Protein AF-0000000077125006 (afdb_homodimer)

Foldseek 3Di:
DPDDDPCVLKAKDWFDDPPAQEEEEEAEAVQEFPVVVVVLCPLAPRYIYIYIAQDLHDRRHDDDLVSLALVNVLVVSLVVCVVVVHARYEYEYAASSLLSCLLNCCPPSCVRRYAEYEYALYQAPLQVVCLPPALLCCLPPDLVSLVVNVVLQWLDQCVLQVHPVSSVVCSVVVNVSSVVRVSNSVCSDPVNSVVSNVSSLVSLQPDPHQYEYEAEPRRNSRHLVVVCVSNVNDVSYDYHYDYSTYRCVCSVPVVVVSVVVNVSVVD/DPDDDPCVLWAKDWFDDPPAQEEEEEAEAVQEAPVVVVVLCPLAPRYIYIYIAQDLHDRRHDDDLVSLALVNVLVVSLVVCVVVVHARYEYEYAASSLLSCLLNCCPPSCVNRYAEYEYALYQAPLQVVCLPPALLCCLPPDLVSLVVNVVLQWLDQCVLQVHPVSSVVCSVVVNVSSVVRVSNSVCSDPVNSVVSNVSSLVSLQPDPHQYEYEAEPRRNSRHLVVVCVSNVNDVSYDYHYDYSTYRCVCSVPVVVVSVVVNVSVVD

pLDDT: mean 95.43, std 6.36, range [32.53, 98.88]

Secondary structure (DSSP, 8-state):
------GGGS-EEEEE-TT-SEEEEEEPPTT--GGGGGGGGGT-TTEEEEEEPPTTSTT---SSGGGSSHHHHHHHHHHHHHHTT--SEEEEEETHHHHHHHHHTT-TTTTTTEEEEEEES--SGGGGGGTTTTGGGSS-SSHHHHHHHHHHH-S-HHHHHSSHHHHHHHHHHHHHHHHTTGGGHHHH-HHHHHHHHHHHHHHHHH--SEEEEEEETT-SSS-HHHHHHHHTTSTTEEEEEETT--S-HHHHSHHHHHHHHHHHHH-/------GGGS-EEEEE-TT-SEEEEEEPPTT--GGGGHHHHTT-TTEEEEEEPPTTSTT---SSGGGSSHHHHHHHHHHHHHHTT--SEEEEEETHHHHHHHHHTT-TTTTTTEEEEEEES--SGGGGGGTTTTGGGSS-SSHHHHHHHHHHH-S-HHHHHSSHHHHHHHHHHHHHHHHTTGGGHHHH-HHHHHHHHHHHHHHHHH--SEEEEEEETT-SSS-HHHHHHHHTTSTTEEEEEETT--S-HHHHSHHHHHHHHHHHHH-

InterPro domains:
  IPR000073 Alpha/beta hydrolase fold-1 [PF00561] (24-250)
  IPR000073 Alpha/beta hydrolase fold-1 [PR00111] (46-61)
  IPR000073 Alpha/beta hydrolase fold-1 [PR00111] (91-104)
  IPR000073 Alpha/beta hydrolase fold-1 [PR00111] (211-225)
  IPR029058 Alpha/Beta hydrolase fold [G3DSA:3.40.50.1820] (16-267)
  IPR029058 Alpha/Beta hydrolase fold [SSF53474] (21-266)
  IPR050266 AB hydrolase superfamily [PTHR43798] (43-266)

Solvent-accessible surface area (backbone atoms only — not comparable to full-atom values): 27300 Å² total; per-residue (Å²): 130,86,69,77,78,67,66,62,44,27,20,33,42,39,39,39,48,40,82,41,74,30,28,33,40,45,32,39,34,79,87,36,28,47,73,80,50,50,74,57,51,79,64,42,89,47,36,25,26,36,32,45,27,52,49,71,15,67,72,7,56,66,90,50,74,76,50,59,36,70,70,44,48,40,51,48,54,53,46,52,38,58,78,65,66,58,52,45,22,30,41,33,11,27,24,50,13,15,23,42,43,40,50,46,52,69,34,85,91,46,29,89,29,44,57,33,39,38,27,39,36,40,45,40,62,35,30,61,77,32,26,88,79,38,49,62,38,72,66,41,91,43,70,70,44,40,50,55,46,50,56,39,38,32,66,50,53,46,70,73,50,69,33,65,68,51,39,51,50,47,51,53,53,50,44,59,55,44,60,76,42,61,83,55,53,66,59,50,32,67,68,52,42,50,52,50,14,51,48,23,50,54,22,51,68,65,53,84,45,54,28,42,36,40,29,11,56,65,9,55,56,42,29,31,68,54,41,48,62,66,50,63,80,28,83,44,49,47,78,45,75,38,77,88,16,9,60,43,38,54,79,72,40,39,71,66,42,52,51,51,49,49,51,58,68,72,97,130,88,71,77,78,67,64,64,43,28,20,35,41,39,39,40,47,39,82,41,73,29,27,33,39,45,30,38,32,78,87,35,28,47,73,82,51,49,73,57,48,76,64,41,91,47,35,24,28,35,33,45,26,52,50,73,15,66,71,7,55,68,93,50,74,76,50,58,36,70,70,46,48,40,51,48,53,54,44,51,38,58,78,65,66,57,52,45,20,30,41,33,12,28,24,50,13,15,24,42,43,39,51,47,51,68,34,84,92,46,28,89,29,45,58,35,39,37,28,39,37,39,45,38,62,33,28,62,78,33,26,88,79,38,50,63,37,72,65,41,91,44,71,70,43,39,51,54,45,51,56,38,37,32,66,50,53,46,72,74,49,69,33,64,70,51,39,51,51,47,52,54,55,49,45,58,55,44,60,76,44,63,82,55,51,65,58,50,32,67,68,51,41,50,53,50,16,52,50,23,52,53,21,52,68,65,52,84,46,54,27,42,37,38,29,12,55,64,10,55,58,41,28,32,71,54,42,48,62,66,50,62,80,28,83,44,49,46,80,43,72,38,78,88,15,9,59,44,39,55,80,74,39,40,72,66,41,52,50,52,50,48,53,58,68,73,97

Structure (mmCIF, N/CA/C/O backbone):
data_AF-0000000077125006-model_v1
#
loop_
_entity.id
_entity.type
_entity.pdbx_description
1 polymer 'Esterase/lipase 1'
#
loop_
_atom_site.group_PDB
_atom_site.id
_atom_site.type_symbol
_atom_site.label_atom_id
_atom_site.label_alt_id
_atom_site.label_comp_id
_atom_site.label_asym_id
_atom_site.label_entity_id
_atom_site.label_seq_id
_atom_site.pdbx_PDB_ins_code
_atom_site.Cartn_x
_atom_site.Cartn_y
_atom_site.Cartn_z
_atom_site.occupancy
_atom_site.B_iso_or_equiv
_atom_site.auth_seq_id
_atom_site.auth_comp_id
_atom_site.auth_asym_id
_atom_site.auth_atom_id
_atom_site.pdbx_PDB_model_num
ATOM 1 N N . MET A 1 1 ? -9.453 3.07 32.125 1 32.53 1 MET A N 1
ATOM 2 C CA . MET A 1 1 ? -9.969 1.967 31.328 1 32.53 1 MET A CA 1
ATOM 3 C C . MET A 1 1 ? -9.32 1.955 29.938 1 32.53 1 MET A C 1
ATOM 5 O O . MET A 1 1 ? -9.5 2.891 29.156 1 32.53 1 MET A O 1
ATOM 9 N N . ASN A 1 2 ? -8.07 1.702 29.719 1 44.69 2 ASN A N 1
ATOM 10 C CA . ASN A 1 2 ? -7.152 1.795 28.594 1 44.69 2 ASN A CA 1
ATOM 11 C C . ASN A 1 2 ? -7.742 1.146 27.344 1 44.69 2 ASN A C 1
ATOM 13 O O . ASN A 1 2 ? -7.668 -0.073 27.172 1 44.69 2 ASN A O 1
ATOM 17 N N . ASN A 1 3 ? -8.867 1.561 26.922 1 61.72 3 ASN A N 1
ATOM 18 C CA . ASN A 1 3 ? -9.703 0.932 25.906 1 61.72 3 ASN A CA 1
ATOM 19 C C . ASN A 1 3 ? -8.922 0.662 24.609 1 61.72 3 ASN A C 1
ATOM 21 O O . ASN A 1 3 ? -8.312 1.572 24.047 1 61.72 3 ASN A O 1
ATOM 25 N N . LYS A 1 4 ? -8.617 -0.497 24.422 1 82.25 4 LYS A N 1
ATOM 26 C CA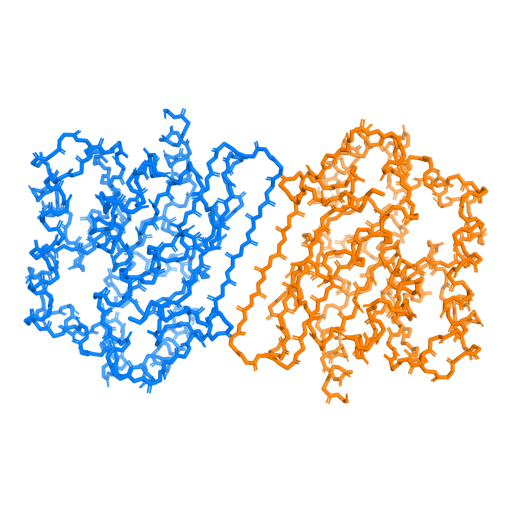 . LYS A 1 4 ? -7.945 -1.01 23.219 1 82.25 4 LYS A CA 1
ATOM 27 C C . LYS A 1 4 ? -8.602 -0.477 21.953 1 82.25 4 LYS A C 1
ATOM 29 O O . LYS A 1 4 ? -9.82 -0.542 21.797 1 82.25 4 LYS A O 1
ATOM 34 N N . ILE A 1 5 ? -7.871 0.442 21.25 1 91.25 5 ILE A N 1
ATOM 35 C CA . ILE A 1 5 ? -8.344 0.992 19.984 1 91.25 5 ILE A CA 1
ATOM 36 C C . ILE A 1 5 ? -8.672 -0.145 19.016 1 91.25 5 ILE A C 1
ATOM 38 O O . ILE A 1 5 ? -7.883 -1.076 18.859 1 91.25 5 ILE A O 1
ATOM 42 N N . ASN A 1 6 ? -9.883 -0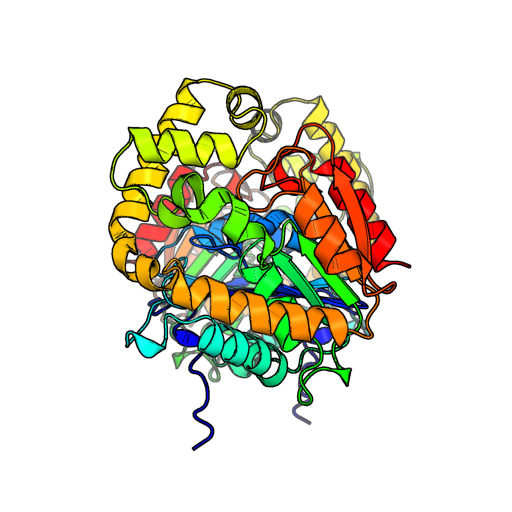.113 18.547 1 90.69 6 ASN A N 1
ATOM 43 C CA . ASN A 1 6 ? -10.266 -1.072 17.516 1 90.69 6 ASN A CA 1
ATOM 44 C C . ASN A 1 6 ? -9.82 -0.609 16.125 1 90.69 6 ASN A C 1
ATOM 46 O O . ASN A 1 6 ? -10.578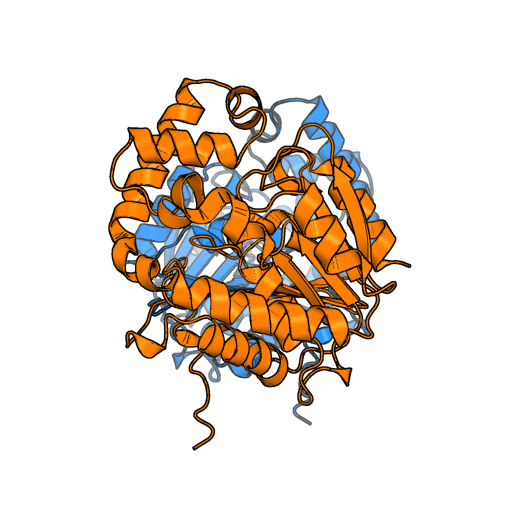 0.058 15.422 1 90.69 6 ASN A O 1
ATOM 50 N N . TRP A 1 7 ? -8.672 -0.992 15.727 1 92.06 7 TRP A N 1
ATOM 51 C CA . TRP A 1 7 ? -8.055 -0.508 14.492 1 92.06 7 TRP A CA 1
ATOM 52 C C . TRP A 1 7 ? -8.805 -1.017 13.273 1 92.06 7 TRP A C 1
ATOM 54 O O . TRP A 1 7 ? -8.586 -0.534 12.156 1 92.06 7 TRP A O 1
ATOM 64 N N . GLU A 1 8 ? -9.789 -1.921 13.438 1 86.62 8 GLU A N 1
ATOM 65 C CA . GLU A 1 8 ? -10.602 -2.402 12.328 1 86.62 8 GLU A CA 1
ATOM 66 C C . GLU A 1 8 ? -11.516 -1.302 11.789 1 86.62 8 GLU A C 1
ATOM 68 O O . GLU A 1 8 ? -12.039 -1.41 10.68 1 86.62 8 GLU A O 1
ATOM 73 N N . LYS A 1 9 ? -11.648 -0.287 12.555 1 92 9 LYS A N 1
ATOM 74 C CA . LYS A 1 9 ? -12.523 0.814 12.164 1 92 9 LYS A CA 1
ATOM 75 C C . LYS A 1 9 ? -11.758 1.861 11.352 1 92 9 LYS A C 1
ATOM 77 O O . LYS A 1 9 ? -12.344 2.855 10.914 1 92 9 LYS A O 1
ATOM 82 N N . PHE A 1 10 ? -10.469 1.614 11.188 1 95.62 10 PHE A N 1
ATOM 83 C CA . PHE A 1 10 ? -9.617 2.621 10.555 1 95.62 10 PHE A CA 1
ATOM 84 C C . PHE A 1 10 ? -9.102 2.127 9.211 1 95.62 10 PHE A C 1
ATOM 86 O O . PHE A 1 10 ? -8.789 0.944 9.055 1 95.62 10 PHE A O 1
ATOM 93 N N . SER A 1 11 ? -9.047 3.115 8.305 1 95.62 11 SER A N 1
ATOM 94 C CA . SER A 1 11 ? -8.234 2.869 7.121 1 95.62 11 SER A CA 1
ATOM 95 C C . SER A 1 11 ? -6.746 2.93 7.453 1 95.62 11 SER A C 1
ATOM 97 O O . SER A 1 11 ? -6.293 3.857 8.125 1 95.62 11 SER A O 1
ATOM 99 N N . LYS A 1 12 ? -6.023 1.902 7.047 1 95.75 12 LYS A N 1
ATOM 100 C CA . LYS A 1 12 ? -4.594 1.836 7.348 1 95.75 12 LYS A CA 1
ATOM 101 C C . LYS A 1 12 ? -3.799 1.371 6.133 1 95.75 12 LYS A C 1
ATOM 103 O O . LYS A 1 12 ? -4.336 0.688 5.258 1 95.75 12 LYS A O 1
ATOM 108 N N . CYS A 1 13 ? -2.598 1.773 6.121 1 95.81 13 CYS A N 1
ATOM 109 C CA . CYS A 1 13 ? -1.617 1.311 5.145 1 95.81 13 CYS A CA 1
ATOM 110 C C . CYS A 1 13 ? -0.291 0.983 5.82 1 95.81 13 CYS A C 1
ATOM 112 O O . CYS A 1 13 ? 0.316 1.845 6.457 1 95.81 13 CYS A O 1
ATOM 114 N N . ILE A 1 14 ? 0.169 -0.265 5.664 1 95.62 14 ILE A N 1
ATOM 115 C CA . ILE A 1 14 ? 1.441 -0.72 6.211 1 95.62 14 ILE A CA 1
ATOM 116 C C . ILE A 1 14 ? 2.262 -1.399 5.117 1 95.62 14 ILE A C 1
ATOM 118 O O . ILE A 1 14 ? 1.812 -2.375 4.512 1 95.62 14 ILE A O 1
ATOM 122 N N . ILE A 1 15 ? 3.354 -0.889 4.836 1 94.81 15 ILE A N 1
ATOM 123 C CA . ILE A 1 15 ? 4.297 -1.438 3.871 1 94.81 15 ILE A CA 1
ATOM 124 C C . ILE A 1 15 ? 5.66 -1.631 4.535 1 94.81 15 ILE A C 1
ATOM 126 O O . ILE A 1 15 ? 6.285 -0.664 4.977 1 94.81 15 ILE A O 1
ATOM 130 N N . THR A 1 16 ? 6.113 -2.826 4.602 1 94.44 16 THR A N 1
ATOM 131 C CA . THR A 1 16 ? 7.375 -3.102 5.285 1 94.44 16 THR A CA 1
ATOM 132 C C . THR A 1 16 ? 8.305 -3.912 4.387 1 94.44 16 THR A C 1
ATOM 134 O O . THR A 1 16 ? 7.848 -4.676 3.537 1 94.44 16 THR A O 1
ATOM 137 N N . TYR A 1 17 ? 9.539 -3.725 4.535 1 92.81 17 TYR A N 1
ATOM 138 C CA . TYR A 1 17 ? 10.625 -4.438 3.883 1 92.81 17 TYR A CA 1
ATOM 139 C C . TYR A 1 17 ? 11.633 -4.957 4.906 1 92.81 17 TYR A C 1
ATOM 141 O O . TYR A 1 17 ? 11.68 -4.469 6.035 1 92.81 17 TYR A O 1
ATOM 149 N N . PRO A 1 18 ? 12.359 -5.938 4.496 1 90.38 18 PRO A N 1
ATOM 150 C CA . PRO A 1 18 ? 13.297 -6.52 5.461 1 90.38 18 PRO A CA 1
ATOM 151 C C . PRO A 1 18 ? 14.414 -5.555 5.852 1 90.38 18 PRO A C 1
ATOM 153 O O . PRO A 1 18 ? 15 -4.902 4.984 1 90.38 18 PRO A O 1
ATOM 156 N N . PHE A 1 19 ? 14.672 -5.461 7.141 1 83.88 19 PHE A N 1
ATOM 157 C CA . PHE A 1 19 ? 15.844 -4.852 7.758 1 83.88 19 PHE A CA 1
ATOM 158 C C . PHE A 1 19 ? 15.961 -3.383 7.363 1 83.88 19 PHE A C 1
ATOM 160 O O . PHE A 1 19 ? 17.031 -2.92 6.984 1 83.88 19 PHE A O 1
ATOM 167 N N . LYS A 1 20 ? 14.852 -2.746 7.324 1 89.06 20 LYS A N 1
ATOM 168 C CA . LYS A 1 20 ? 14.906 -1.299 7.137 1 89.06 20 LYS A CA 1
ATOM 169 C C . LYS A 1 20 ? 15.273 -0.59 8.438 1 89.06 20 LYS A C 1
ATOM 171 O O . LYS A 1 20 ? 14.898 -1.038 9.523 1 89.06 20 LYS A O 1
ATOM 176 N N . LYS A 1 21 ? 16.031 0.45 8.273 1 93.62 21 LYS A N 1
ATOM 177 C CA . LYS A 1 21 ? 16.609 1.164 9.406 1 93.62 21 LYS A CA 1
ATOM 178 C C . LYS A 1 21 ? 15.531 1.951 10.156 1 93.62 21 LYS A C 1
ATOM 180 O O . LYS A 1 21 ? 15.555 2.027 11.391 1 93.62 21 LYS A O 1
ATOM 185 N N . TYR A 1 22 ? 14.602 2.541 9.375 1 97 22 TYR A N 1
ATOM 186 C CA . TYR A 1 22 ? 13.633 3.441 9.984 1 97 22 TYR A CA 1
ATOM 187 C C . TYR A 1 22 ? 12.211 3.039 9.609 1 97 22 TYR A C 1
ATOM 189 O O . TYR A 1 22 ? 12 2.25 8.68 1 97 22 TYR A O 1
ATOM 197 N N . ASN A 1 23 ? 11.297 3.459 10.391 1 97.56 23 ASN A N 1
ATOM 198 C CA . ASN A 1 23 ? 9.867 3.318 10.148 1 97.56 23 ASN A CA 1
ATOM 199 C C . ASN A 1 23 ? 9.172 4.676 10.102 1 97.56 23 ASN A C 1
ATOM 201 O O . ASN A 1 23 ? 9.062 5.363 11.117 1 97.56 23 ASN A O 1
ATOM 205 N N . ILE A 1 24 ? 8.711 5.016 8.945 1 98 24 ILE A N 1
ATOM 206 C CA . ILE A 1 24 ? 7.965 6.262 8.82 1 98 24 ILE A CA 1
ATOM 207 C C . ILE A 1 24 ? 6.527 6.055 9.289 1 98 24 ILE A C 1
ATOM 209 O O . ILE A 1 24 ? 5.863 5.102 8.875 1 98 24 ILE A O 1
ATOM 213 N N . VAL A 1 25 ? 6.109 6.812 10.156 1 98.62 25 VAL A N 1
ATOM 214 C CA . VAL A 1 25 ? 4.699 6.926 10.5 1 98.62 25 VAL A CA 1
ATOM 215 C C . VAL A 1 25 ? 4.145 8.25 9.984 1 98.62 25 VAL A C 1
ATOM 217 O O . VAL A 1 25 ? 4.531 9.32 10.461 1 98.62 25 VAL A O 1
ATOM 220 N N . TYR A 1 26 ? 3.227 8.18 9.062 1 98.5 26 TYR A N 1
ATOM 221 C CA . TYR A 1 26 ? 2.756 9.359 8.352 1 98.5 26 TYR A CA 1
ATOM 222 C C . TYR A 1 26 ? 1.409 9.82 8.898 1 98.5 26 TYR A C 1
ATOM 224 O O . TYR A 1 26 ? 0.505 9.008 9.109 1 98.5 26 TYR A O 1
ATOM 232 N N . PHE A 1 27 ? 1.318 11.117 9.102 1 98.75 27 PHE A N 1
ATOM 233 C CA . PHE A 1 27 ? 0.087 11.781 9.523 1 98.75 27 PHE A CA 1
ATOM 234 C C . PHE A 1 27 ? -0.41 12.734 8.438 1 98.75 27 PHE A C 1
ATOM 236 O O . PHE A 1 27 ? 0.275 13.695 8.094 1 98.75 27 PHE A O 1
ATOM 243 N N . HIS A 1 28 ? -1.604 12.531 7.98 1 98.44 28 HIS A N 1
ATOM 244 C CA . HIS A 1 28 ? -2.115 13.219 6.805 1 98.44 28 HIS A CA 1
ATOM 245 C C . HIS A 1 28 ? -2.67 14.594 7.172 1 98.44 28 HIS A C 1
ATOM 247 O O . HIS A 1 28 ? -2.83 14.906 8.352 1 98.44 28 HIS A O 1
ATOM 253 N N . ALA A 1 29 ? -2.912 15.398 6.191 1 98.12 29 ALA A N 1
ATOM 254 C CA . ALA A 1 29 ? -3.424 16.766 6.32 1 98.12 29 ALA A CA 1
ATOM 255 C C . ALA A 1 29 ? -4.93 16.766 6.578 1 98.12 29 ALA A C 1
ATOM 257 O O . ALA A 1 29 ? -5.59 15.734 6.426 1 98.12 29 ALA A O 1
ATOM 258 N N . PHE A 1 30 ? -5.438 17.953 6.938 1 97.88 30 PHE A N 1
ATOM 259 C CA . PHE A 1 30 ? -6.867 18.156 7.121 1 97.88 30 PHE A CA 1
ATOM 260 C C . PHE A 1 30 ? -7.637 17.797 5.855 1 97.88 30 PHE A C 1
ATOM 262 O O . PHE A 1 30 ? -7.234 18.172 4.754 1 97.88 30 PHE A O 1
ATOM 269 N N . THR A 1 31 ? -8.656 16.969 5.988 1 96.38 31 THR A N 1
ATOM 270 C CA . THR A 1 31 ? -9.562 16.469 4.969 1 96.38 31 THR A CA 1
ATOM 271 C C . THR A 1 31 ? -8.852 15.461 4.062 1 96.38 31 THR A C 1
ATOM 273 O O . THR A 1 31 ? -9.43 15 3.074 1 96.38 31 THR A O 1
ATOM 276 N N . GLY A 1 32 ? -7.609 15.164 4.316 1 95.56 32 GLY A N 1
ATOM 277 C CA . GLY A 1 32 ? -6.859 14.25 3.467 1 95.56 32 GLY A CA 1
ATOM 278 C C . GLY A 1 32 ? -6.926 12.812 3.938 1 95.56 32 GLY A C 1
ATOM 279 O O . GLY A 1 32 ? -7.887 12.414 4.598 1 95.56 32 GLY A O 1
ATOM 280 N N . SER A 1 33 ? -5.988 12.023 3.438 1 96 33 SER A N 1
ATOM 281 C CA . SER A 1 33 ? -5.773 10.609 3.732 1 96 33 SER A CA 1
ATOM 282 C C . SER A 1 33 ? -4.309 10.227 3.551 1 96 33 SER A C 1
ATOM 284 O O . SER A 1 33 ? -3.51 11.016 3.049 1 96 33 SER A O 1
ATOM 286 N N . TYR A 1 34 ? -4 9.016 4.105 1 94.25 34 TYR A N 1
ATOM 287 C CA . TYR A 1 34 ? -2.637 8.547 3.891 1 94.25 34 TYR A CA 1
ATOM 288 C C . TYR A 1 34 ? -2.332 8.422 2.404 1 94.25 34 TYR A C 1
ATOM 290 O O . TYR A 1 34 ? -1.175 8.516 1.989 1 94.25 34 TYR A O 1
ATOM 298 N N . LYS A 1 35 ? -3.328 8.312 1.553 1 91.06 35 LYS A N 1
ATOM 299 C CA . LYS A 1 35 ? -3.172 8.125 0.113 1 91.06 35 LYS A CA 1
ATOM 300 C C . LYS A 1 35 ? -2.545 9.359 -0.535 1 91.06 35 LYS A C 1
ATOM 302 O O . LYS A 1 35 ? -1.96 9.266 -1.616 1 91.06 35 LYS A O 1
ATOM 307 N N . ASN A 1 36 ? -2.646 10.477 0.145 1 88.94 36 ASN A N 1
ATOM 308 C CA . ASN A 1 36 ? -2.084 11.711 -0.385 1 88.94 36 ASN A CA 1
ATOM 309 C C . ASN A 1 36 ? -0.561 11.656 -0.438 1 88.94 36 ASN A C 1
ATOM 311 O O . ASN A 1 36 ? 0.069 12.453 -1.142 1 88.94 36 ASN A O 1
ATOM 315 N N . LYS A 1 37 ? 0.01 10.719 0.356 1 90.25 37 LYS A N 1
ATOM 316 C CA . LYS A 1 37 ? 1.465 10.594 0.382 1 90.25 37 LYS A CA 1
ATOM 317 C C . LYS A 1 37 ? 1.897 9.156 0.118 1 90.25 37 LYS A C 1
ATOM 319 O O . LYS A 1 37 ? 2.914 8.695 0.647 1 90.25 37 LYS A O 1
ATOM 324 N N . SER A 1 38 ? 1.111 8.508 -0.598 1 82.12 38 SER A N 1
ATOM 325 C CA . SER A 1 38 ? 1.438 7.129 -0.94 1 82.12 38 SER A CA 1
ATOM 326 C C . SER A 1 38 ? 2.75 7.047 -1.712 1 82.12 38 SER A C 1
ATOM 328 O O . SER A 1 38 ? 3.459 6.039 -1.635 1 82.12 38 SER A O 1
ATOM 330 N N . ILE A 1 39 ? 3.096 8.07 -2.365 1 81.06 39 ILE A N 1
ATOM 331 C CA . ILE A 1 39 ? 4.297 8.109 -3.188 1 81.06 39 ILE A CA 1
ATOM 332 C C . ILE A 1 39 ? 5.535 7.949 -2.305 1 81.06 39 ILE A C 1
ATOM 334 O O . ILE A 1 39 ? 6.562 7.441 -2.754 1 81.06 39 ILE A O 1
ATOM 338 N N . ILE A 1 40 ? 5.43 8.367 -1.087 1 86.62 40 ILE A N 1
ATOM 339 C CA . ILE A 1 40 ? 6.625 8.328 -0.255 1 86.62 40 ILE A CA 1
ATOM 340 C C . ILE A 1 40 ? 6.809 6.93 0.324 1 86.62 40 ILE A C 1
ATOM 342 O O . ILE A 1 40 ? 7.891 6.586 0.805 1 86.62 40 ILE A O 1
ATOM 346 N N . ALA A 1 41 ? 5.762 6.129 0.31 1 81.25 41 ALA A N 1
ATOM 347 C CA . ALA A 1 41 ? 5.766 4.809 0.933 1 81.25 41 ALA A CA 1
ATOM 348 C C . ALA A 1 41 ? 6.863 3.928 0.34 1 81.25 41 ALA A C 1
ATOM 350 O O . ALA A 1 41 ? 7.449 3.102 1.043 1 81.25 41 ALA A O 1
ATOM 351 N N . ASN A 1 42 ? 7.254 4.18 -0.889 1 80.5 42 ASN A N 1
ATOM 352 C CA . ASN A 1 42 ? 8.219 3.301 -1.534 1 80.5 42 ASN A CA 1
ATOM 353 C C . ASN A 1 42 ? 9.43 4.074 -2.041 1 80.5 42 ASN A C 1
ATOM 355 O O . ASN A 1 42 ? 10.203 3.566 -2.854 1 80.5 42 ASN A O 1
ATOM 359 N N . GLN A 1 43 ? 9.531 5.199 -1.483 1 87.06 43 GLN A N 1
ATOM 360 C CA . GLN A 1 43 ? 10.531 6.07 -2.094 1 87.06 43 GLN A CA 1
ATOM 361 C C . GLN A 1 43 ? 11.836 6.047 -1.304 1 87.06 43 GLN A C 1
ATOM 363 O O . GLN A 1 43 ? 12.898 6.387 -1.834 1 87.06 43 GLN A O 1
ATOM 368 N N . PHE A 1 44 ? 11.688 5.625 -0.082 1 90.44 44 PHE A N 1
ATOM 369 C CA . PHE A 1 44 ? 12.875 5.676 0.766 1 90.44 44 PHE A CA 1
ATOM 370 C C . PHE A 1 44 ? 13.359 4.27 1.1 1 90.44 44 PHE A C 1
ATOM 372 O O . PHE A 1 44 ? 12.711 3.549 1.864 1 90.44 44 PHE A O 1
ATOM 379 N N . GLU A 1 45 ? 14.484 3.879 0.604 1 84.19 45 GLU A N 1
ATOM 380 C CA . GLU A 1 45 ? 15.008 2.516 0.666 1 84.19 45 GLU A CA 1
ATOM 381 C C . GLU A 1 45 ? 15.203 2.064 2.109 1 84.19 45 GLU A C 1
ATOM 383 O O . GLU A 1 45 ? 15.109 0.872 2.41 1 84.19 45 GLU A O 1
ATOM 388 N N . ASP A 1 46 ? 15.352 2.984 2.988 1 89.12 46 ASP A N 1
ATOM 389 C CA . ASP A 1 46 ? 15.703 2.598 4.352 1 89.12 46 ASP A CA 1
ATOM 390 C C . ASP A 1 46 ? 14.492 2.711 5.281 1 89.12 46 ASP A C 1
ATOM 392 O O . ASP A 1 46 ? 14.641 2.709 6.504 1 89.12 46 ASP A O 1
ATOM 396 N N . CYS A 1 47 ? 13.344 2.768 4.641 1 95.12 47 CYS A N 1
ATOM 397 C CA . CYS A 1 47 ? 12.227 3.051 5.531 1 95.12 47 CYS A CA 1
ATOM 398 C C . CYS A 1 47 ? 11.047 2.123 5.242 1 95.12 47 CYS A C 1
ATOM 400 O O . CYS A 1 47 ? 10.758 1.828 4.086 1 95.12 47 CYS A O 1
ATOM 402 N N . ASN A 1 48 ? 10.43 1.604 6.316 1 96.12 48 ASN A N 1
ATOM 403 C CA . ASN A 1 48 ? 9.055 1.117 6.25 1 96.12 48 ASN A CA 1
ATOM 404 C C . ASN A 1 48 ? 8.047 2.264 6.324 1 96.12 48 ASN A C 1
ATOM 406 O O . ASN A 1 48 ? 8.414 3.4 6.621 1 96.12 48 ASN A O 1
ATOM 410 N N . PHE A 1 49 ? 6.816 1.977 6.008 1 96.94 49 PHE A N 1
ATOM 411 C CA . PHE A 1 49 ? 5.789 3.01 5.977 1 96.94 49 PHE A CA 1
ATOM 412 C C . PHE A 1 49 ? 4.539 2.557 6.719 1 96.94 49 PHE A C 1
ATOM 414 O O . PHE A 1 49 ? 4.027 1.461 6.48 1 96.94 49 PHE A O 1
ATOM 421 N N . TYR A 1 50 ? 4.113 3.357 7.652 1 97.69 50 TYR A N 1
ATOM 422 C CA . TYR A 1 50 ? 2.9 3.154 8.438 1 97.69 50 TYR A CA 1
ATOM 423 C C . TYR A 1 50 ? 2.006 4.387 8.391 1 97.69 50 TYR A C 1
ATOM 425 O O . TYR A 1 50 ? 2.48 5.512 8.562 1 97.69 50 TYR A O 1
ATOM 433 N N . ALA A 1 51 ? 0.705 4.141 8.18 1 97.88 51 ALA A N 1
ATOM 434 C CA . ALA A 1 51 ? -0.221 5.27 8.211 1 97.88 51 ALA A CA 1
ATOM 435 C C . ALA A 1 51 ? -1.65 4.801 8.469 1 97.88 51 ALA A C 1
ATOM 437 O O . ALA A 1 51 ? -1.977 3.633 8.242 1 97.88 51 ALA A O 1
ATOM 438 N N . PHE A 1 52 ? -2.424 5.645 8.977 1 97.75 52 PHE A N 1
ATOM 439 C CA . PHE A 1 52 ? -3.861 5.453 9.117 1 97.75 52 PHE A CA 1
ATOM 440 C C . PHE A 1 52 ? -4.605 6.766 8.914 1 97.75 52 PHE A C 1
ATOM 442 O O . PHE A 1 52 ? -4.012 7.844 8.984 1 97.75 52 PHE A O 1
ATOM 449 N N . ASP A 1 53 ? -5.844 6.699 8.578 1 98.12 53 ASP A N 1
ATOM 450 C CA . ASP A 1 53 ? -6.668 7.895 8.445 1 98.12 53 ASP A CA 1
ATOM 451 C C . ASP A 1 53 ? -7.34 8.25 9.773 1 98.12 53 ASP A C 1
ATOM 453 O O . ASP A 1 53 ? -7.898 7.375 10.445 1 98.12 53 ASP A O 1
ATOM 457 N N . MET A 1 54 ? -7.293 9.469 10.062 1 98.06 54 MET A N 1
ATOM 458 C CA . MET A 1 54 ? -7.934 9.945 11.289 1 98.06 54 MET A CA 1
ATOM 459 C C . MET A 1 54 ? -9.453 9.828 11.18 1 98.06 54 MET A C 1
ATOM 461 O O . MET A 1 54 ? -10.008 9.867 10.086 1 98.06 54 MET A O 1
ATOM 465 N N . PRO A 1 55 ? -10.102 9.727 12.328 1 97.44 55 PRO A N 1
ATOM 466 C CA . PRO A 1 55 ? -11.562 9.695 12.312 1 97.44 55 PRO A CA 1
ATOM 467 C C . PRO A 1 55 ? -12.172 10.859 11.539 1 97.44 55 PRO A C 1
ATOM 469 O O . PRO A 1 55 ? -11.766 12.008 11.734 1 97.44 55 PRO A O 1
ATOM 472 N N . GLY A 1 56 ? -13.125 10.453 10.672 1 96.5 56 GLY A N 1
ATOM 473 C CA . GLY A 1 56 ? -13.781 11.461 9.867 1 96.5 56 GLY A CA 1
ATOM 474 C C . GLY A 1 56 ? -13.023 11.805 8.602 1 96.5 56 GLY A C 1
ATOM 475 O O . GLY A 1 56 ? -13.484 12.602 7.781 1 96.5 56 GLY A O 1
ATOM 476 N N . HIS A 1 57 ? -11.867 11.227 8.414 1 97.31 57 HIS A N 1
ATOM 477 C CA . HIS A 1 57 ? -11.055 11.43 7.227 1 97.31 57 HIS A CA 1
ATOM 478 C C . HIS A 1 57 ? -10.914 10.133 6.422 1 97.31 57 HIS A C 1
ATOM 480 O O . HIS A 1 57 ? -11.039 9.039 6.977 1 97.31 57 HIS A O 1
ATOM 486 N N . GLY A 1 58 ? -10.672 10.398 5.129 1 92.44 58 GLY A N 1
ATOM 487 C CA . GLY A 1 58 ? -10.625 9.203 4.297 1 92.44 58 GLY A CA 1
ATOM 488 C C . GLY A 1 58 ? -11.859 8.328 4.441 1 92.44 58 GLY A C 1
ATOM 489 O O . GLY A 1 58 ? -12.992 8.812 4.332 1 92.44 58 GLY A O 1
ATOM 490 N N . ASP A 1 59 ? -11.609 7.035 4.707 1 88.88 59 ASP A N 1
ATOM 491 C CA . ASP A 1 59 ? -12.711 6.09 4.844 1 88.88 59 ASP A CA 1
ATOM 492 C C . ASP A 1 59 ? -12.953 5.734 6.309 1 88.88 59 ASP A C 1
ATOM 494 O O . ASP A 1 59 ? -13.875 4.977 6.625 1 88.88 59 ASP A O 1
ATOM 498 N N . THR A 1 60 ? -12.094 6.309 7.176 1 95.31 60 THR A N 1
ATOM 499 C CA . THR A 1 60 ? -12.203 5.996 8.602 1 95.31 60 THR A CA 1
ATOM 500 C C . THR A 1 60 ? -13.469 6.605 9.188 1 95.31 60 THR A C 1
ATOM 502 O O . THR A 1 60 ? -13.766 7.781 8.961 1 95.31 60 THR A O 1
ATOM 505 N N . LYS A 1 61 ? -14.141 5.84 9.867 1 89 61 LYS A N 1
ATOM 506 C CA . LYS A 1 61 ? -15.391 6.273 10.477 1 89 61 LYS A CA 1
ATOM 507 C C . LYS A 1 61 ? -15.164 6.781 11.898 1 89 61 LYS A C 1
ATOM 509 O O . LYS A 1 61 ? -14.062 6.672 12.438 1 89 61 LYS A O 1
ATOM 514 N N . PHE A 1 62 ? -16.203 7.449 12.359 1 93.12 62 PHE A N 1
ATOM 515 C CA . PHE A 1 62 ? -16.172 7.883 13.758 1 93.12 62 PHE A CA 1
ATOM 516 C C . PHE A 1 62 ? -17.516 7.66 14.422 1 93.12 62 PHE A C 1
ATOM 518 O O . PHE A 1 62 ? -18.562 7.676 13.75 1 93.12 62 PHE A O 1
ATOM 525 N N . ASP A 1 63 ? -17.484 7.41 15.688 1 91.12 63 ASP A N 1
ATOM 526 C CA . ASP A 1 63 ? -18.688 7.023 16.422 1 91.12 63 ASP A CA 1
ATOM 527 C C . ASP A 1 63 ? -19.281 8.211 17.172 1 91.12 63 ASP A C 1
ATOM 529 O O . ASP A 1 63 ? -20.453 8.203 17.547 1 91.12 63 ASP A O 1
ATOM 533 N N . SER A 1 64 ? -18.438 9.148 17.516 1 93.19 64 SER A N 1
ATOM 534 C CA . SER A 1 64 ? -18.891 10.297 18.281 1 93.19 64 SER A CA 1
ATOM 535 C C . SER A 1 64 ? -18.125 11.562 17.891 1 93.19 64 SER A C 1
ATOM 537 O O . SER A 1 64 ? -17.016 11.477 17.359 1 93.19 64 SER A O 1
ATOM 539 N N . ASN A 1 65 ? -18.672 12.656 18.234 1 92.38 65 ASN A N 1
ATOM 540 C CA . ASN A 1 65 ? -18.062 13.945 17.922 1 92.38 65 ASN A CA 1
ATOM 541 C C . ASN A 1 65 ? -16.75 14.125 18.672 1 92.38 65 ASN A C 1
ATOM 543 O O . ASN A 1 65 ? -15.852 14.836 18.203 1 92.38 65 ASN A O 1
ATOM 547 N N . GLU A 1 66 ? -16.625 13.469 19.75 1 93.19 66 GLU A N 1
ATOM 548 C CA . GLU A 1 66 ? -15.398 13.578 20.547 1 93.19 66 GLU A CA 1
ATOM 549 C C . GLU A 1 66 ? -14.203 13.008 19.797 1 93.19 66 GLU A C 1
ATOM 551 O O . GLU A 1 66 ? -13.062 13.375 20.062 1 93.19 66 GLU A O 1
ATOM 556 N N . GLN A 1 67 ? -14.477 12.188 18.828 1 95.88 67 GLN A N 1
ATOM 557 C CA . GLN A 1 67 ? -13.414 11.555 18.062 1 95.88 67 GLN A CA 1
ATOM 558 C C . GLN A 1 67 ? -12.898 12.477 16.969 1 95.88 67 GLN A C 1
ATOM 560 O O . GLN A 1 67 ? -11.859 12.203 16.359 1 95.88 67 GLN A O 1
ATOM 565 N N . ILE A 1 68 ? -13.633 13.57 16.797 1 96.75 68 ILE A N 1
ATOM 566 C CA . ILE A 1 68 ? -13.211 14.562 15.82 1 96.75 68 ILE A CA 1
ATOM 567 C C . ILE A 1 68 ? -12.492 15.711 16.531 1 96.75 68 ILE A C 1
ATOM 569 O O . ILE A 1 68 ? -13 16.828 16.594 1 96.75 68 ILE A O 1
ATOM 573 N N . SER A 1 69 ? -11.336 15.438 16.984 1 96.5 69 SER A N 1
ATOM 574 C CA . SER A 1 69 ? -10.531 16.422 17.703 1 96.5 69 SER A CA 1
ATOM 575 C C . SER A 1 69 ? -9.047 16.125 17.578 1 96.5 69 SER A C 1
ATOM 577 O O . SER A 1 69 ? -8.641 14.961 17.531 1 96.5 69 SER A O 1
ATOM 579 N N . ILE A 1 70 ? -8.273 17.125 17.656 1 97.31 70 ILE A N 1
ATOM 580 C CA . ILE A 1 70 ? -6.828 17 17.516 1 97.31 70 ILE A CA 1
ATOM 581 C C . ILE A 1 70 ? -6.266 16.188 18.688 1 97.31 70 ILE A C 1
ATOM 583 O O . ILE A 1 70 ? -5.359 15.375 18.516 1 97.31 70 ILE A O 1
ATOM 587 N N . ASN A 1 71 ? -6.824 16.406 19.875 1 96.88 71 ASN A N 1
ATOM 588 C CA . ASN A 1 71 ? -6.379 15.648 21.047 1 96.88 71 ASN A CA 1
ATOM 589 C C . ASN A 1 71 ? -6.559 14.148 20.844 1 96.88 71 ASN A C 1
ATOM 591 O O . ASN A 1 71 ? -5.668 13.359 21.172 1 96.88 71 ASN A O 1
ATOM 595 N N . TYR A 1 72 ? -7.648 13.758 20.328 1 97.5 72 TYR A N 1
ATOM 596 C CA . TYR A 1 72 ? -7.891 12.344 20.078 1 97.5 72 TYR A CA 1
ATOM 597 C C . TYR A 1 72 ? -6.969 11.812 18.984 1 97.5 72 TYR A C 1
ATOM 599 O O . TYR A 1 72 ? -6.457 10.695 19.094 1 97.5 72 TYR A O 1
ATOM 607 N N . PHE A 1 73 ? -6.777 12.641 17.969 1 98.38 73 PHE A N 1
ATOM 608 C CA . PHE A 1 73 ? -5.867 12.242 16.906 1 98.38 73 PHE A CA 1
ATOM 609 C C . PHE A 1 73 ? -4.469 11.984 17.453 1 98.38 73 PHE A C 1
ATOM 611 O O . PHE A 1 73 ? -3.807 11.023 17.047 1 98.38 73 PHE A O 1
ATOM 618 N N . CYS A 1 74 ? -4.027 12.82 18.375 1 98.56 74 CYS A N 1
ATOM 619 C CA . CYS A 1 74 ? -2.73 12.625 19.016 1 98.56 74 CYS A CA 1
ATOM 620 C C . CYS A 1 74 ? -2.684 11.297 19.75 1 98.56 74 CYS A C 1
ATOM 622 O O . CYS A 1 74 ? -1.715 10.547 19.641 1 98.56 74 CYS A O 1
ATOM 624 N N . GLU A 1 75 ? -3.713 11.031 20.469 1 98.19 75 GLU A N 1
ATOM 625 C CA . GLU A 1 75 ? -3.795 9.773 21.203 1 98.19 75 GLU A CA 1
ATOM 626 C C . GLU A 1 75 ? -3.719 8.578 20.25 1 98.19 75 GLU A C 1
ATOM 628 O O . GLU A 1 75 ? -3.031 7.594 20.531 1 98.19 75 GLU A O 1
ATOM 633 N N . LEU A 1 76 ? -4.438 8.688 19.172 1 98.31 76 LEU A N 1
ATOM 634 C CA . LEU A 1 76 ? -4.434 7.613 18.188 1 98.31 76 LEU A CA 1
ATOM 635 C C . LEU A 1 76 ? -3.031 7.402 17.625 1 98.31 76 LEU A C 1
ATOM 637 O O . LEU A 1 76 ? -2.596 6.262 17.453 1 98.31 76 LEU A O 1
ATOM 641 N N . GLY A 1 77 ? -2.363 8.5 17.312 1 98.69 77 GLY A N 1
ATOM 642 C CA . GLY A 1 77 ? -1.008 8.383 16.797 1 98.69 77 GLY A CA 1
ATOM 643 C C . GLY A 1 77 ? -0.074 7.656 17.75 1 98.69 77 GLY A C 1
ATOM 644 O O . GLY A 1 77 ? 0.671 6.766 17.328 1 98.69 77 GLY A O 1
ATOM 645 N N . ILE A 1 78 ? -0.144 8.023 19.016 1 98.69 78 ILE A N 1
ATOM 646 C CA . ILE A 1 78 ? 0.686 7.398 20.031 1 98.69 78 ILE A CA 1
ATOM 647 C C . ILE A 1 78 ? 0.349 5.91 20.141 1 98.69 78 ILE A C 1
ATOM 649 O O . ILE A 1 78 ? 1.241 5.062 20.094 1 98.69 78 ILE A O 1
ATOM 653 N N . GLN A 1 79 ? -0.905 5.617 20.188 1 98.44 79 GLN A N 1
ATOM 654 C CA . GLN A 1 79 ? -1.337 4.23 20.359 1 98.44 79 GLN A CA 1
ATOM 655 C C . GLN A 1 79 ? -0.993 3.4 19.125 1 98.44 79 GLN A C 1
ATOM 657 O O . GLN A 1 79 ? -0.675 2.215 19.234 1 98.44 79 GLN A O 1
ATOM 662 N N . PHE A 1 80 ? -1.111 3.988 17.953 1 98.25 80 PHE A N 1
ATOM 663 C CA . PHE A 1 80 ? -0.771 3.285 16.719 1 98.25 80 PHE A CA 1
ATOM 664 C C . PHE A 1 80 ? 0.672 2.799 16.75 1 98.25 80 PHE A C 1
ATOM 666 O O . PHE A 1 80 ? 0.953 1.65 16.406 1 98.25 80 PHE A O 1
ATOM 673 N N . ILE A 1 81 ? 1.548 3.658 17.203 1 98.5 81 ILE A N 1
ATOM 674 C CA . ILE A 1 81 ? 2.965 3.332 17.312 1 98.5 81 ILE A CA 1
ATOM 675 C C . ILE A 1 81 ? 3.166 2.225 18.344 1 98.5 81 ILE A C 1
ATOM 677 O O . ILE A 1 81 ? 3.879 1.252 18.094 1 98.5 81 ILE A O 1
ATOM 681 N N . LEU A 1 82 ? 2.494 2.354 19.469 1 97.94 82 LEU A N 1
ATOM 682 C CA . LEU A 1 82 ? 2.641 1.383 20.562 1 97.94 82 LEU A CA 1
ATOM 683 C C . LEU A 1 82 ? 2.039 0.037 20.156 1 97.94 82 LEU A C 1
ATOM 685 O O . LEU A 1 82 ? 2.674 -1.006 20.344 1 97.94 82 LEU A O 1
ATOM 689 N N . ASP A 1 83 ? 0.812 0.082 19.609 1 96.12 83 ASP A N 1
ATOM 690 C CA . ASP A 1 83 ? 0.086 -1.146 19.297 1 96.12 83 ASP A CA 1
ATOM 691 C C . ASP A 1 83 ? 0.786 -1.934 18.188 1 96.12 83 ASP A C 1
ATOM 693 O O . ASP A 1 83 ? 0.686 -3.162 18.141 1 96.12 83 ASP A O 1
ATOM 697 N N . ASN A 1 84 ? 1.523 -1.257 17.344 1 94.94 84 ASN A N 1
ATOM 698 C CA . ASN A 1 84 ? 2.254 -1.932 16.266 1 94.94 84 ASN A CA 1
ATOM 699 C C . ASN A 1 84 ? 3.721 -2.135 16.641 1 94.94 84 ASN A C 1
ATOM 701 O O . ASN A 1 84 ? 4.52 -2.572 15.805 1 94.94 84 ASN A O 1
ATOM 705 N N . ASP A 1 85 ? 4.098 -1.757 17.828 1 95.25 85 ASP A N 1
ATOM 706 C CA . ASP A 1 85 ? 5.453 -1.895 18.344 1 95.25 85 ASP A CA 1
ATOM 707 C C . ASP A 1 85 ? 6.473 -1.3 17.375 1 95.25 85 ASP A C 1
ATOM 709 O O . ASP A 1 85 ? 7.457 -1.953 17.016 1 95.25 85 ASP A O 1
ATOM 713 N N . ILE A 1 86 ? 6.219 -0.139 16.844 1 97.44 86 ILE A N 1
ATOM 714 C CA . ILE A 1 86 ? 7.082 0.513 15.875 1 97.44 86 ILE A CA 1
ATOM 715 C C . ILE A 1 86 ? 8.242 1.202 16.594 1 97.44 86 ILE A C 1
ATOM 717 O O . ILE A 1 86 ? 8.031 1.993 17.516 1 97.44 86 ILE A O 1
ATOM 721 N N . ASN A 1 87 ? 9.445 0.893 16.219 1 97.44 87 ASN A N 1
ATOM 722 C CA . ASN A 1 87 ? 10.664 1.503 16.734 1 97.44 87 ASN A CA 1
ATOM 723 C C . ASN A 1 87 ? 11.445 2.219 15.641 1 97.44 87 ASN A C 1
ATOM 725 O O . ASN A 1 87 ? 11.109 2.113 14.461 1 97.44 87 ASN A O 1
ATOM 729 N N . ASN A 1 88 ? 12.469 3.033 16.094 1 98 88 ASN A N 1
ATOM 730 C CA . ASN A 1 88 ? 13.234 3.814 15.141 1 98 88 ASN A CA 1
ATOM 731 C C . ASN A 1 88 ? 12.328 4.613 14.211 1 98 88 ASN A C 1
ATOM 733 O O . ASN A 1 88 ? 12.453 4.523 12.984 1 98 88 ASN A O 1
ATOM 737 N N . VAL A 1 89 ? 11.461 5.367 14.773 1 98.69 89 VAL A N 1
ATOM 738 C CA . VAL A 1 89 ? 10.352 6.02 14.086 1 98.69 89 VAL A CA 1
ATOM 739 C C . VAL A 1 89 ? 10.812 7.355 13.516 1 98.69 89 VAL A C 1
ATOM 741 O O . VAL A 1 89 ? 11.484 8.133 14.195 1 98.69 89 VAL A O 1
ATOM 744 N N . ILE A 1 90 ? 10.531 7.613 12.32 1 98.62 90 ILE A N 1
ATOM 745 C CA . ILE A 1 90 ? 10.492 8.953 11.742 1 98.62 90 ILE A CA 1
ATOM 746 C C . ILE A 1 90 ? 9.039 9.422 11.625 1 98.62 90 ILE A C 1
ATOM 748 O O . ILE A 1 90 ? 8.25 8.852 10.867 1 98.62 90 ILE A O 1
ATOM 752 N N . LEU A 1 91 ? 8.68 10.391 12.406 1 98.88 91 LEU A N 1
ATOM 753 C CA . LEU A 1 91 ? 7.344 10.969 12.297 1 98.88 91 LEU A CA 1
ATOM 754 C C . LEU A 1 91 ? 7.266 11.945 11.133 1 98.88 91 LEU A C 1
ATOM 756 O O . LEU A 1 91 ? 8.086 12.859 11.031 1 98.88 91 LEU A O 1
ATOM 760 N N . PHE A 1 92 ? 6.352 11.742 10.281 1 98.62 92 PHE A N 1
ATOM 761 C CA . PHE A 1 92 ? 6.152 12.578 9.109 1 98.62 92 PHE A CA 1
ATOM 762 C C . PHE A 1 92 ? 4.73 13.133 9.07 1 98.62 92 PHE A C 1
ATOM 764 O O . PHE A 1 92 ? 3.762 12.367 9.07 1 98.62 92 PHE A O 1
ATOM 771 N N . GLY A 1 93 ? 4.602 14.414 9.016 1 98.69 93 GLY A N 1
ATOM 772 C CA . GLY A 1 93 ? 3.27 15 9.008 1 98.69 93 GLY A CA 1
ATOM 773 C C . GLY A 1 93 ? 3.121 16.141 8.023 1 98.69 93 GLY A C 1
ATOM 774 O O . GLY A 1 93 ? 4.047 16.938 7.836 1 98.69 93 GLY A O 1
ATOM 775 N N . HIS A 1 94 ? 1.933 16.25 7.469 1 98.62 94 HIS A N 1
ATOM 776 C CA . HIS A 1 94 ? 1.562 17.344 6.578 1 98.62 94 HIS A CA 1
ATOM 777 C C . HIS A 1 94 ? 0.433 18.188 7.172 1 98.62 94 HIS A C 1
ATOM 779 O O . HIS A 1 94 ? -0.617 17.641 7.535 1 98.62 94 HIS A O 1
ATOM 785 N N . SER A 1 95 ? 0.606 19.516 7.234 1 98.5 95 SER A N 1
ATOM 786 C CA . SER A 1 95 ? -0.436 20.453 7.668 1 98.5 95 SER A CA 1
ATOM 787 C C . SER A 1 95 ? -0.979 20.062 9.039 1 98.5 95 SER A C 1
ATOM 789 O O . SER A 1 95 ? -0.221 19.969 10.008 1 98.5 95 SER A O 1
ATOM 791 N N . MET A 1 96 ? -2.135 19.625 9.18 1 98.31 96 MET A N 1
ATOM 792 C CA . MET A 1 96 ? -2.697 19.141 10.438 1 98.31 96 MET A CA 1
ATOM 793 C C . MET A 1 96 ? -1.86 18 11.016 1 98.31 96 MET A C 1
ATOM 795 O O . MET A 1 96 ? -1.555 17.984 12.203 1 98.31 96 MET A O 1
ATOM 799 N N . GLY A 1 97 ? -1.478 17.125 10.141 1 98.75 97 GLY A N 1
ATOM 800 C CA . GLY A 1 97 ? -0.62 16.031 10.562 1 98.75 97 GLY A CA 1
ATOM 801 C C . GLY A 1 97 ? 0.722 16.484 11.102 1 98.75 97 GLY A C 1
ATOM 802 O O . GLY A 1 97 ? 1.277 15.875 12.016 1 98.75 97 GLY A O 1
ATOM 803 N N . GLY A 1 98 ? 1.233 17.531 10.492 1 98.81 98 GLY A N 1
ATOM 804 C CA . GLY A 1 98 ? 2.461 18.109 11.016 1 98.81 98 GLY A CA 1
ATOM 805 C C . GLY A 1 98 ? 2.309 18.672 12.414 1 98.81 98 GLY A C 1
ATOM 806 O O . GLY A 1 98 ? 3.211 18.531 13.242 1 98.81 98 GLY A O 1
ATOM 807 N N . GLY A 1 99 ? 1.188 19.344 12.633 1 98.81 99 GLY A N 1
ATOM 808 C CA . GLY A 1 99 ? 0.894 19.797 13.984 1 98.81 99 GLY A CA 1
ATOM 809 C C . GLY A 1 99 ? 0.818 18.656 14.992 1 98.81 99 GLY A C 1
ATOM 810 O O . GLY A 1 99 ? 1.398 18.734 16.078 1 98.81 99 GLY A O 1
ATOM 811 N N . ILE A 1 100 ? 0.155 17.594 14.625 1 98.81 100 ILE A N 1
ATOM 812 C CA . ILE A 1 100 ? -0.002 16.438 15.484 1 98.81 100 ILE A CA 1
ATOM 813 C C . ILE A 1 100 ? 1.368 15.844 15.812 1 98.81 100 ILE A C 1
ATOM 815 O O . ILE A 1 100 ? 1.674 15.57 16.969 1 98.81 100 ILE A O 1
ATOM 819 N N . VAL A 1 101 ? 2.182 15.695 14.805 1 98.88 101 VAL A N 1
ATOM 820 C CA . VAL A 1 101 ? 3.529 15.156 14.953 1 98.88 101 VAL A CA 1
ATOM 821 C C . VAL A 1 101 ? 4.305 15.992 15.977 1 98.88 101 VAL A C 1
ATOM 823 O O . VAL A 1 101 ? 4.957 15.438 16.859 1 98.88 101 VAL A O 1
ATOM 826 N N . THR A 1 102 ? 4.215 17.25 15.852 1 98.81 102 THR A N 1
ATOM 827 C CA . THR A 1 102 ? 4.926 18.156 16.75 1 98.81 102 THR A CA 1
ATOM 828 C C . THR A 1 102 ? 4.453 17.969 18.188 1 98.81 102 THR A C 1
ATOM 830 O O . THR A 1 102 ? 5.254 18.016 19.125 1 98.81 102 THR A O 1
ATOM 833 N N . MET A 1 103 ? 3.207 17.734 18.344 1 98.69 103 MET A N 1
ATOM 834 C CA . MET A 1 103 ? 2.621 17.609 19.672 1 98.69 103 MET A CA 1
ATOM 835 C C . MET A 1 103 ? 3.014 16.281 20.328 1 98.69 103 MET A C 1
ATOM 837 O O . MET A 1 103 ? 3.154 16.188 21.547 1 98.69 103 MET A O 1
ATOM 841 N N . ILE A 1 104 ? 3.273 15.219 19.516 1 98.75 104 ILE A N 1
ATOM 842 C CA . ILE A 1 104 ? 3.377 13.914 20.156 1 98.75 104 ILE A CA 1
ATOM 843 C C . ILE A 1 104 ? 4.832 13.445 20.156 1 98.75 104 ILE A C 1
ATOM 845 O O . ILE A 1 104 ? 5.184 12.484 20.828 1 98.75 104 ILE A O 1
ATOM 849 N N . ALA A 1 105 ? 5.715 14.117 19.453 1 98.69 105 ALA A N 1
ATOM 850 C CA . ALA A 1 105 ? 7.07 13.641 19.188 1 98.69 105 ALA A CA 1
ATOM 851 C C . ALA A 1 105 ? 7.82 13.383 20.5 1 98.69 105 ALA A C 1
ATOM 853 O O . ALA A 1 105 ? 8.602 12.43 20.594 1 98.69 105 ALA A O 1
ATOM 854 N N . ASN A 1 106 ? 7.57 14.148 21.531 1 97.56 106 ASN A N 1
ATOM 855 C CA . ASN A 1 106 ? 8.289 14.023 22.797 1 97.56 106 ASN A CA 1
ATOM 856 C C . ASN A 1 106 ? 7.41 13.438 23.891 1 97.56 106 ASN A C 1
ATOM 858 O O . ASN A 1 106 ? 7.73 13.539 25.078 1 97.56 106 ASN A O 1
ATOM 862 N N . HIS A 1 107 ? 6.316 12.938 23.484 1 98.31 107 HIS A N 1
ATOM 863 C CA . HIS A 1 107 ? 5.469 12.281 24.469 1 98.31 107 HIS A CA 1
ATOM 864 C C . HIS A 1 107 ? 6.219 11.164 25.188 1 98.31 107 HIS A C 1
ATOM 866 O O . HIS A 1 107 ? 6.902 10.359 24.547 1 98.31 107 HIS A O 1
ATOM 872 N N . PRO A 1 108 ? 6.055 10.961 26.438 1 98.25 108 PRO A N 1
ATOM 873 C CA . PRO A 1 108 ? 6.863 10.031 27.234 1 98.25 108 PRO A CA 1
ATOM 874 C C . PRO A 1 108 ? 6.707 8.578 26.766 1 98.25 108 PRO A C 1
ATOM 876 O O . PRO A 1 108 ? 7.645 7.785 26.891 1 98.25 108 PRO A O 1
ATOM 879 N N . LEU A 1 109 ? 5.637 8.242 26.266 1 98.19 109 LEU A N 1
ATOM 880 C CA . LEU A 1 109 ? 5.359 6.859 25.906 1 98.19 109 LEU A CA 1
ATOM 881 C C . LEU A 1 109 ? 6.09 6.473 24.625 1 98.19 109 LEU A C 1
ATOM 883 O O . LEU A 1 109 ? 6.281 5.285 24.344 1 98.19 109 LEU A O 1
ATOM 887 N N . ILE A 1 110 ? 6.484 7.5 23.75 1 98.56 110 ILE A N 1
ATOM 888 C CA . ILE A 1 110 ? 7.012 7.094 22.438 1 98.56 110 ILE A CA 1
ATOM 889 C C . ILE A 1 110 ? 8.289 7.867 22.141 1 98.56 110 ILE A C 1
ATOM 891 O O . ILE A 1 110 ? 8.969 7.598 21.141 1 98.56 110 ILE A O 1
ATOM 895 N N . LYS A 1 111 ? 8.68 8.812 22.984 1 98.5 111 LYS A N 1
ATOM 896 C CA . LYS A 1 111 ? 9.789 9.711 22.688 1 98.5 111 LYS A CA 1
ATOM 897 C C . LYS A 1 111 ? 11.07 8.922 22.391 1 98.5 111 LYS A C 1
ATOM 899 O O . LYS A 1 111 ? 11.859 9.312 21.516 1 98.5 111 LYS A O 1
ATOM 904 N N . ASP A 1 112 ? 11.32 7.781 23.078 1 98.5 112 ASP A N 1
ATOM 905 C CA . ASP A 1 112 ? 12.531 7 22.875 1 98.5 112 ASP A CA 1
ATOM 906 C C . ASP A 1 112 ? 12.492 6.23 21.562 1 98.5 112 ASP A C 1
ATOM 908 O O . ASP A 1 112 ? 13.523 5.781 21.062 1 98.5 112 ASP A O 1
ATOM 912 N N . ARG A 1 113 ? 11.273 6.059 21.031 1 98.62 113 ARG A N 1
ATOM 913 C CA . ARG A 1 113 ? 11.109 5.359 19.766 1 98.62 113 ARG A CA 1
ATOM 914 C C . ARG A 1 113 ? 11.297 6.312 18.594 1 98.62 113 ARG A C 1
ATOM 916 O O . ARG A 1 113 ? 11.617 5.883 17.484 1 98.62 113 ARG A O 1
ATOM 923 N N . VAL A 1 114 ? 11.109 7.613 18.781 1 98.81 114 VAL A N 1
ATOM 924 C CA . VAL A 1 114 ? 11.148 8.609 17.719 1 98.81 114 VAL A CA 1
ATOM 925 C C . VAL A 1 114 ? 12.594 9.062 17.484 1 98.81 114 VAL A C 1
ATOM 927 O O . VAL A 1 114 ? 13.266 9.516 18.422 1 98.81 114 VAL A O 1
ATOM 930 N N . LYS A 1 115 ? 13.031 8.992 16.266 1 98.56 115 LYS A N 1
ATOM 931 C CA . LYS A 1 115 ? 14.414 9.32 15.945 1 98.56 115 LYS A CA 1
ATOM 932 C C . LYS A 1 115 ? 14.508 10.656 15.203 1 98.56 115 LYS A C 1
ATOM 934 O O . LYS A 1 115 ? 15.43 11.438 15.43 1 98.56 115 LYS A O 1
ATOM 939 N N . LYS A 1 116 ? 13.578 10.898 14.312 1 98.69 116 LYS A N 1
ATOM 940 C CA . LYS A 1 116 ? 13.562 12.109 13.5 1 98.69 116 LYS A CA 1
ATOM 941 C C . LYS A 1 116 ? 12.133 12.578 13.234 1 98.69 116 LYS A C 1
ATOM 943 O O . LYS A 1 116 ? 11.18 11.82 13.422 1 98.69 116 LYS A O 1
ATOM 948 N N . ILE A 1 117 ? 12.062 13.828 12.781 1 98.81 117 ILE A N 1
ATOM 949 C CA . ILE A 1 117 ? 10.773 14.438 12.469 1 98.81 117 ILE A CA 1
ATOM 950 C C . ILE A 1 117 ? 10.852 15.133 11.109 1 98.81 117 ILE A C 1
ATOM 952 O O . ILE A 1 117 ? 11.836 15.812 10.812 1 98.81 117 ILE A O 1
ATOM 956 N N . ILE A 1 118 ? 9.836 14.938 10.312 1 98.75 118 ILE A N 1
ATOM 957 C CA . ILE A 1 118 ? 9.703 15.641 9.039 1 98.75 118 ILE A CA 1
ATOM 958 C C . ILE A 1 118 ? 8.336 16.328 8.969 1 98.75 118 ILE A C 1
ATOM 960 O O . ILE A 1 118 ? 7.301 15.664 9.094 1 98.75 118 ILE A O 1
ATOM 964 N N . LEU A 1 119 ? 8.359 17.578 8.734 1 98.88 119 LEU A N 1
ATOM 965 C CA . LEU A 1 119 ? 7.141 18.375 8.711 1 98.88 119 LEU A CA 1
ATOM 966 C C . LEU A 1 119 ? 6.992 19.109 7.371 1 98.88 119 LEU A C 1
ATOM 968 O O . LEU A 1 119 ? 7.871 19.875 6.977 1 98.88 119 LEU A O 1
ATOM 972 N N . GLU A 1 120 ? 5.883 18.828 6.73 1 98.69 120 GLU A N 1
ATOM 973 C CA . GLU A 1 120 ? 5.516 19.562 5.527 1 98.69 120 GLU A CA 1
ATOM 974 C C . GLU A 1 120 ? 4.395 20.562 5.809 1 98.69 120 GLU A C 1
ATOM 976 O O . GLU A 1 120 ? 3.246 20.172 6.02 1 98.69 120 GLU A O 1
ATOM 981 N N . CYS A 1 121 ? 4.715 21.828 5.766 1 98.69 121 CYS A N 1
ATOM 982 C CA . CYS A 1 121 ? 3.752 22.891 6 1 98.69 121 CYS A CA 1
ATOM 983 C C . CYS A 1 121 ? 2.904 22.594 7.234 1 98.69 121 CYS A C 1
ATOM 985 O O . CYS A 1 121 ? 1.675 22.641 7.172 1 98.69 121 CYS A O 1
ATOM 987 N N . PRO A 1 122 ? 3.533 22.438 8.344 1 98.81 122 PRO A N 1
ATOM 988 C CA . PRO A 1 122 ? 2.793 22.016 9.539 1 98.81 122 PRO A CA 1
ATOM 989 C C . PRO A 1 122 ? 1.866 23.109 10.062 1 98.81 122 PRO A C 1
ATOM 991 O O . PRO A 1 122 ? 2.23 24.297 10.062 1 98.81 122 PRO A O 1
ATOM 994 N N . ALA A 1 123 ? 0.715 22.656 10.492 1 98.38 123 ALA A N 1
ATOM 995 C CA . ALA A 1 123 ? -0.151 23.562 11.242 1 98.38 123 ALA A CA 1
ATOM 996 C C . ALA A 1 123 ? 0.576 24.156 12.445 1 98.38 123 ALA A C 1
ATOM 998 O O . ALA A 1 123 ? 1.379 23.469 13.086 1 98.38 123 ALA A O 1
ATOM 999 N N . SER A 1 124 ? 0.344 25.359 12.773 1 98 124 SER A N 1
ATOM 1000 C CA . SER A 1 124 ? 0.887 26.125 13.883 1 98 124 SER A CA 1
ATOM 1001 C C . SER A 1 124 ? 0.107 27.422 14.094 1 98 124 SER A C 1
ATOM 1003 O O . SER A 1 124 ? -0.932 27.641 13.461 1 98 124 SER A O 1
ATOM 1005 N N . LEU A 1 125 ? 0.599 28.25 14.938 1 97.56 125 LEU A N 1
ATOM 1006 C CA . LEU A 1 125 ? -0.045 29.531 15.148 1 97.56 125 LEU A CA 1
ATOM 1007 C C . LEU A 1 125 ? 0.03 30.406 13.898 1 97.56 125 LEU A C 1
ATOM 1009 O O . LEU A 1 125 ? -0.703 31.375 13.766 1 97.56 125 LEU A O 1
ATOM 1013 N N . ALA A 1 126 ? 0.863 30.016 12.969 1 97.5 126 ALA A N 1
ATOM 1014 C CA . ALA A 1 126 ? 0.983 30.75 11.711 1 97.5 126 ALA A CA 1
ATOM 1015 C C . ALA A 1 126 ? -0.329 30.719 10.93 1 97.5 126 ALA A C 1
ATOM 1017 O O . ALA A 1 126 ? -0.611 31.625 10.148 1 97.5 126 ALA A O 1
ATOM 1018 N N . SER A 1 127 ? -1.128 29.688 11.141 1 95.88 127 SER A N 1
ATOM 1019 C CA . SER A 1 127 ? -2.385 29.531 10.414 1 95.88 127 SER A CA 1
ATOM 1020 C C . SER A 1 127 ? -3.365 30.656 10.766 1 95.88 127 SER A C 1
ATOM 1022 O O . SER A 1 127 ? -4.305 30.906 10.016 1 95.88 127 SER A O 1
ATOM 1024 N N . LEU A 1 128 ? -3.203 31.297 11.867 1 96.88 128 LEU A N 1
ATOM 1025 C CA . LEU A 1 128 ? -4.152 32.281 12.344 1 96.88 128 LEU A CA 1
ATOM 1026 C C . LEU A 1 128 ? -4.023 33.594 11.555 1 96.88 128 LEU A C 1
ATOM 1028 O O . LEU A 1 128 ? -4.934 34.438 11.57 1 96.88 128 LEU A O 1
ATOM 1032 N N . VAL A 1 129 ? -2.889 33.75 10.859 1 96.56 129 VAL A N 1
ATOM 1033 C CA . VAL A 1 129 ? -2.627 34.969 10.094 1 96.56 129 VAL A CA 1
ATOM 1034 C C . VAL A 1 129 ? -3.721 35.156 9.047 1 96.56 129 VAL A C 1
ATOM 1036 O O . VAL A 1 129 ? -4.215 36.281 8.859 1 96.56 129 VAL A O 1
ATOM 1039 N N . ASN A 1 130 ? -4.082 34.094 8.391 1 96.56 130 ASN A N 1
ATOM 1040 C CA . ASN A 1 130 ? -5.102 34.188 7.348 1 96.56 130 ASN A CA 1
ATOM 1041 C C . ASN A 1 130 ? -6.336 33.344 7.719 1 96.56 130 ASN A C 1
ATOM 1043 O O . ASN A 1 130 ? -6.926 32.688 6.863 1 96.56 130 ASN A O 1
ATOM 1047 N N . TYR A 1 131 ? -6.637 33.344 8.984 1 97.38 131 TYR A N 1
ATOM 1048 C CA . TYR A 1 131 ? -7.734 32.531 9.469 1 97.38 131 TYR A CA 1
ATOM 1049 C C . TYR A 1 131 ? -9.039 32.875 8.766 1 97.38 131 TYR A C 1
ATOM 1051 O O . TYR A 1 131 ? -9.703 32 8.203 1 97.38 131 TYR A O 1
ATOM 1059 N N . GLU A 1 132 ? -9.414 34.188 8.625 1 95.94 132 GLU A N 1
ATOM 1060 C CA . GLU A 1 132 ? -10.703 34.625 8.117 1 95.94 132 GLU A CA 1
ATOM 1061 C C . GLU A 1 132 ? -10.812 34.406 6.613 1 95.94 132 GLU A C 1
ATOM 1063 O O . GLU A 1 132 ? -11.898 34.125 6.098 1 95.94 132 GLU A O 1
ATOM 1068 N N . THR A 1 133 ? -9.711 34.438 5.969 1 94.38 133 THR A N 1
ATOM 1069 C CA . THR A 1 133 ? -9.766 34.406 4.512 1 94.38 133 THR A CA 1
ATOM 1070 C C . THR A 1 133 ? -9.5 33 3.971 1 94.38 133 THR A C 1
ATOM 1072 O O . THR A 1 133 ? -9.922 32.688 2.857 1 94.38 133 THR A O 1
ATOM 1075 N N . VAL A 1 134 ? -8.836 32.188 4.781 1 95.69 134 VAL A N 1
ATOM 1076 C CA . VAL A 1 134 ? -8.406 30.922 4.207 1 95.69 134 VAL A CA 1
ATOM 1077 C C . VAL A 1 134 ? -8.852 29.781 5.105 1 95.69 134 VAL A C 1
ATOM 1079 O O . VAL A 1 134 ? -9.688 28.969 4.715 1 95.69 134 VAL A O 1
ATOM 1082 N N . ILE A 1 135 ? -8.438 29.781 6.348 1 96.5 135 ILE A N 1
ATOM 1083 C CA . ILE A 1 135 ? -8.57 28.625 7.23 1 96.5 135 ILE A CA 1
ATOM 1084 C C . ILE A 1 135 ? -10.047 28.297 7.438 1 96.5 135 ILE A C 1
ATOM 1086 O O . ILE A 1 135 ? -10.461 27.156 7.301 1 96.5 135 ILE A O 1
ATOM 1090 N N . LYS A 1 136 ? -10.812 29.328 7.711 1 95.56 136 LYS A N 1
ATOM 1091 C CA . LYS A 1 136 ? -12.234 29.125 7.996 1 95.56 136 LYS A CA 1
ATOM 1092 C C . LYS A 1 136 ? -12.961 28.562 6.785 1 95.56 136 LYS A C 1
ATOM 1094 O O . LYS A 1 136 ? -14.062 28.031 6.91 1 95.56 136 LYS A O 1
ATOM 1099 N N . LYS A 1 137 ? -12.312 28.609 5.609 1 95.5 137 LYS A N 1
ATOM 1100 C CA . LYS A 1 137 ? -12.977 28.219 4.363 1 95.5 137 LYS A CA 1
ATOM 1101 C C . LYS A 1 137 ? -12.422 26.906 3.828 1 95.5 137 LYS A C 1
ATOM 1103 O O . LYS A 1 137 ? -12.719 26.516 2.697 1 95.5 137 LYS A O 1
ATOM 1108 N N . LEU A 1 138 ? -11.648 26.219 4.621 1 97.06 138 LEU A N 1
ATOM 1109 C CA . LEU A 1 138 ? -11.023 24.984 4.16 1 97.06 138 LEU A CA 1
ATOM 1110 C C . LEU A 1 138 ? -12.078 23.938 3.859 1 97.06 138 LEU A C 1
ATOM 1112 O O . LEU A 1 138 ? -11.82 22.969 3.125 1 97.06 138 LEU A O 1
ATOM 1116 N N . ILE A 1 139 ? -13.219 24 4.488 1 97.5 139 ILE A N 1
ATOM 1117 C CA . ILE A 1 139 ? -14.422 23.297 4.055 1 97.5 139 ILE A CA 1
ATOM 1118 C C . ILE A 1 139 ? -15.359 24.266 3.346 1 97.5 139 ILE A C 1
ATOM 1120 O O . ILE A 1 139 ? -16.156 24.953 3.99 1 97.5 139 ILE A O 1
ATOM 1124 N N . PRO A 1 140 ? -15.289 24.219 2.07 1 97 140 PRO A N 1
ATOM 1125 C CA . PRO A 1 140 ? -15.992 25.266 1.319 1 97 140 PRO A CA 1
ATOM 1126 C C . PRO A 1 140 ? -17.5 25.047 1.288 1 97 140 PRO A C 1
ATOM 1128 O O . PRO A 1 140 ? -17.969 23.906 1.229 1 97 140 PRO A O 1
ATOM 1131 N N . ASP A 1 141 ? -18.219 26.141 1.189 1 96.06 141 ASP A N 1
ATOM 1132 C CA . ASP A 1 141 ? -19.672 26.094 1.124 1 96.06 141 ASP A CA 1
ATOM 1133 C C . ASP A 1 141 ? -20.172 26.281 -0.308 1 96.06 141 ASP A C 1
ATOM 1135 O O . ASP A 1 141 ? -21.359 26.203 -0.576 1 96.06 141 ASP A O 1
ATOM 1139 N N . SER A 1 142 ? -19.266 26.609 -1.211 1 96.56 142 SER A N 1
ATOM 1140 C CA . SER A 1 142 ? -19.609 26.812 -2.615 1 96.56 142 SER A CA 1
ATOM 1141 C C . SER A 1 142 ? -18.438 26.422 -3.523 1 96.56 142 SER A C 1
ATOM 1143 O O . SER A 1 142 ? -17.312 26.234 -3.057 1 96.56 142 SER A O 1
ATOM 1145 N N . LEU A 1 143 ? -18.719 26.25 -4.754 1 96.56 143 LEU A N 1
ATOM 1146 C CA . LEU A 1 143 ? -17.688 25.922 -5.73 1 96.56 143 LEU A CA 1
ATOM 1147 C C . LEU A 1 143 ? -16.672 27.062 -5.863 1 96.56 143 LEU A C 1
ATOM 1149 O O . LEU A 1 143 ? -15.492 26.812 -6.098 1 96.56 143 LEU A O 1
ATOM 1153 N N . GLU A 1 144 ? -17.141 28.266 -5.746 1 96 144 GLU A N 1
ATOM 1154 C CA . GLU A 1 144 ? -16.266 29.438 -5.785 1 96 144 GLU A CA 1
ATOM 1155 C C . GLU A 1 144 ? -15.25 29.391 -4.645 1 96 144 GLU A C 1
ATOM 1157 O O . GLU A 1 144 ? -14.062 29.672 -4.848 1 96 144 GLU A O 1
ATOM 1162 N N . GLU A 1 145 ? -15.703 29.078 -3.484 1 96.06 145 GLU A N 1
ATOM 1163 C CA . GLU A 1 145 ? -14.797 28.938 -2.344 1 96.06 145 GLU A CA 1
ATOM 1164 C C . GLU A 1 145 ? -13.828 27.781 -2.551 1 96.06 145 GLU A C 1
ATOM 1166 O O . GLU A 1 145 ? -12.664 27.859 -2.162 1 96.06 145 GLU A O 1
ATOM 1171 N N . MET A 1 146 ? -14.344 26.672 -3.158 1 96.88 146 MET A N 1
ATOM 1172 C CA . MET A 1 146 ? -13.477 25.531 -3.465 1 96.88 146 MET A CA 1
ATOM 1173 C C . MET A 1 146 ? -12.32 25.969 -4.367 1 96.88 146 MET A C 1
ATOM 1175 O O . MET A 1 146 ? -11.18 25.562 -4.16 1 96.88 146 MET A O 1
ATOM 1179 N N . GLU A 1 147 ? -12.641 26.75 -5.312 1 96 147 GLU A N 1
ATOM 1180 C CA . GLU A 1 147 ? -11.625 27.25 -6.234 1 96 147 GLU A CA 1
ATOM 1181 C C . GLU A 1 147 ? -10.609 28.125 -5.512 1 96 147 GLU A C 1
ATOM 1183 O O . GLU A 1 147 ? -9.414 28.047 -5.793 1 96 147 GLU A O 1
ATOM 1188 N N . LEU A 1 148 ? -11.078 28.984 -4.637 1 94.44 148 LEU A N 1
ATOM 1189 C CA . LEU A 1 148 ? -10.195 29.828 -3.838 1 94.44 148 LEU A CA 1
ATOM 1190 C C . LEU A 1 148 ? -9.219 28.969 -3.025 1 94.44 148 LEU A C 1
ATOM 1192 O O . LEU A 1 148 ? -8.023 29.25 -3.006 1 94.44 148 LEU A O 1
ATOM 1196 N N . ILE A 1 149 ? -9.773 27.953 -2.426 1 94.62 149 ILE A N 1
ATOM 1197 C CA . ILE A 1 149 ? -8.953 27.094 -1.58 1 94.62 149 ILE A CA 1
ATOM 1198 C C . ILE A 1 149 ? -7.953 26.328 -2.441 1 94.62 149 ILE A C 1
ATOM 1200 O O . ILE A 1 149 ? -6.785 26.188 -2.074 1 94.62 149 ILE A O 1
ATOM 1204 N N . ALA A 1 150 ? -8.406 25.812 -3.545 1 95.06 150 ALA A N 1
ATOM 1205 C CA . ALA A 1 150 ? -7.516 25.094 -4.461 1 95.06 150 ALA A CA 1
ATOM 1206 C C . ALA A 1 150 ? -6.363 25.984 -4.914 1 95.06 150 ALA A C 1
ATOM 1208 O O . ALA A 1 150 ? -5.23 25.531 -5.047 1 95.06 150 ALA A O 1
ATOM 1209 N N . ASN A 1 151 ? -6.664 27.203 -5.102 1 93.81 151 ASN A N 1
ATOM 1210 C CA . ASN A 1 151 ? -5.645 28.156 -5.523 1 93.81 151 ASN A CA 1
ATOM 1211 C C . ASN A 1 151 ? -4.656 28.453 -4.402 1 93.81 151 ASN A C 1
ATOM 1213 O O . ASN A 1 151 ? -3.543 28.922 -4.652 1 93.81 151 ASN A O 1
ATOM 1217 N N . GLU A 1 152 ? -5.035 28.219 -3.207 1 93.88 152 GLU A N 1
ATOM 1218 C CA . GLU A 1 152 ? -4.117 28.375 -2.084 1 93.88 152 GLU A CA 1
ATOM 1219 C C . GLU A 1 152 ? -3.318 27.094 -1.841 1 93.88 152 GLU A C 1
ATOM 1221 O O . GLU A 1 152 ? -2.279 27.125 -1.18 1 93.88 152 GLU A O 1
ATOM 1226 N N . LEU A 1 153 ? -3.801 26.016 -2.365 1 94.06 153 LEU A N 1
ATOM 1227 C CA . LEU A 1 153 ? -3.121 24.734 -2.219 1 94.06 153 LEU A CA 1
ATOM 1228 C C . LEU A 1 153 ? -1.966 24.609 -3.207 1 94.06 153 LEU A C 1
ATOM 1230 O O . LEU A 1 153 ? -0.886 24.125 -2.852 1 94.06 153 LEU A O 1
ATOM 1234 N N . PHE A 1 154 ? -2.219 25.125 -4.434 1 95.5 154 PHE A N 1
ATOM 1235 C CA . PHE A 1 154 ? -1.276 24.891 -5.52 1 95.5 154 PHE A CA 1
ATOM 1236 C C . PHE A 1 154 ? -0.773 26.203 -6.094 1 95.5 154 PHE A C 1
ATOM 1238 O O . PHE A 1 154 ? -1.562 27.109 -6.352 1 95.5 154 PHE A O 1
ATOM 1245 N N . TYR A 1 155 ? 0.488 26.266 -6.352 1 95.44 155 TYR A N 1
ATOM 1246 C CA . TYR A 1 155 ? 1.1 27.453 -6.938 1 95.44 155 TYR A CA 1
ATOM 1247 C C . TYR A 1 155 ? 0.631 27.641 -8.375 1 95.44 155 TYR A C 1
ATOM 1249 O O . TYR A 1 155 ? 0.321 28.766 -8.781 1 95.44 155 TYR A O 1
ATOM 1257 N N . ASP A 1 156 ? 0.603 26.594 -9.125 1 93.75 156 ASP A N 1
ATOM 1258 C CA . ASP A 1 156 ? 0.152 26.562 -10.508 1 93.75 156 ASP A CA 1
ATOM 1259 C C . ASP A 1 156 ? -0.732 25.359 -10.781 1 93.75 156 ASP A C 1
ATOM 1261 O O . ASP A 1 156 ? -0.263 24.344 -11.312 1 93.75 156 ASP A O 1
ATOM 1265 N N . PRO A 1 157 ? -2.002 25.516 -10.516 1 93.44 157 PRO A N 1
ATOM 1266 C CA . PRO A 1 157 ? -2.908 24.375 -10.656 1 93.44 157 PRO A CA 1
ATOM 1267 C C . PRO A 1 157 ? -2.975 23.844 -12.086 1 93.44 157 PRO A C 1
ATOM 1269 O O . PRO A 1 157 ? -3.092 22.641 -12.305 1 93.44 157 PRO A O 1
ATOM 1272 N N . LEU A 1 158 ? -2.91 24.719 -13.055 1 91.62 158 LEU A N 1
ATOM 1273 C CA . LEU A 1 158 ? -3.002 24.281 -14.438 1 91.62 158 LEU A CA 1
ATOM 1274 C C . LEU A 1 158 ? -1.809 23.406 -14.812 1 91.62 158 LEU A C 1
ATOM 1276 O O . LEU A 1 158 ? -1.964 22.406 -15.516 1 91.62 158 LEU A O 1
ATOM 1280 N N . LYS A 1 159 ? -0.715 23.828 -14.375 1 91.25 159 LYS A N 1
ATOM 1281 C CA . LYS A 1 159 ? 0.481 23.016 -14.602 1 91.25 159 LYS A CA 1
ATOM 1282 C C . LYS A 1 159 ? 0.412 21.703 -13.836 1 91.25 159 LYS A C 1
ATOM 1284 O O . LYS A 1 159 ? 0.78 20.656 -14.367 1 91.25 159 LYS A O 1
ATOM 1289 N N . PHE A 1 160 ? -0.103 21.766 -12.648 1 91.56 160 PHE A N 1
ATOM 1290 C CA . PHE A 1 160 ? -0.159 20.609 -11.773 1 91.56 160 PHE A CA 1
ATOM 1291 C C . PHE A 1 160 ? -1.116 19.562 -12.328 1 91.56 160 PHE A C 1
ATOM 1293 O O . PHE A 1 160 ? -0.798 18.359 -12.352 1 91.56 160 PHE A O 1
ATOM 1300 N N . PHE A 1 161 ? -2.201 19.953 -12.891 1 93.38 161 PHE A N 1
ATOM 1301 C CA . PHE A 1 161 ? -3.225 19.031 -13.359 1 93.38 161 PHE A CA 1
ATOM 1302 C C . PHE A 1 161 ? -3.105 18.812 -14.859 1 93.38 161 PHE A C 1
ATOM 1304 O O . PHE A 1 161 ? -3.83 17.984 -15.43 1 93.38 161 PHE A O 1
ATOM 1311 N N . GLY A 1 162 ? -2.275 19.547 -15.5 1 92.12 162 GLY A N 1
ATOM 1312 C CA . GLY A 1 162 ? -1.974 19.375 -16.906 1 92.12 162 GLY A CA 1
ATOM 1313 C C . GLY A 1 162 ? -2.805 20.281 -17.812 1 92.12 162 GLY A C 1
ATOM 1314 O O . GLY A 1 162 ? -2.297 20.828 -18.797 1 92.12 162 GLY A O 1
ATOM 1315 N N . ASN A 1 163 ? -4.18 20.375 -17.484 1 94.06 163 ASN A N 1
ATOM 1316 C CA . ASN A 1 163 ? -5.074 21.25 -18.25 1 94.06 163 ASN A CA 1
ATOM 1317 C C . ASN A 1 163 ? -6.285 21.672 -17.422 1 94.06 163 ASN A C 1
ATOM 1319 O O . ASN A 1 163 ? -6.477 21.188 -16.312 1 94.06 163 ASN A O 1
ATOM 1323 N N . ASP A 1 164 ? -6.941 22.625 -18.016 1 94.12 164 ASP A N 1
ATOM 1324 C CA . ASP A 1 164 ? -8.07 23.219 -17.312 1 94.12 164 ASP A CA 1
ATOM 1325 C C . ASP A 1 164 ? -9.188 22.203 -17.094 1 94.12 164 ASP A C 1
ATOM 1327 O O . ASP A 1 164 ? -9.883 22.234 -16.078 1 94.12 164 ASP A O 1
ATOM 1331 N N . LYS A 1 165 ? -9.391 21.328 -18.078 1 95.62 165 LYS A N 1
ATOM 1332 C CA . LYS A 1 165 ? -10.43 20.312 -17.969 1 95.62 165 LYS A CA 1
ATOM 1333 C C . LYS A 1 165 ? -10.195 19.422 -16.75 1 95.62 165 LYS A C 1
ATOM 1335 O O . LYS A 1 165 ? -11.109 19.188 -15.961 1 95.62 165 LYS A O 1
ATOM 1340 N N . ASN A 1 166 ? -8.977 18.969 -16.547 1 96.06 166 ASN A N 1
ATOM 1341 C CA . ASN A 1 166 ? -8.609 18.141 -15.406 1 96.06 166 ASN A CA 1
ATOM 1342 C C . ASN A 1 166 ? -8.727 18.906 -14.094 1 96.06 166 ASN A C 1
ATOM 1344 O O . ASN A 1 166 ? -9.156 18.344 -13.086 1 96.06 166 ASN A O 1
ATOM 1348 N N . TYR A 1 167 ? -8.344 20.141 -14.164 1 96.06 167 TYR A N 1
ATOM 1349 C CA . TYR A 1 167 ? -8.438 20.984 -12.969 1 96.06 167 TYR A CA 1
ATOM 1350 C C . TYR A 1 167 ? -9.883 21.188 -12.547 1 96.06 167 TYR A C 1
ATOM 1352 O O . TYR A 1 167 ? -10.219 21.031 -11.367 1 96.06 167 TYR A O 1
ATOM 1360 N N . GLN A 1 168 ? -10.766 21.453 -13.484 1 96.44 168 GLN A N 1
ATOM 1361 C CA . GLN A 1 168 ? -12.18 21.641 -13.188 1 96.44 168 GLN A CA 1
ATOM 1362 C C . GLN A 1 168 ? -12.805 20.344 -12.672 1 96.44 168 GLN A C 1
ATOM 1364 O O . GLN A 1 168 ? -13.641 20.375 -11.766 1 96.44 168 GLN A O 1
ATOM 1369 N N . LYS A 1 169 ? -12.398 19.281 -13.312 1 96.88 169 LYS A N 1
ATOM 1370 C CA . LYS A 1 169 ? -12.867 17.984 -12.828 1 96.88 169 LYS A CA 1
ATOM 1371 C C . LYS A 1 169 ? -12.461 17.766 -11.375 1 96.88 169 LYS A C 1
ATOM 1373 O O . LYS A 1 169 ? -13.273 17.312 -10.562 1 96.88 169 LYS A O 1
ATOM 1378 N N . PHE A 1 170 ? -11.289 18.078 -11.031 1 96.12 170 PHE A N 1
ATOM 1379 C CA . PHE A 1 170 ? -10.805 17.984 -9.656 1 96.12 170 PHE A CA 1
ATOM 1380 C C . PHE A 1 170 ? -11.633 18.844 -8.719 1 96.12 170 PHE A C 1
ATOM 1382 O O . PHE A 1 170 ? -12.062 18.391 -7.66 1 96.12 170 PHE A O 1
ATOM 1389 N N . LEU A 1 171 ? -11.844 20.062 -9.109 1 97.19 171 LEU A N 1
ATOM 1390 C CA . LEU A 1 171 ? -12.586 21 -8.273 1 97.19 171 LEU A CA 1
ATOM 1391 C C . LEU A 1 171 ? -13.977 20.453 -7.961 1 97.19 171 LEU A C 1
ATOM 1393 O O . LEU A 1 171 ? -14.406 20.469 -6.805 1 97.19 171 LEU A O 1
ATOM 1397 N N . ASN A 1 172 ? -14.609 19.953 -8.969 1 97.31 172 ASN A N 1
ATOM 1398 C CA . ASN A 1 172 ? -15.969 19.453 -8.797 1 97.31 172 ASN A CA 1
ATOM 1399 C C . ASN A 1 172 ? -16 18.219 -7.902 1 97.31 172 ASN A C 1
ATOM 1401 O O . ASN A 1 172 ? -16.828 18.125 -6.992 1 97.31 172 ASN A O 1
ATOM 1405 N N . LEU A 1 173 ? -15.117 17.344 -8.156 1 96.06 173 LEU A N 1
ATOM 1406 C CA . LEU A 1 173 ? -15.062 16.109 -7.371 1 96.06 173 LEU A CA 1
ATOM 1407 C C . LEU A 1 173 ? -14.703 16.406 -5.918 1 96.06 173 LEU A C 1
ATOM 1409 O O . LEU A 1 173 ? -15.305 15.852 -5 1 96.06 173 LEU A O 1
ATOM 1413 N N . GLU A 1 174 ? -13.773 17.266 -5.742 1 95.81 174 GLU A N 1
ATOM 1414 C CA . GLU A 1 174 ? -13.328 17.625 -4.398 1 95.81 174 GLU A CA 1
ATOM 1415 C C . GLU A 1 174 ? -14.414 18.375 -3.629 1 95.81 174 GLU A C 1
ATOM 1417 O O . GLU A 1 174 ? -14.602 18.141 -2.434 1 95.81 174 GLU A O 1
ATOM 1422 N N . PHE A 1 175 ? -15.078 19.219 -4.297 1 97.31 175 PHE A N 1
ATOM 1423 C CA . PHE A 1 175 ? -16.172 19.953 -3.66 1 97.31 175 PHE A CA 1
ATOM 1424 C C . PHE A 1 175 ? -17.25 19 -3.191 1 97.31 175 PHE A C 1
ATOM 1426 O O . PHE A 1 175 ? -17.75 19.125 -2.068 1 97.31 175 PHE A O 1
ATOM 1433 N N . GLU A 1 176 ? -17.625 18.078 -4.047 1 96.56 176 GLU A N 1
ATOM 1434 C CA . GLU A 1 176 ? -18.625 17.094 -3.68 1 96.56 176 GLU A CA 1
ATOM 1435 C C . GLU A 1 176 ? -18.188 16.266 -2.479 1 96.56 176 GLU A C 1
ATOM 1437 O O . GLU A 1 176 ? -18.969 15.992 -1.571 1 96.56 176 GLU A O 1
ATOM 1442 N N . ARG A 1 177 ? -16.969 15.938 -2.479 1 95.19 177 ARG A N 1
ATOM 1443 C CA . ARG A 1 177 ? -16.406 15.164 -1.379 1 95.19 177 ARG A CA 1
ATOM 1444 C C . ARG A 1 177 ? -16.453 15.945 -0.07 1 95.19 177 ARG A C 1
ATOM 1446 O O . ARG A 1 177 ? -16.875 15.414 0.958 1 95.19 177 ARG A O 1
ATOM 1453 N N . LEU A 1 178 ? -16.109 17.156 -0.095 1 96.44 178 LEU A N 1
ATOM 1454 C CA . LEU A 1 178 ? -15.992 17.969 1.112 1 96.44 178 LEU A CA 1
ATOM 1455 C C . LEU A 1 178 ? -17.359 18.391 1.629 1 96.44 178 LEU A C 1
ATOM 1457 O O . LEU A 1 178 ? -17.547 18.609 2.83 1 96.44 178 LEU A O 1
ATOM 1461 N N . LYS A 1 179 ? -18.297 18.469 0.736 1 94.88 179 LYS A N 1
ATOM 1462 C CA . LYS A 1 179 ? -19.672 18.766 1.145 1 94.88 179 LYS A CA 1
ATOM 1463 C C . LYS A 1 179 ? -20.172 17.75 2.16 1 94.88 179 LYS A C 1
ATOM 1465 O O . LYS A 1 179 ? -20.953 18.094 3.053 1 94.88 179 LYS A O 1
ATOM 1470 N N . ASN A 1 180 ? -19.672 16.562 2.051 1 93.19 180 ASN A N 1
ATOM 1471 C CA . ASN A 1 180 ? -20.109 15.484 2.926 1 93.19 180 ASN A CA 1
ATOM 1472 C C . ASN A 1 180 ? -19.266 15.406 4.191 1 93.19 180 ASN A C 1
ATOM 1474 O O . ASN A 1 180 ? -19.391 14.469 4.98 1 93.19 180 ASN A O 1
ATOM 1478 N N . LYS A 1 181 ? -18.422 16.406 4.457 1 95.5 181 LYS A N 1
ATOM 1479 C CA . LYS A 1 181 ? -17.531 16.375 5.609 1 95.5 181 LYS A CA 1
ATOM 1480 C C . LYS A 1 181 ? -17.688 17.625 6.469 1 95.5 181 LYS A C 1
ATOM 1482 O O . LYS A 1 181 ? -16.734 18.109 7.066 1 95.5 181 LYS A O 1
ATOM 1487 N N . GLN A 1 182 ? -18.844 18.141 6.512 1 94.56 182 GLN A N 1
ATOM 1488 C CA . GLN A 1 182 ? -19.141 19.359 7.242 1 94.56 182 GLN A CA 1
ATOM 1489 C C . GLN A 1 182 ? -18.859 19.203 8.734 1 94.56 182 GLN A C 1
ATOM 1491 O O . GLN A 1 182 ? -18.547 20.188 9.414 1 94.56 182 GLN A O 1
ATOM 1496 N N . TYR A 1 183 ? -18.922 17.969 9.219 1 95.12 183 TYR A N 1
ATOM 1497 C CA . TYR A 1 183 ? -18.672 17.703 10.633 1 95.12 183 TYR A CA 1
ATOM 1498 C C . TYR A 1 183 ? -17.234 18.047 11.016 1 95.12 183 TYR A C 1
ATOM 1500 O O . TYR A 1 183 ? -16.922 18.188 12.195 1 95.12 183 TYR A O 1
ATOM 1508 N N . LEU A 1 184 ? -16.359 18.234 10.078 1 97.25 184 LEU A N 1
ATOM 1509 C CA . LEU A 1 184 ? -14.961 18.547 10.344 1 97.25 184 LEU A CA 1
ATOM 1510 C C . LEU A 1 184 ? -14.773 20.031 10.656 1 97.25 184 LEU A C 1
ATOM 1512 O O . LEU A 1 184 ? -13.719 20.438 11.148 1 97.25 184 LEU A O 1
ATOM 1516 N N . LYS A 1 185 ? -15.766 20.875 10.406 1 96.56 185 LYS A N 1
ATOM 1517 C CA . LYS A 1 185 ? -15.656 22.312 10.602 1 96.56 185 LYS A CA 1
ATOM 1518 C C . LYS A 1 185 ? -15.312 22.656 12.055 1 96.56 185 LYS A C 1
ATOM 1520 O O . LYS A 1 185 ? -14.742 23.719 12.336 1 96.56 185 LYS A O 1
ATOM 1525 N N . VAL A 1 186 ? -15.633 21.75 12.914 1 96.44 186 VAL A N 1
ATOM 1526 C CA . VAL A 1 186 ? -15.359 21.984 14.328 1 96.44 186 VAL A CA 1
ATOM 1527 C C . VAL A 1 186 ? -13.859 22.156 14.547 1 96.44 186 VAL A C 1
ATOM 1529 O O . VAL A 1 186 ? -13.438 22.922 15.406 1 96.44 186 VAL A O 1
ATOM 1532 N N . ILE A 1 187 ? -13.055 21.5 13.758 1 96.88 187 ILE A N 1
ATOM 1533 C CA . ILE A 1 187 ? -11.602 21.578 13.875 1 96.88 187 ILE A CA 1
ATOM 1534 C C . ILE A 1 187 ? -11.109 22.938 13.43 1 96.88 187 ILE A C 1
ATOM 1536 O O . ILE A 1 187 ? -10.07 23.422 13.898 1 96.88 187 ILE A O 1
ATOM 1540 N N . LEU A 1 188 ? -11.867 23.609 12.617 1 97.25 188 LEU A N 1
ATOM 1541 C CA . LEU A 1 188 ? -11.477 24.891 12.031 1 97.25 188 LEU A CA 1
ATOM 1542 C C . LEU A 1 188 ? -11.875 26.047 12.945 1 97.25 188 LEU A C 1
ATOM 1544 O O . LEU A 1 188 ? -11.469 27.188 12.719 1 97.25 188 LEU A O 1
ATOM 1548 N N . ASP A 1 189 ? -12.602 25.734 13.914 1 96.81 189 ASP A N 1
ATOM 1549 C CA . ASP A 1 189 ? -13.023 26.766 14.844 1 96.81 189 ASP A CA 1
ATOM 1550 C C . ASP A 1 189 ? -11.828 27.562 15.367 1 96.81 189 ASP A C 1
ATOM 1552 O O . ASP A 1 189 ? -10.789 26.984 15.695 1 96.81 189 ASP A O 1
ATOM 1556 N N . LYS A 1 190 ? -12 28.844 15.508 1 96.81 190 LYS A N 1
ATOM 1557 C CA . LYS A 1 190 ? -10.875 29.719 15.844 1 96.81 190 LYS A CA 1
ATOM 1558 C C .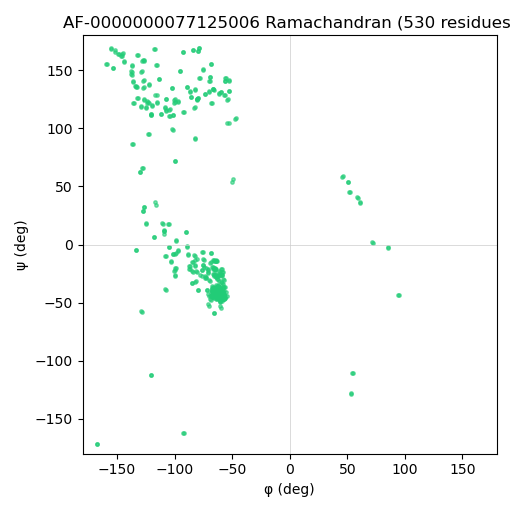 LYS A 1 190 ? -10.297 29.375 17.203 1 96.81 190 LYS A C 1
ATOM 1560 O O . LYS A 1 190 ? -9.078 29.359 17.391 1 96.81 190 LYS A O 1
ATOM 1565 N N . ASP A 1 191 ? -11.148 29.156 18.172 1 96.25 191 ASP A N 1
ATOM 1566 C CA . ASP A 1 191 ? -10.68 28.828 19.5 1 96.25 191 ASP A CA 1
ATOM 1567 C C . ASP A 1 191 ? -9.93 27.5 19.5 1 96.25 191 ASP A C 1
ATOM 1569 O O . ASP A 1 191 ? -8.906 27.344 20.188 1 96.25 191 ASP A O 1
ATOM 1573 N N . ASN A 1 192 ? -10.445 26.562 18.781 1 95.69 192 ASN A N 1
ATOM 1574 C CA . ASN A 1 192 ? -9.766 25.281 18.672 1 95.69 192 ASN A CA 1
ATOM 1575 C C . ASN A 1 192 ? -8.414 25.422 17.969 1 95.69 192 ASN A C 1
ATOM 1577 O O . ASN A 1 192 ? -7.43 24.797 18.375 1 95.69 192 ASN A O 1
ATOM 1581 N N . GLN A 1 193 ? -8.383 26.281 16.953 1 96.44 193 GLN A N 1
ATOM 1582 C CA . GLN A 1 193 ? -7.137 26.531 16.25 1 96.44 193 GLN A CA 1
ATOM 1583 C C . GLN A 1 193 ? -6.105 27.188 17.172 1 96.44 193 GLN A C 1
ATOM 1585 O O . GLN A 1 193 ? -4.926 26.828 17.141 1 96.44 193 GLN A O 1
ATOM 1590 N N . LYS A 1 194 ? -6.543 28.062 17.953 1 97.25 194 LYS A N 1
ATOM 1591 C CA . LYS A 1 194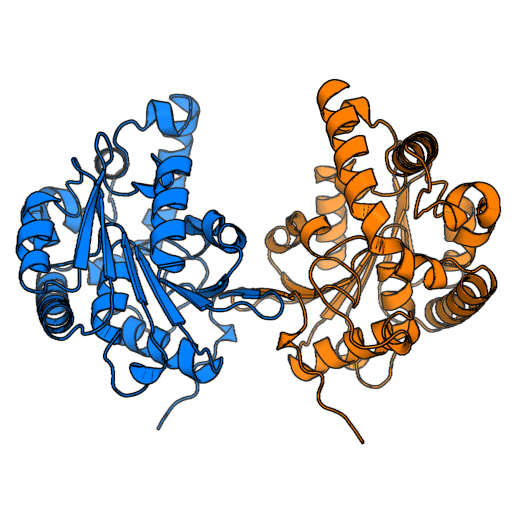 ? -5.66 28.734 18.906 1 97.25 194 LYS A CA 1
ATOM 1592 C C . LYS A 1 194 ? -5.133 27.75 19.953 1 97.25 194 LYS A C 1
ATOM 1594 O O . LYS A 1 194 ? -3.941 27.75 20.266 1 97.25 194 LYS A O 1
ATOM 1599 N N . GLU A 1 195 ? -6.012 27 20.438 1 97 195 GLU A N 1
ATOM 1600 C CA . GLU A 1 195 ? -5.621 26 21.438 1 97 195 GLU A CA 1
ATOM 1601 C C . GLU A 1 195 ? -4.609 25.016 20.859 1 97 195 GLU A C 1
ATOM 1603 O O . GLU A 1 195 ? -3.576 24.75 21.469 1 97 195 GLU A O 1
ATOM 1608 N N . MET A 1 196 ? -4.918 24.531 19.75 1 96.25 196 MET A N 1
ATOM 1609 C CA . MET A 1 196 ? -4.012 23.609 19.062 1 96.25 196 MET A CA 1
ATOM 1610 C C . MET A 1 196 ? -2.666 24.281 18.781 1 96.25 196 MET A C 1
ATOM 1612 O O . MET A 1 196 ? -1.613 23.688 19.031 1 96.25 196 MET A O 1
ATOM 1616 N N . GLY A 1 197 ? -2.742 25.484 18.297 1 97.81 197 GLY A N 1
ATOM 1617 C CA . GLY A 1 197 ? -1.525 26.234 18.016 1 97.81 197 GLY A CA 1
ATOM 1618 C C . GLY A 1 197 ? -0.636 26.391 19.234 1 97.81 197 GLY A C 1
ATOM 1619 O O . GLY A 1 197 ? 0.586 26.266 19.141 1 97.81 197 GLY A O 1
ATOM 1620 N N . ASN A 1 198 ? -1.224 26.625 20.344 1 98.12 198 ASN A N 1
ATOM 1621 C CA . ASN A 1 198 ? -0.463 26.766 21.578 1 98.12 198 ASN A CA 1
ATOM 1622 C C . ASN A 1 198 ? 0.202 25.453 22 1 98.12 198 ASN A C 1
ATOM 1624 O O . ASN A 1 198 ? 1.353 25.453 22.438 1 98.12 198 ASN A O 1
ATOM 1628 N N . LYS A 1 199 ? -0.503 24.438 21.891 1 98.12 199 LYS A N 1
ATOM 1629 C CA . LYS A 1 199 ? 0.062 23.125 22.203 1 98.12 199 LYS A CA 1
ATOM 1630 C C . LYS A 1 199 ? 1.201 22.781 21.234 1 98.12 199 LYS A C 1
ATOM 1632 O O . LYS A 1 199 ? 2.217 22.219 21.656 1 98.12 199 LYS A O 1
ATOM 1637 N N . ILE A 1 200 ? 1.008 23.094 19.984 1 98.62 200 ILE A N 1
ATOM 1638 C CA . ILE A 1 200 ? 2.039 22.859 18.984 1 98.62 200 ILE A CA 1
ATOM 1639 C C . ILE A 1 200 ? 3.287 23.672 19.328 1 98.62 200 ILE A C 1
ATOM 1641 O O . ILE A 1 200 ? 4.406 23.172 19.25 1 98.62 200 ILE A O 1
ATOM 1645 N N . ASN A 1 201 ? 3.059 24.906 19.703 1 98.56 201 ASN A N 1
ATOM 1646 C CA . ASN A 1 201 ? 4.184 25.75 20.109 1 98.56 201 ASN A CA 1
ATOM 1647 C C . ASN A 1 201 ? 4.977 25.125 21.25 1 98.56 201 ASN A C 1
ATOM 1649 O O . ASN A 1 201 ? 6.207 25.156 21.25 1 98.56 201 ASN A O 1
ATOM 1653 N N . GLN A 1 202 ? 4.301 24.594 22.234 1 98.44 202 GLN A N 1
ATOM 1654 C CA . GLN A 1 202 ? 4.973 23.891 23.328 1 98.44 202 GLN A CA 1
ATOM 1655 C C . GLN A 1 202 ? 5.793 22.719 22.812 1 98.44 202 GLN A C 1
ATOM 1657 O O . GLN A 1 202 ? 6.906 22.484 23.266 1 98.44 202 GLN A O 1
ATOM 1662 N N . GLY A 1 203 ? 5.219 22.031 21.875 1 98.56 203 GLY A N 1
ATOM 1663 C CA . GLY A 1 203 ? 5.934 20.922 21.266 1 98.56 203 GLY A CA 1
ATOM 1664 C C . GLY A 1 203 ? 7.18 21.359 20.516 1 98.56 203 GLY A C 1
ATOM 1665 O O . GLY A 1 203 ? 8.203 20.672 20.562 1 98.56 203 GLY A O 1
ATOM 1666 N N . ILE A 1 204 ? 7.047 22.422 19.812 1 98.81 204 ILE A N 1
ATOM 1667 C CA . ILE A 1 204 ? 8.18 22.969 19.078 1 98.81 204 ILE A CA 1
ATOM 1668 C C . ILE A 1 204 ? 9.336 23.266 20.031 1 98.81 204 ILE A C 1
ATOM 1670 O O . ILE A 1 204 ? 10.477 22.859 19.781 1 98.81 204 ILE A O 1
ATOM 1674 N N . ILE A 1 205 ? 9.047 23.859 21.078 1 98.44 205 ILE A N 1
ATOM 1675 C CA . ILE A 1 205 ? 10.047 24.281 22.047 1 98.44 205 ILE A CA 1
ATOM 1676 C C . ILE A 1 205 ? 10.672 23.047 22.703 1 98.44 205 ILE A C 1
ATOM 1678 O O . ILE A 1 205 ? 11.883 22.984 22.922 1 98.44 205 ILE A O 1
ATOM 1682 N N . ALA A 1 206 ? 9.945 22.031 22.922 1 98 206 ALA A N 1
ATOM 1683 C CA . ALA A 1 206 ? 10.375 20.859 23.688 1 98 206 ALA A CA 1
ATOM 1684 C C . ALA A 1 206 ? 11.117 19.875 22.812 1 98 206 ALA A C 1
ATOM 1686 O O . ALA A 1 206 ? 11.773 18.953 23.312 1 98 206 ALA A O 1
ATOM 1687 N N . ASN A 1 207 ? 11.039 20 21.516 1 98.56 207 ASN A N 1
ATOM 1688 C CA . ASN A 1 207 ? 11.578 18.984 20.594 1 98.56 207 ASN A CA 1
ATOM 1689 C C . ASN A 1 207 ? 13.086 18.828 20.766 1 98.56 207 ASN A C 1
ATOM 1691 O O . ASN A 1 207 ? 13.828 19.812 20.75 1 98.56 207 ASN A O 1
ATOM 1695 N N . ASP A 1 208 ? 13.516 17.672 20.906 1 98.44 208 ASP A N 1
ATOM 1696 C CA . ASP A 1 208 ? 14.938 17.375 21.031 1 98.44 208 ASP A CA 1
ATOM 1697 C C . ASP A 1 208 ? 15.43 16.484 19.891 1 98.44 208 ASP A C 1
ATOM 1699 O O . ASP A 1 208 ? 16.547 15.969 19.938 1 98.44 208 ASP A O 1
ATOM 1703 N N . LYS A 1 209 ? 14.578 16.234 18.938 1 98.31 209 LYS A N 1
ATOM 1704 C CA . LYS A 1 209 ? 14.906 15.422 17.766 1 98.31 209 LYS A CA 1
ATOM 1705 C C . LYS A 1 209 ? 15.344 16.297 16.594 1 98.31 209 LYS A C 1
ATOM 1707 O O . LYS A 1 209 ? 14.898 17.438 16.453 1 98.31 209 LYS A O 1
ATOM 1712 N N . LYS A 1 210 ? 16.25 15.711 15.758 1 98.5 210 LYS A N 1
ATOM 1713 C CA . LYS A 1 210 ? 16.516 16.359 14.469 1 98.5 210 LYS A CA 1
ATOM 1714 C C . LYS A 1 210 ? 15.234 16.453 13.633 1 98.5 210 LYS A C 1
ATOM 1716 O O . LYS A 1 210 ? 14.508 15.461 13.492 1 98.5 210 LYS A O 1
ATOM 1721 N N . ALA A 1 211 ? 14.953 17.609 13.102 1 98.88 211 ALA A N 1
ATOM 1722 C CA . ALA A 1 211 ? 13.695 17.812 12.383 1 98.88 211 ALA A CA 1
ATOM 1723 C C . ALA A 1 211 ? 13.93 18.578 11.078 1 98.88 211 ALA A C 1
ATOM 1725 O O . ALA A 1 211 ? 14.773 19.469 11.016 1 98.88 211 ALA A O 1
ATOM 1726 N N . LEU A 1 212 ? 13.227 18.188 10.055 1 98.88 212 LEU A N 1
ATOM 1727 C CA . LEU A 1 212 ? 13.188 18.891 8.781 1 98.88 212 LEU A CA 1
ATOM 1728 C C . LEU A 1 212 ? 11.844 19.578 8.586 1 98.88 212 LEU A C 1
ATOM 1730 O O . LEU A 1 212 ? 10.797 18.938 8.617 1 98.88 212 LEU A O 1
ATOM 1734 N N . LEU A 1 213 ? 11.883 20.859 8.477 1 98.88 213 LEU A N 1
ATOM 1735 C CA . LEU A 1 213 ? 10.703 21.672 8.219 1 98.88 213 LEU A CA 1
ATOM 1736 C C . LEU A 1 213 ? 10.672 22.156 6.77 1 98.88 213 LEU A C 1
ATOM 1738 O O . LEU A 1 213 ? 11.547 22.922 6.352 1 98.88 213 LEU A O 1
ATOM 1742 N N . ILE A 1 214 ? 9.68 21.719 6.039 1 98.81 214 ILE A N 1
ATOM 1743 C CA . ILE A 1 214 ? 9.508 22.094 4.637 1 98.81 214 ILE A CA 1
ATOM 1744 C C . ILE A 1 214 ? 8.336 23.062 4.5 1 98.81 214 ILE A C 1
ATOM 1746 O O . ILE A 1 214 ? 7.207 22.734 4.891 1 98.81 214 ILE A O 1
ATOM 1750 N N . LEU A 1 215 ? 8.617 24.203 3.889 1 98.62 215 LEU A N 1
ATOM 1751 C CA . LEU A 1 215 ? 7.605 25.25 3.744 1 98.62 215 LEU A CA 1
ATOM 1752 C C . LEU A 1 215 ? 7.477 25.688 2.287 1 98.62 215 LEU A C 1
ATOM 1754 O O . LEU A 1 215 ? 8.469 25.734 1.56 1 98.62 215 LEU A O 1
ATOM 1758 N N . GLY A 1 216 ? 6.246 25.922 1.913 1 98.5 216 GLY A N 1
ATOM 1759 C CA . GLY A 1 216 ? 6.039 26.562 0.624 1 98.5 216 GLY A CA 1
ATOM 1760 C C . GLY A 1 216 ? 6.191 28.078 0.674 1 98.5 216 GLY A C 1
ATOM 1761 O O . GLY A 1 216 ? 5.59 28.734 1.521 1 98.5 216 GLY A O 1
ATOM 1762 N N . GLU A 1 217 ? 6.895 28.594 -0.219 1 98.19 217 GLU A N 1
ATOM 1763 C CA . GLU A 1 217 ? 7.211 30.016 -0.199 1 98.19 217 GLU A CA 1
ATOM 1764 C C . GLU A 1 217 ? 5.945 30.859 -0.312 1 98.19 217 GLU A C 1
ATOM 1766 O O . GLU A 1 217 ? 5.832 31.906 0.327 1 98.19 217 GLU A O 1
ATOM 1771 N N . GLU A 1 218 ? 5 30.406 -1.048 1 97.69 218 GLU A N 1
ATOM 1772 C CA . GLU A 1 218 ? 3.812 31.203 -1.333 1 97.69 218 GLU A CA 1
ATOM 1773 C C . GLU A 1 218 ? 2.58 30.625 -0.64 1 97.69 218 GLU A C 1
ATOM 1775 O O . GLU A 1 218 ? 1.449 30.891 -1.052 1 97.69 218 GLU A O 1
ATOM 1780 N N . ASP A 1 219 ? 2.805 29.828 0.327 1 97.94 219 ASP A N 1
ATOM 1781 C CA . ASP A 1 219 ? 1.74 29.188 1.1 1 97.94 219 ASP A CA 1
ATOM 1782 C C . ASP A 1 219 ? 0.979 30.219 1.933 1 97.94 219 ASP A C 1
ATOM 1784 O O . ASP A 1 219 ? 1.549 30.844 2.826 1 97.94 219 ASP A O 1
ATOM 1788 N N . LYS A 1 220 ? -0.336 30.344 1.74 1 95.81 220 LYS A N 1
ATOM 1789 C CA . LYS A 1 220 ? -1.143 31.266 2.527 1 95.81 220 LYS A CA 1
ATOM 1790 C C . LYS A 1 220 ? -1.945 30.531 3.596 1 95.81 220 LYS A C 1
ATOM 1792 O O . LYS A 1 220 ? -2.51 31.156 4.496 1 95.81 220 LYS A O 1
ATOM 1797 N N . ILE A 1 221 ? -2.031 29.234 3.486 1 97.56 221 ILE A N 1
ATOM 1798 C CA . ILE A 1 221 ? -2.662 28.438 4.535 1 97.56 221 ILE A CA 1
ATOM 1799 C C . ILE A 1 221 ? -1.776 28.438 5.781 1 97.56 221 ILE A C 1
ATOM 1801 O O . ILE A 1 221 ? -2.23 28.781 6.875 1 97.56 221 ILE A O 1
ATOM 1805 N N . ILE A 1 222 ? -0.557 28.078 5.535 1 98.19 222 ILE A N 1
ATOM 1806 C CA . ILE A 1 222 ? 0.49 28.172 6.551 1 98.19 222 ILE A CA 1
ATOM 1807 C C . ILE A 1 222 ? 1.627 29.047 6.043 1 98.19 222 ILE A C 1
ATOM 1809 O O . ILE A 1 222 ? 2.594 28.562 5.461 1 98.19 222 ILE A O 1
ATOM 1813 N N . PRO A 1 223 ? 1.617 30.281 6.367 1 98.25 223 PRO A N 1
ATOM 1814 C CA . PRO A 1 223 ? 2.588 31.219 5.793 1 98.25 223 PRO A CA 1
ATOM 1815 C C . PRO A 1 223 ? 4.023 30.906 6.223 1 98.25 223 PRO A C 1
ATOM 1817 O O . PRO A 1 223 ? 4.293 30.75 7.414 1 98.25 223 PRO A O 1
ATOM 1820 N N . ALA A 1 224 ? 4.887 30.922 5.191 1 98.38 224 ALA A N 1
ATOM 1821 C CA . ALA A 1 224 ? 6.273 30.5 5.398 1 98.38 224 ALA A CA 1
ATOM 1822 C C . ALA A 1 224 ? 6.992 31.469 6.34 1 98.38 224 ALA A C 1
ATOM 1824 O O . ALA A 1 224 ? 7.766 31.031 7.199 1 98.38 224 ALA A O 1
ATOM 1825 N N . LYS A 1 225 ? 6.793 32.75 6.195 1 98.06 225 LYS A N 1
ATOM 1826 C CA . LYS A 1 225 ? 7.473 33.719 7.02 1 98.06 225 LYS A CA 1
ATOM 1827 C C . LYS A 1 225 ? 7.145 33.531 8.5 1 98.06 225 LYS A C 1
ATOM 1829 O O . LYS A 1 225 ? 8.047 33.438 9.328 1 98.06 225 LYS A O 1
ATOM 1834 N N . GLU A 1 226 ? 5.887 33.5 8.797 1 98.38 226 GLU A N 1
ATOM 1835 C CA . GLU A 1 226 ? 5.441 33.344 10.18 1 98.38 226 GLU A CA 1
ATOM 1836 C C . GLU A 1 226 ? 5.898 31.984 10.742 1 98.38 226 GLU A C 1
ATOM 1838 O O . GLU A 1 226 ? 6.32 31.906 11.898 1 98.38 226 GLU A O 1
ATOM 1843 N N . SER A 1 227 ? 5.777 30.938 9.93 1 98.69 227 SER A N 1
ATOM 1844 C CA . SER A 1 227 ? 6.23 29.609 10.359 1 98.69 227 SER A CA 1
ATOM 1845 C C . SER A 1 227 ? 7.715 29.625 10.711 1 98.69 227 SER A C 1
ATOM 1847 O O . SER A 1 227 ? 8.125 29.047 11.719 1 98.69 227 SER A O 1
ATOM 1849 N N . THR A 1 228 ? 8.484 30.234 9.828 1 98.62 228 THR A N 1
ATOM 1850 C CA . THR A 1 228 ? 9.922 30.344 10.086 1 98.62 228 THR A CA 1
ATOM 1851 C C . THR A 1 228 ? 10.188 30.984 11.438 1 98.62 228 THR A C 1
ATOM 1853 O O . THR A 1 228 ? 11 30.484 12.219 1 98.62 228 THR A O 1
ATOM 1856 N N . GLU A 1 229 ? 9.492 32.031 11.758 1 98.38 229 GLU A N 1
ATOM 1857 C CA . GLU A 1 229 ? 9.664 32.719 13.031 1 98.38 229 GLU A CA 1
ATOM 1858 C C . GLU A 1 229 ? 9.297 31.844 14.211 1 98.38 229 GLU A C 1
ATOM 1860 O O . GLU A 1 229 ? 9.953 31.875 15.25 1 98.38 229 GLU A O 1
ATOM 1865 N N . ILE A 1 230 ? 8.336 31.125 14.047 1 98.62 230 ILE A N 1
ATOM 1866 C CA . ILE A 1 230 ? 7.828 30.281 15.125 1 98.62 230 ILE A CA 1
ATOM 1867 C C . ILE A 1 230 ? 8.805 29.125 15.383 1 98.62 230 ILE A C 1
ATOM 1869 O O . ILE A 1 230 ? 9.117 28.812 16.531 1 98.62 230 ILE A O 1
ATOM 1873 N N . PHE A 1 231 ? 9.328 28.5 14.344 1 98.69 231 PHE A N 1
ATOM 1874 C CA . PHE A 1 231 ? 10.102 27.266 14.484 1 98.69 231 PHE A CA 1
ATOM 1875 C C . PHE A 1 231 ? 11.57 27.578 14.742 1 98.69 231 PHE A C 1
ATOM 1877 O O . PHE A 1 231 ? 12.305 26.734 15.258 1 98.69 231 PHE A O 1
ATOM 1884 N N . LYS A 1 232 ? 12.062 28.781 14.398 1 98 232 LYS A N 1
ATOM 1885 C CA . LYS A 1 232 ? 13.477 29.125 14.531 1 98 232 LYS A CA 1
ATOM 1886 C C . LYS A 1 232 ? 13.898 29.188 15.992 1 98 232 LYS A C 1
ATOM 1888 O O . LYS A 1 232 ? 15.086 29.219 16.297 1 98 232 LYS A O 1
ATOM 1893 N N . VAL A 1 233 ? 12.977 29.203 16.938 1 98 233 VAL A N 1
ATOM 1894 C CA . VAL A 1 233 ? 13.281 29.266 18.359 1 98 233 VAL A CA 1
ATOM 1895 C C . VAL A 1 233 ? 14.016 28 18.781 1 98 233 VAL A C 1
ATOM 1897 O O . VAL A 1 233 ? 14.633 27.953 19.844 1 98 233 VAL A O 1
ATOM 1900 N N . ASN A 1 234 ? 13.898 26.953 18.047 1 98.44 234 ASN A N 1
ATOM 1901 C CA . ASN A 1 234 ? 14.555 25.672 18.312 1 98.44 234 ASN A CA 1
ATOM 1902 C C . ASN A 1 234 ? 15.477 25.281 17.156 1 98.44 234 ASN A C 1
ATOM 1904 O O . ASN A 1 234 ? 15.023 25.062 16.031 1 98.44 234 ASN A O 1
ATOM 1908 N N . SER A 1 235 ? 16.719 25.141 17.422 1 98.12 235 SER A N 1
ATOM 1909 C CA . SER A 1 235 ? 17.75 24.969 16.422 1 98.12 235 SER A CA 1
ATOM 1910 C C . SER A 1 235 ? 17.719 23.547 15.852 1 98.12 235 SER A C 1
ATOM 1912 O O . SER A 1 235 ? 18.422 23.25 14.883 1 98.12 235 SER A O 1
ATOM 1914 N N . ASN A 1 236 ? 16.875 22.672 16.422 1 98.38 236 ASN A N 1
ATOM 1915 C CA . ASN A 1 236 ? 16.797 21.297 15.922 1 98.38 236 ASN A CA 1
ATOM 1916 C C . ASN A 1 236 ? 16.016 21.25 14.602 1 98.38 236 ASN A C 1
ATOM 1918 O O . ASN A 1 236 ? 16.047 20.234 13.906 1 98.38 236 ASN A O 1
ATOM 1922 N N . TYR A 1 237 ? 15.336 22.312 14.234 1 98.62 237 TYR A N 1
ATOM 1923 C CA . TYR A 1 237 ? 14.57 22.344 12.992 1 98.62 237 TYR A CA 1
ATOM 1924 C C . TYR A 1 237 ? 15.406 22.906 11.852 1 98.62 237 TYR A C 1
ATOM 1926 O O . TYR A 1 237 ? 15.828 24.062 11.883 1 98.62 237 TYR A O 1
ATOM 1934 N N . GLN A 1 238 ? 15.664 22.078 10.938 1 98.31 238 GLN A N 1
ATOM 1935 C CA . GLN A 1 238 ? 16.219 22.531 9.664 1 98.31 238 GLN A CA 1
ATOM 1936 C C . GLN A 1 238 ? 15.117 23.031 8.727 1 98.31 238 GLN A C 1
ATOM 1938 O O . GLN A 1 238 ? 14.289 22.25 8.266 1 98.31 238 GLN A O 1
ATOM 1943 N N . ILE A 1 239 ? 15.188 24.312 8.375 1 98.25 239 ILE A N 1
ATOM 1944 C CA . ILE A 1 239 ? 14.094 24.922 7.637 1 98.25 239 ILE A CA 1
ATOM 1945 C C . ILE A 1 239 ? 14.438 24.984 6.152 1 98.25 239 ILE A C 1
ATOM 1947 O O . ILE A 1 239 ? 15.508 25.453 5.77 1 98.25 239 ILE A O 1
ATOM 1951 N N . SER A 1 240 ? 13.562 24.422 5.344 1 98.19 240 SER A N 1
ATOM 1952 C CA . SER A 1 240 ? 13.664 24.469 3.889 1 98.19 240 SER A CA 1
ATOM 1953 C C . SER A 1 240 ? 12.445 25.141 3.264 1 98.19 240 SER A C 1
ATOM 1955 O O . SER A 1 240 ? 11.344 24.594 3.283 1 98.19 240 SER A O 1
ATOM 1957 N N . ILE A 1 241 ? 12.656 26.328 2.684 1 98.25 241 ILE A N 1
ATOM 1958 C CA . ILE A 1 241 ? 11.586 27.047 1.995 1 98.25 241 ILE A CA 1
ATOM 1959 C C . ILE A 1 241 ? 11.672 26.766 0.494 1 98.25 241 ILE A C 1
ATOM 1961 O O . ILE A 1 241 ? 12.695 27.047 -0.135 1 98.25 241 ILE A O 1
ATOM 1965 N N . ILE A 1 242 ? 10.633 26.281 -0.068 1 98.38 242 ILE A N 1
ATOM 1966 C CA . ILE A 1 242 ? 10.641 25.844 -1.457 1 98.38 242 ILE A CA 1
ATOM 1967 C C . ILE A 1 242 ? 10.008 26.906 -2.346 1 98.38 242 ILE A C 1
ATOM 1969 O O . ILE A 1 242 ? 8.828 27.234 -2.199 1 98.38 242 ILE A O 1
ATOM 1973 N N . LYS A 1 243 ? 10.734 27.391 -3.316 1 97.56 243 LYS A N 1
ATOM 1974 C CA . LYS A 1 243 ? 10.297 28.453 -4.207 1 97.56 243 LYS A CA 1
ATOM 1975 C C . LYS A 1 243 ? 9.18 27.969 -5.129 1 97.56 243 LYS A C 1
ATOM 1977 O O . LYS A 1 243 ? 9.172 26.812 -5.551 1 97.56 243 LYS A O 1
ATOM 1982 N N . ASN A 1 244 ? 8.242 28.812 -5.43 1 97.12 244 ASN A N 1
ATOM 1983 C CA . ASN A 1 244 ? 7.168 28.578 -6.391 1 97.12 244 ASN A CA 1
ATOM 1984 C C . ASN A 1 244 ? 6.297 27.391 -5.984 1 97.12 244 ASN A C 1
ATOM 1986 O O . ASN A 1 244 ? 5.984 26.531 -6.812 1 97.12 244 ASN A O 1
ATOM 1990 N N . THR A 1 245 ? 6.102 27.25 -4.711 1 98.06 245 THR A N 1
ATOM 1991 C CA . THR A 1 245 ? 5.16 26.266 -4.184 1 98.06 245 THR A CA 1
ATOM 1992 C C . THR A 1 245 ? 4.242 26.906 -3.143 1 98.06 245 THR A C 1
ATOM 1994 O O . THR A 1 245 ? 4.523 27.984 -2.635 1 98.06 245 THR A O 1
ATOM 1997 N N . LYS A 1 246 ? 3.207 26.266 -2.879 1 98.06 246 LYS A N 1
ATOM 1998 C CA . LYS A 1 246 ? 2.268 26.703 -1.847 1 98.06 246 LYS A CA 1
ATOM 1999 C C . LYS A 1 246 ? 2.111 25.641 -0.765 1 98.06 246 LYS A C 1
ATOM 2001 O O . LYS A 1 246 ? 3.082 25.281 -0.094 1 98.06 246 LYS A O 1
ATOM 2006 N N . HIS A 1 247 ? 1 25 -0.61 1 98.38 247 HIS A N 1
ATOM 2007 C CA . HIS A 1 247 ? 0.712 24.234 0.597 1 98.38 247 HIS A CA 1
ATOM 2008 C C . HIS A 1 247 ? 1.027 22.75 0.398 1 98.38 247 HIS A C 1
ATOM 2010 O O . HIS A 1 247 ? 0.892 21.953 1.328 1 98.38 247 HIS A O 1
ATOM 2016 N N . VAL A 1 248 ? 1.404 22.312 -0.807 1 97.12 248 VAL A N 1
ATOM 2017 C CA . VAL A 1 248 ? 1.763 20.922 -1.064 1 97.12 248 VAL A CA 1
ATOM 2018 C C . VAL A 1 248 ? 3.098 20.859 -1.804 1 97.12 248 VAL A C 1
ATOM 2020 O O . VAL A 1 248 ? 3.209 20.219 -2.844 1 97.12 248 VAL A O 1
ATOM 2023 N N . PRO A 1 249 ? 4.125 21.328 -1.186 1 97.19 249 PRO A N 1
ATOM 2024 C CA . PRO A 1 249 ? 5.398 21.453 -1.9 1 97.19 249 PRO A CA 1
ATOM 2025 C C . PRO A 1 249 ? 5.918 20.109 -2.412 1 97.19 249 PRO A C 1
ATOM 2027 O O . PRO A 1 249 ? 6.469 20.047 -3.514 1 97.19 249 PRO A O 1
ATOM 2030 N N . ILE A 1 250 ? 5.766 19.078 -1.729 1 94.75 250 ILE A N 1
ATOM 2031 C CA . ILE A 1 250 ? 6.27 17.766 -2.15 1 94.75 250 ILE A CA 1
ATOM 2032 C C . ILE A 1 250 ? 5.578 17.344 -3.443 1 94.75 250 ILE A C 1
ATOM 2034 O O . ILE A 1 250 ? 6.207 16.734 -4.316 1 94.75 250 ILE A O 1
ATOM 2038 N N . ALA A 1 251 ? 4.312 17.594 -3.529 1 93.94 251 ALA A N 1
ATOM 2039 C CA . ALA A 1 251 ? 3.586 17.25 -4.75 1 93.94 251 ALA A CA 1
ATOM 2040 C C . ALA A 1 251 ? 3.994 18.172 -5.902 1 93.94 251 ALA A C 1
ATOM 2042 O O . ALA A 1 251 ? 4.016 17.75 -7.059 1 93.94 251 ALA A O 1
ATOM 2043 N N . GLU A 1 252 ? 4.355 19.391 -5.562 1 95.12 252 GLU A N 1
ATOM 2044 C CA . GLU A 1 252 ? 4.648 20.391 -6.586 1 95.12 252 GLU A CA 1
ATOM 2045 C C . GLU A 1 252 ? 6.094 20.281 -7.062 1 95.12 252 GLU A C 1
ATOM 2047 O O . GLU A 1 252 ? 6.402 20.625 -8.203 1 95.12 252 GLU A O 1
ATOM 2052 N N . LYS A 1 253 ? 6.941 19.906 -6.164 1 95.44 253 LYS A N 1
ATOM 2053 C CA . LYS A 1 253 ? 8.352 19.703 -6.457 1 95.44 253 LYS A CA 1
ATOM 2054 C C . LYS A 1 253 ? 8.812 18.328 -5.98 1 95.44 253 LYS A C 1
ATOM 2056 O O . LYS A 1 253 ? 9.75 18.219 -5.184 1 95.44 253 LYS A O 1
ATOM 2061 N N . THR A 1 254 ? 8.289 17.312 -6.586 1 94.56 254 THR A N 1
ATOM 2062 C CA . THR A 1 254 ? 8.359 15.953 -6.066 1 94.56 254 THR A CA 1
ATOM 2063 C C . THR A 1 254 ? 9.797 15.453 -6.062 1 94.56 254 THR A C 1
ATOM 2065 O O . THR A 1 254 ? 10.352 15.133 -5.008 1 94.56 254 THR A O 1
ATOM 2068 N N . ASN A 1 255 ? 10.43 15.422 -7.211 1 93.19 255 ASN A N 1
ATOM 2069 C CA . ASN A 1 255 ? 11.766 14.844 -7.328 1 93.19 255 ASN A CA 1
ATOM 2070 C C . ASN A 1 255 ? 12.766 15.562 -6.426 1 93.19 255 ASN A C 1
ATOM 2072 O O . ASN A 1 255 ? 13.523 14.922 -5.691 1 93.19 255 ASN A O 1
ATOM 2076 N N . GLU A 1 256 ? 12.688 16.828 -6.484 1 93.88 256 GLU A N 1
ATOM 2077 C CA . GLU A 1 256 ? 13.609 17.641 -5.699 1 93.88 256 GLU A CA 1
ATOM 2078 C C . GLU A 1 256 ? 13.422 17.391 -4.203 1 93.88 256 GLU A C 1
ATOM 2080 O O . GLU A 1 256 ? 14.398 17.203 -3.475 1 93.88 256 GLU A O 1
ATOM 2085 N N . LEU A 1 257 ? 12.258 17.328 -3.754 1 95.12 257 LEU A N 1
ATOM 2086 C CA . LEU A 1 257 ? 12 17.266 -2.32 1 95.12 257 LEU A CA 1
ATOM 2087 C C . LEU A 1 257 ? 12.164 15.836 -1.81 1 95.12 257 LEU A C 1
ATOM 2089 O O . LEU A 1 257 ? 12.586 15.625 -0.671 1 95.12 257 LEU A O 1
ATOM 2093 N N . LEU A 1 258 ? 11.867 14.836 -2.623 1 95.38 258 LEU A N 1
ATOM 2094 C CA . LEU A 1 258 ? 12.156 13.461 -2.219 1 95.38 258 LEU A CA 1
ATOM 2095 C C . LEU A 1 258 ? 13.656 13.266 -1.993 1 95.38 258 LEU A C 1
ATOM 2097 O O . LEU A 1 258 ? 14.055 12.578 -1.054 1 95.38 258 LEU A O 1
ATOM 2101 N N . LYS A 1 259 ? 14.43 13.891 -2.855 1 94.25 259 LYS A N 1
ATOM 2102 C CA . LYS A 1 259 ? 15.883 13.836 -2.678 1 94.25 259 LYS A CA 1
ATOM 2103 C C . LYS A 1 259 ? 16.297 14.5 -1.372 1 94.25 259 LYS A C 1
ATOM 2105 O O . LYS A 1 259 ? 17.109 13.945 -0.62 1 94.25 259 LYS A O 1
ATOM 2110 N N . THR A 1 260 ? 15.727 15.648 -1.14 1 95.44 260 THR A N 1
ATOM 2111 C CA . THR A 1 260 ? 16.031 16.391 0.081 1 95.44 260 THR A CA 1
ATOM 2112 C C . THR A 1 260 ? 15.656 15.57 1.315 1 95.44 260 THR A C 1
ATOM 2114 O O . THR A 1 260 ? 16.438 15.484 2.266 1 95.44 260 THR A O 1
ATOM 2117 N N . ILE A 1 261 ? 14.555 14.984 1.32 1 97.12 261 ILE A N 1
ATOM 2118 C CA . ILE A 1 261 ? 14.07 14.188 2.441 1 97.12 261 ILE A CA 1
ATOM 2119 C C . ILE A 1 261 ? 14.961 12.961 2.627 1 97.12 261 ILE A C 1
ATOM 2121 O O . ILE A 1 261 ? 15.312 12.609 3.754 1 97.12 261 ILE A O 1
ATOM 2125 N N . ASN A 1 262 ? 15.273 12.328 1.528 1 95.81 262 ASN A N 1
ATOM 2126 C CA . ASN A 1 262 ? 16.141 11.156 1.608 1 95.81 262 ASN A CA 1
ATOM 2127 C C . ASN A 1 262 ? 17.484 11.508 2.242 1 95.81 262 ASN A C 1
ATOM 2129 O O . ASN A 1 262 ? 18 10.75 3.066 1 95.81 262 ASN A O 1
ATOM 2133 N N . TYR A 1 263 ? 18.062 12.633 1.834 1 95.56 263 TYR A N 1
ATOM 2134 C CA . TYR A 1 263 ? 19.312 13.086 2.428 1 95.56 263 TYR A CA 1
ATOM 2135 C C . TYR A 1 263 ? 19.156 13.297 3.928 1 95.56 263 TYR A C 1
ATOM 2137 O O . TYR A 1 263 ? 20.031 12.906 4.707 1 95.56 263 TYR A O 1
ATOM 2145 N N . PHE A 1 264 ? 18.141 13.914 4.332 1 97.62 264 PHE A N 1
ATOM 2146 C CA . PHE A 1 264 ? 17.875 14.164 5.742 1 97.62 264 PHE A CA 1
ATOM 2147 C C . PHE A 1 264 ? 17.766 12.852 6.512 1 97.62 264 PHE A C 1
ATOM 2149 O O . PHE A 1 264 ? 18.281 12.734 7.625 1 97.62 264 PHE A O 1
ATOM 2156 N N . ILE A 1 265 ? 17.062 11.82 5.918 1 96.56 265 ILE A N 1
ATOM 2157 C CA . ILE A 1 265 ? 16.844 10.531 6.559 1 96.56 265 ILE A CA 1
ATOM 2158 C C . ILE A 1 265 ? 18.188 9.828 6.766 1 96.56 265 ILE A C 1
ATOM 2160 O O . ILE A 1 265 ? 18.422 9.227 7.812 1 96.56 265 ILE A O 1
ATOM 2164 N N . GLN A 1 266 ? 19.062 9.969 5.832 1 93.38 266 GLN A N 1
ATOM 2165 C CA . GLN A 1 266 ? 20.328 9.258 5.871 1 93.38 266 GLN A CA 1
ATOM 2166 C C . GLN A 1 266 ? 21.328 9.969 6.785 1 93.38 266 GLN A C 1
ATOM 2168 O O . GLN A 1 266 ? 22.328 9.375 7.195 1 93.38 266 GLN A O 1
ATOM 2173 N N . ASP A 1 267 ? 21.156 11.164 6.996 1 88.38 267 ASP A N 1
ATOM 2174 C CA . ASP A 1 267 ? 22.047 11.938 7.848 1 88.38 267 ASP A CA 1
ATOM 2175 C C . ASP A 1 267 ? 21.906 11.531 9.312 1 88.38 267 ASP A C 1
ATOM 2177 O O . ASP A 1 267 ? 20.797 11.227 9.773 1 88.38 267 ASP A O 1
ATOM 2181 N N . MET B 1 1 ? 8.328 -27.469 17.719 1 32.88 1 MET B N 1
ATOM 2182 C CA . MET B 1 1 ? 8.867 -26.188 18.141 1 32.88 1 MET B CA 1
ATOM 2183 C C . MET B 1 1 ? 8.266 -25.047 17.312 1 32.88 1 MET B C 1
ATOM 2185 O O . MET B 1 1 ? 8.445 -25 16.094 1 32.88 1 MET B O 1
ATOM 2189 N N . ASN B 1 2 ? 7.047 -24.656 17.406 1 44.88 2 ASN B N 1
ATOM 2190 C CA . ASN B 1 2 ? 6.148 -23.781 16.672 1 44.88 2 ASN B CA 1
ATOM 2191 C C . ASN B 1 2 ? 6.785 -22.422 16.406 1 44.88 2 ASN B C 1
ATOM 2193 O O . ASN B 1 2 ? 6.754 -21.531 17.266 1 44.88 2 ASN B O 1
ATOM 2197 N N . ASN B 1 3 ? 7.906 -22.375 15.844 1 61.88 3 ASN B N 1
ATOM 2198 C CA . ASN B 1 3 ? 8.789 -21.219 15.727 1 61.88 3 ASN B CA 1
ATOM 2199 C C . ASN B 1 3 ? 8.078 -20.031 15.094 1 61.88 3 ASN B C 1
ATOM 2201 O O . ASN B 1 3 ? 7.516 -20.141 14.008 1 61.88 3 ASN B O 1
ATOM 2205 N N . LYS B 1 4 ? 7.766 -19.141 15.891 1 81.5 4 LYS B N 1
ATOM 2206 C CA . LYS B 1 4 ? 7.145 -17.875 15.523 1 81.5 4 LYS B CA 1
ATOM 2207 C C . LYS B 1 4 ? 7.871 -17.219 14.352 1 81.5 4 LYS B C 1
ATOM 2209 O O . LYS B 1 4 ? 9.094 -17.078 14.375 1 81.5 4 LYS B O 1
ATOM 2214 N N . ILE B 1 5 ? 7.215 -17.219 13.148 1 91.31 5 ILE B N 1
ATOM 2215 C CA . ILE B 1 5 ? 7.766 -16.578 11.961 1 91.31 5 ILE B CA 1
ATOM 2216 C C . ILE B 1 5 ? 8.109 -15.125 12.273 1 91.31 5 ILE B C 1
ATOM 2218 O O . ILE B 1 5 ? 7.309 -14.406 12.867 1 91.31 5 ILE B O 1
ATOM 2222 N N . ASN B 1 6 ? 9.344 -14.805 12.008 1 90.69 6 ASN B N 1
ATOM 2223 C CA . ASN B 1 6 ? 9.75 -13.406 12.141 1 90.69 6 ASN B CA 1
ATOM 2224 C C . ASN B 1 6 ? 9.383 -12.602 10.898 1 90.69 6 ASN B C 1
ATOM 2226 O O . ASN B 1 6 ? 10.188 -12.469 9.977 1 90.69 6 ASN B O 1
ATOM 2230 N N . TRP B 1 7 ? 8.234 -12.016 10.891 1 92.12 7 TRP B N 1
ATOM 2231 C CA . TRP B 1 7 ? 7.684 -11.336 9.719 1 92.12 7 TRP B CA 1
ATOM 2232 C C . TRP B 1 7 ? 8.477 -10.078 9.398 1 92.12 7 TRP B C 1
ATOM 2234 O O . TRP B 1 7 ? 8.32 -9.5 8.32 1 92.12 7 TRP B O 1
ATOM 2244 N N . GLU B 1 8 ? 9.438 -9.672 10.266 1 86.5 8 GLU B N 1
ATOM 2245 C CA . GLU B 1 8 ? 10.289 -8.516 9.992 1 86.5 8 GLU B CA 1
ATOM 2246 C C . GLU B 1 8 ? 11.25 -8.797 8.836 1 86.5 8 GLU B C 1
ATOM 2248 O O . GLU B 1 8 ? 11.82 -7.871 8.258 1 86.5 8 GLU B O 1
ATOM 2253 N N . LYS B 1 9 ? 11.375 -10.039 8.523 1 92.06 9 LYS B N 1
ATOM 2254 C CA . LYS B 1 9 ? 12.297 -10.43 7.457 1 92.06 9 LYS B CA 1
ATOM 2255 C C . LYS B 1 9 ? 11.602 -10.43 6.102 1 92.06 9 LYS B C 1
ATOM 2257 O O . LYS B 1 9 ? 12.227 -10.719 5.078 1 92.06 9 LYS B O 1
ATOM 2262 N N . PHE B 1 10 ? 10.312 -10.117 6.125 1 95.69 10 PHE B N 1
ATOM 2263 C CA . PHE B 1 10 ? 9.523 -10.227 4.906 1 95.69 10 PHE B CA 1
ATOM 2264 C C . PHE B 1 10 ? 9.055 -8.859 4.434 1 95.69 10 PHE B C 1
ATOM 2266 O O . PHE B 1 10 ? 8.734 -7.992 5.25 1 95.69 10 PHE B O 1
ATOM 2273 N N . SER B 1 11 ? 9.07 -8.758 3.094 1 95.69 11 SER B N 1
ATOM 2274 C CA . SER B 1 11 ? 8.312 -7.66 2.512 1 95.69 11 SER B CA 1
ATOM 2275 C C . SER B 1 11 ? 6.809 -7.922 2.594 1 95.69 11 SER B C 1
ATOM 2277 O O . SER B 1 11 ? 6.348 -9.016 2.258 1 95.69 11 SER B O 1
ATOM 2279 N N . LYS B 1 12 ? 6.078 -6.949 3.107 1 95.81 12 LYS B N 1
ATOM 2280 C CA . LYS B 1 12 ? 4.637 -7.113 3.277 1 95.81 12 LYS B CA 1
ATOM 2281 C C . LYS B 1 12 ? 3.887 -5.852 2.855 1 95.81 12 LYS B C 1
ATOM 2283 O O . LYS B 1 12 ? 4.445 -4.754 2.877 1 95.81 12 LYS B O 1
ATOM 2288 N N . CYS B 1 13 ? 2.697 -6.062 2.484 1 95.88 13 CYS B N 1
ATOM 2289 C CA . CYS B 1 13 ? 1.754 -4.988 2.199 1 95.88 13 CYS B CA 1
ATOM 2290 C C . CYS B 1 13 ? 0.389 -5.281 2.811 1 95.88 13 CYS B C 1
ATOM 2292 O O . CYS B 1 13 ? -0.226 -6.305 2.502 1 95.88 13 CYS B O 1
ATOM 2294 N N . ILE B 1 14 ? -0.089 -4.379 3.668 1 95.62 14 ILE B N 1
ATOM 2295 C CA . ILE B 1 14 ? -1.397 -4.496 4.301 1 95.62 14 ILE B CA 1
ATOM 2296 C C . ILE B 1 14 ? -2.18 -3.197 4.117 1 95.62 14 ILE B C 1
ATOM 2298 O O . ILE B 1 14 ? -1.724 -2.127 4.523 1 95.62 14 ILE B O 1
ATOM 2302 N N . ILE B 1 15 ? -3.246 -3.277 3.49 1 94.75 15 ILE B N 1
ATOM 2303 C CA . ILE B 1 15 ? -4.152 -2.156 3.273 1 94.75 15 ILE B CA 1
ATOM 2304 C C . ILE B 1 15 ? -5.551 -2.523 3.768 1 94.75 15 ILE B C 1
ATOM 2306 O O . ILE B 1 15 ? -6.176 -3.455 3.252 1 94.75 15 ILE B O 1
ATOM 2310 N N . THR B 1 16 ? -6.043 -1.821 4.73 1 94.38 16 THR B N 1
ATOM 2311 C CA . THR B 1 16 ? -7.34 -2.154 5.305 1 94.38 16 THR B CA 1
ATOM 2312 C C . THR B 1 16 ? -8.242 -0.926 5.348 1 94.38 16 THR B C 1
ATOM 2314 O O . THR B 1 16 ? -7.762 0.203 5.453 1 94.38 16 THR B O 1
ATOM 2317 N N . TYR B 1 17 ? -9.469 -1.122 5.223 1 92.62 17 TYR B N 1
ATOM 2318 C CA . TYR B 1 17 ? -10.547 -0.141 5.328 1 92.62 17 TYR B CA 1
ATOM 2319 C C . TYR B 1 17 ? -11.602 -0.6 6.324 1 92.62 17 TYR B C 1
ATOM 2321 O O . TYR B 1 17 ? -11.703 -1.789 6.637 1 92.62 17 TYR B O 1
ATOM 2329 N N . PRO B 1 18 ? -12.328 0.336 6.812 1 90.38 18 PRO B N 1
ATOM 2330 C CA . PRO B 1 18 ? -13.32 -0.036 7.824 1 90.38 18 PRO B CA 1
ATOM 2331 C C . PRO B 1 18 ? -14.438 -0.915 7.262 1 90.38 18 PRO B C 1
ATOM 2333 O O . PRO B 1 18 ? -14.969 -0.629 6.184 1 90.38 18 PRO B O 1
ATOM 2336 N N . PHE B 1 19 ? -14.766 -1.965 7.969 1 83.69 19 PHE B N 1
ATOM 2337 C CA . PHE B 1 19 ? -15.953 -2.803 7.816 1 83.69 19 PHE B CA 1
ATOM 2338 C C . PHE B 1 19 ? -16.016 -3.4 6.418 1 83.69 19 PHE B C 1
ATOM 2340 O O . PHE B 1 19 ? -17.062 -3.359 5.766 1 83.69 19 PHE B O 1
ATOM 2347 N N . LYS B 1 20 ? -14.891 -3.803 5.953 1 88.81 20 LYS B N 1
ATOM 2348 C CA . LYS B 1 20 ? -14.906 -4.555 4.699 1 88.81 20 LYS B CA 1
ATOM 2349 C C . LYS B 1 20 ? -15.32 -6.004 4.934 1 88.81 20 LYS B C 1
ATOM 2351 O O . LYS B 1 20 ? -15.008 -6.582 5.977 1 88.81 20 LYS B O 1
ATOM 2356 N N . LYS B 1 21 ? -16.047 -6.504 3.98 1 93.56 21 LYS B N 1
ATOM 2357 C CA . LYS B 1 21 ? -16.656 -7.828 4.098 1 93.56 21 LYS B CA 1
ATOM 2358 C C . LYS B 1 21 ? -15.602 -8.93 3.996 1 93.56 21 LYS B C 1
ATOM 2360 O O . LYS B 1 21 ? -15.68 -9.938 4.695 1 93.56 21 LYS B O 1
ATOM 2365 N N . TYR B 1 22 ? -14.625 -8.703 3.084 1 97 22 TYR B N 1
ATOM 2366 C CA . TYR B 1 22 ? -13.664 -9.758 2.803 1 97 22 TYR B CA 1
ATOM 2367 C C . TYR B 1 22 ? -12.234 -9.25 2.953 1 97 22 TYR B C 1
ATOM 2369 O O . TYR B 1 22 ? -12.008 -8.039 3.008 1 97 22 TYR B O 1
ATOM 2377 N N . ASN B 1 23 ? -11.352 -10.141 3.15 1 97.5 23 ASN B N 1
ATOM 2378 C CA . ASN B 1 23 ? -9.914 -9.898 3.182 1 97.5 23 ASN B CA 1
ATOM 2379 C C . ASN B 1 23 ? -9.188 -10.719 2.117 1 97.5 23 ASN B C 1
ATOM 2381 O O . ASN B 1 23 ? -9.109 -11.945 2.215 1 97.5 23 ASN B O 1
ATOM 2385 N N . ILE B 1 24 ? -8.664 -10.039 1.163 1 98 24 ILE B N 1
ATOM 2386 C CA . ILE B 1 24 ? -7.887 -10.727 0.142 1 98 24 ILE B CA 1
ATOM 2387 C C . ILE B 1 24 ? -6.477 -11 0.663 1 98 24 ILE B C 1
ATOM 2389 O O . ILE B 1 24 ? -5.812 -10.094 1.175 1 98 24 ILE B O 1
ATOM 2393 N N . VAL B 1 25 ? -6.086 -12.156 0.629 1 98.62 25 VAL B N 1
ATOM 2394 C CA . VAL B 1 25 ? -4.691 -12.531 0.818 1 98.62 25 VAL B CA 1
ATOM 2395 C C . VAL B 1 25 ? -4.086 -12.961 -0.517 1 98.62 25 VAL B C 1
ATOM 2397 O O . VAL B 1 25 ? -4.473 -13.992 -1.076 1 98.62 25 VAL B O 1
ATOM 2400 N N . TYR B 1 26 ? -3.119 -12.219 -0.983 1 98.5 26 TYR B N 1
ATOM 2401 C CA . TYR B 1 26 ? -2.59 -12.406 -2.328 1 98.5 26 TYR B CA 1
ATOM 2402 C C . TYR B 1 26 ? -1.261 -13.156 -2.289 1 98.5 26 TYR B C 1
ATOM 2404 O O . TYR B 1 26 ? -0.388 -12.836 -1.478 1 98.5 26 TYR B O 1
ATOM 2412 N N . PHE B 1 27 ? -1.152 -14.125 -3.176 1 98.75 27 PHE B N 1
ATOM 2413 C CA . PHE B 1 27 ? 0.073 -14.891 -3.377 1 98.75 27 PHE B CA 1
ATOM 2414 C C . PHE B 1 27 ? 0.642 -14.641 -4.77 1 98.75 27 PHE B C 1
ATOM 2416 O O . PHE B 1 27 ? -0.006 -14.953 -5.773 1 98.75 27 PHE B O 1
ATOM 2423 N N . HIS B 1 28 ? 1.858 -14.188 -4.832 1 98.38 28 HIS B N 1
ATOM 2424 C CA . HIS B 1 28 ? 2.441 -13.703 -6.082 1 98.38 28 HIS B CA 1
ATOM 2425 C C . HIS B 1 28 ? 3.002 -14.859 -6.906 1 98.38 28 HIS B C 1
ATOM 2427 O O . HIS B 1 28 ? 3.113 -15.984 -6.414 1 98.38 28 HIS B O 1
ATOM 2433 N N . ALA B 1 29 ? 3.303 -14.594 -8.125 1 98.12 29 ALA B N 1
ATOM 2434 C CA . ALA B 1 29 ? 3.836 -15.555 -9.086 1 98.12 29 ALA B CA 1
ATOM 2435 C C . ALA B 1 29 ? 5.328 -15.789 -8.859 1 98.12 29 ALA B C 1
ATOM 2437 O O . ALA B 1 29 ? 5.973 -15.039 -8.125 1 98.12 29 ALA B O 1
ATOM 2438 N N . PHE B 1 30 ? 5.836 -16.828 -9.547 1 97.88 30 PHE B N 1
ATOM 2439 C CA . PHE B 1 30 ? 7.258 -17.141 -9.531 1 97.88 30 PHE B CA 1
ATOM 2440 C C . PHE B 1 30 ? 8.078 -15.938 -9.992 1 97.88 30 PHE B C 1
ATOM 2442 O O . PHE B 1 30 ? 7.742 -15.297 -10.992 1 97.88 30 PHE B O 1
ATOM 2449 N N . THR B 1 31 ? 9.07 -15.547 -9.227 1 96.38 31 THR B N 1
ATOM 2450 C CA . THR B 1 31 ? 10.023 -14.453 -9.414 1 96.38 31 THR B CA 1
ATOM 2451 C C . THR B 1 31 ? 9.344 -13.102 -9.227 1 96.38 31 THR B C 1
ATOM 2453 O O . THR B 1 31 ? 9.969 -12.055 -9.422 1 96.38 31 THR B O 1
ATOM 2456 N N . GLY B 1 32 ? 8.07 -13.086 -8.898 1 95.5 32 GLY B N 1
ATOM 2457 C CA . GLY B 1 32 ? 7.355 -11.828 -8.742 1 95.5 32 GLY B CA 1
ATOM 2458 C C . GLY B 1 32 ? 7.363 -11.32 -7.312 1 95.5 32 GLY B C 1
ATOM 2459 O O . GLY B 1 32 ? 8.273 -11.633 -6.539 1 95.5 32 GLY B O 1
ATOM 2460 N N . SER B 1 33 ? 6.445 -10.406 -7.047 1 96.06 33 SER B N 1
ATOM 2461 C CA . SER B 1 33 ? 6.18 -9.773 -5.758 1 96.06 33 SER B CA 1
ATOM 2462 C C . SER B 1 33 ? 4.719 -9.352 -5.641 1 96.06 33 SER B C 1
ATOM 2464 O O . SER B 1 33 ? 3.967 -9.422 -6.617 1 96.06 33 SER B O 1
ATOM 2466 N N . TYR B 1 34 ? 4.355 -9.016 -4.375 1 94.25 34 TYR B N 1
ATOM 2467 C CA . TYR B 1 34 ? 2.992 -8.531 -4.203 1 94.25 34 TYR B CA 1
ATOM 2468 C C . TYR B 1 34 ? 2.75 -7.277 -5.039 1 94.25 34 TYR B C 1
ATOM 2470 O O . TYR B 1 34 ? 1.614 -6.984 -5.418 1 94.25 34 TYR B O 1
ATOM 2478 N N . LYS B 1 35 ? 3.777 -6.559 -5.434 1 91.19 35 LYS B N 1
ATOM 2479 C CA . LYS B 1 35 ? 3.678 -5.309 -6.184 1 91.19 35 LYS B CA 1
ATOM 2480 C C . LYS B 1 35 ? 3.105 -5.551 -7.578 1 91.19 35 LYS B C 1
ATOM 2482 O O . LYS B 1 35 ? 2.572 -4.629 -8.203 1 91.19 35 LYS B O 1
ATOM 2487 N N . ASN B 1 36 ? 3.205 -6.777 -8.039 1 89.12 36 ASN B N 1
ATOM 2488 C CA . ASN B 1 36 ? 2.693 -7.117 -9.367 1 89.12 36 ASN B CA 1
ATOM 2489 C C . ASN B 1 36 ? 1.172 -7.008 -9.422 1 89.12 36 ASN B C 1
ATOM 2491 O O . ASN B 1 36 ? 0.591 -6.93 -10.508 1 89.12 36 ASN B O 1
ATOM 2495 N N . LYS B 1 37 ? 0.547 -7.039 -8.211 1 90.25 37 LYS B N 1
ATOM 2496 C CA . LYS B 1 37 ? -0.91 -6.953 -8.164 1 90.25 37 LYS B CA 1
ATOM 2497 C C . LYS B 1 37 ? -1.364 -5.84 -7.223 1 90.25 37 LYS B C 1
ATOM 2499 O O . LYS B 1 37 ? -2.418 -5.945 -6.594 1 90.25 37 LYS B O 1
ATOM 2504 N N . SER B 1 38 ? -0.554 -4.898 -7.133 1 82.19 38 SER B N 1
ATOM 2505 C CA . SER B 1 38 ? -0.895 -3.754 -6.289 1 82.19 38 SER B CA 1
ATOM 2506 C C . SER B 1 38 ? -2.176 -3.08 -6.77 1 82.19 38 SER B C 1
ATOM 2508 O O . SER B 1 38 ? -2.916 -2.502 -5.969 1 82.19 38 SER B O 1
ATOM 2510 N N . ILE B 1 39 ? -2.467 -3.201 -7.996 1 81.06 39 ILE B N 1
ATOM 2511 C CA . ILE B 1 39 ? -3.633 -2.561 -8.594 1 81.06 39 ILE B CA 1
ATOM 2512 C C . ILE B 1 39 ? -4.91 -3.133 -7.977 1 81.06 39 ILE B C 1
ATOM 2514 O O . ILE B 1 39 ? -5.93 -2.447 -7.902 1 81.06 39 ILE B O 1
ATOM 2518 N N . ILE B 1 40 ? -4.848 -4.344 -7.543 1 86.31 40 ILE B N 1
ATOM 2519 C CA . ILE B 1 40 ? -6.078 -4.953 -7.051 1 86.31 40 ILE B CA 1
ATOM 2520 C C . ILE B 1 40 ? -6.32 -4.531 -5.605 1 86.31 40 ILE B C 1
ATOM 2522 O O . ILE B 1 40 ? -7.434 -4.664 -5.09 1 86.31 40 ILE B O 1
ATOM 2526 N N . ALA B 1 41 ? -5.289 -4.051 -4.949 1 81 41 ALA B N 1
ATOM 2527 C CA . ALA B 1 41 ? -5.359 -3.709 -3.529 1 81 41 ALA B CA 1
ATOM 2528 C C . ALA B 1 41 ? -6.438 -2.664 -3.266 1 81 41 ALA B C 1
ATOM 2530 O O . ALA B 1 41 ? -7.082 -2.678 -2.215 1 81 41 ALA B O 1
ATOM 2531 N N . ASN B 1 42 ? -6.77 -1.86 -4.234 1 80 42 ASN B N 1
ATOM 2532 C CA . ASN B 1 42 ? -7.719 -0.777 -3.992 1 80 42 ASN B CA 1
ATOM 2533 C C . ASN B 1 42 ? -8.891 -0.832 -4.965 1 80 42 ASN B C 1
ATOM 2535 O O . ASN B 1 42 ? -9.625 0.144 -5.113 1 80 42 ASN B O 1
ATOM 2539 N N . GLN B 1 43 ? -8.992 -1.959 -5.508 1 86.88 43 GLN B N 1
ATOM 2540 C CA . GLN B 1 43 ? -9.945 -1.994 -6.609 1 86.88 43 GLN B CA 1
ATOM 2541 C C . GLN B 1 43 ? -11.289 -2.566 -6.16 1 86.88 43 GLN B C 1
ATOM 2543 O O . GLN B 1 43 ? -12.312 -2.334 -6.801 1 86.88 43 GLN B O 1
ATOM 2548 N N . PHE B 1 44 ? -11.203 -3.271 -5.062 1 90.5 44 PHE B N 1
ATOM 2549 C CA . PHE B 1 44 ? -12.43 -3.939 -4.629 1 90.5 44 PHE B CA 1
ATOM 2550 C C . PHE B 1 44 ? -12.961 -3.312 -3.346 1 90.5 44 PHE B C 1
ATOM 2552 O O . PHE B 1 44 ? -12.367 -3.475 -2.277 1 90.5 44 PHE B O 1
ATOM 2559 N N . GLU B 1 45 ? -14.07 -2.666 -3.398 1 84.12 45 GLU B N 1
ATOM 2560 C CA . GLU B 1 45 ? -14.625 -1.854 -2.322 1 84.12 45 GLU B CA 1
ATOM 2561 C C . GLU B 1 45 ? -14.898 -2.697 -1.079 1 84.12 45 GLU B C 1
ATOM 2563 O O . GLU B 1 45 ? -14.852 -2.189 0.044 1 84.12 45 GLU B O 1
ATOM 2568 N N . ASP B 1 46 ? -15.062 -3.959 -1.246 1 89.12 46 ASP B N 1
ATOM 2569 C CA . ASP B 1 46 ? -15.484 -4.773 -0.109 1 89.12 46 ASP B CA 1
ATOM 2570 C C . ASP B 1 46 ? -14.312 -5.602 0.428 1 89.12 46 ASP B C 1
ATOM 2572 O O . ASP B 1 46 ? -14.523 -6.559 1.178 1 89.12 46 ASP B O 1
ATOM 2576 N N . CYS B 1 47 ? -13.141 -5.164 0.035 1 95.12 47 CYS B N 1
ATOM 2577 C CA . CYS B 1 47 ? -12.055 -6.062 0.417 1 95.12 47 CYS B CA 1
ATOM 2578 C C . CYS B 1 47 ? -10.891 -5.285 1.021 1 95.12 47 CYS B C 1
ATOM 2580 O O . CYS B 1 47 ? -10.547 -4.203 0.548 1 95.12 47 CYS B O 1
ATOM 2582 N N . ASN B 1 48 ? -10.336 -5.816 2.123 1 96.06 48 ASN B N 1
ATOM 2583 C CA . ASN B 1 48 ? -8.969 -5.496 2.529 1 96.06 48 ASN B CA 1
ATOM 2584 C C . ASN B 1 48 ? -7.941 -6.289 1.727 1 96.06 48 ASN B C 1
ATOM 2586 O O . ASN B 1 48 ? -8.297 -7.223 1.004 1 96.06 48 ASN B O 1
ATOM 2590 N N . PHE B 1 49 ? -6.695 -5.891 1.808 1 96.94 49 PHE B N 1
ATOM 2591 C CA . PHE B 1 49 ? -5.645 -6.531 1.025 1 96.94 49 PHE B CA 1
ATOM 2592 C C . PHE B 1 49 ? -4.441 -6.863 1.901 1 96.94 49 PHE B C 1
ATOM 2594 O O . PHE B 1 49 ? -3.947 -6.008 2.637 1 96.94 49 PHE B O 1
ATOM 2601 N N . TYR B 1 50 ? -4.051 -8.102 1.871 1 97.69 50 TYR B N 1
ATOM 2602 C CA . TYR B 1 50 ? -2.879 -8.617 2.574 1 97.69 50 TYR B CA 1
ATOM 2603 C C . TYR B 1 50 ? -1.956 -9.367 1.62 1 97.69 50 TYR B C 1
ATOM 2605 O O . TYR B 1 50 ? -2.412 -10.188 0.824 1 97.69 50 TYR B O 1
ATOM 2613 N N . ALA B 1 51 ? -0.643 -9.078 1.75 1 97.81 51 ALA B N 1
ATOM 2614 C CA . ALA B 1 51 ? 0.306 -9.82 0.927 1 97.81 51 ALA B CA 1
ATOM 2615 C C . ALA B 1 51 ? 1.71 -9.766 1.522 1 97.81 51 ALA B C 1
ATOM 2617 O O . ALA B 1 51 ? 2.021 -8.875 2.314 1 97.81 51 ALA B O 1
ATOM 2618 N N . PHE B 1 52 ? 2.471 -10.703 1.213 1 97.75 52 PHE B N 1
ATOM 2619 C CA . PHE B 1 52 ? 3.896 -10.734 1.519 1 97.75 52 PHE B CA 1
ATOM 2620 C C . PHE B 1 52 ? 4.68 -11.398 0.394 1 97.75 52 PHE B C 1
ATOM 2622 O O . PHE B 1 52 ? 4.105 -12.125 -0.425 1 97.75 52 PHE B O 1
ATOM 2629 N N . ASP B 1 53 ? 5.934 -11.117 0.29 1 98.12 53 ASP B N 1
ATOM 2630 C CA . ASP B 1 53 ? 6.789 -11.781 -0.688 1 98.12 53 ASP B CA 1
ATOM 2631 C C . ASP B 1 53 ? 7.402 -13.055 -0.109 1 98.12 53 ASP B C 1
ATOM 2633 O O . ASP B 1 53 ? 7.918 -13.047 1.011 1 98.12 53 ASP B O 1
ATOM 2637 N N . MET B 1 54 ? 7.363 -14.039 -0.885 1 98.12 54 MET B N 1
ATOM 2638 C CA . MET B 1 54 ? 7.953 -15.305 -0.467 1 98.12 54 MET B CA 1
ATOM 2639 C C . MET B 1 54 ? 9.469 -15.195 -0.372 1 98.12 54 MET B C 1
ATOM 2641 O O . MET B 1 54 ? 10.078 -14.367 -1.052 1 98.12 54 MET B O 1
ATOM 2645 N N . PRO B 1 55 ? 10.062 -16.047 0.45 1 97.5 55 PRO B N 1
ATOM 2646 C CA . PRO B 1 55 ? 11.523 -16.047 0.535 1 97.5 55 PRO B CA 1
ATOM 2647 C C . PRO B 1 55 ? 12.195 -16.188 -0.83 1 97.5 55 PRO B C 1
ATOM 2649 O O . PRO B 1 55 ? 11.812 -17.031 -1.632 1 97.5 55 PRO B O 1
ATOM 2652 N N . GLY B 1 56 ? 13.18 -15.266 -1.005 1 96.5 56 GLY B N 1
ATOM 2653 C CA . GLY B 1 56 ? 13.898 -15.273 -2.27 1 96.5 56 GLY B CA 1
ATOM 2654 C C . GLY B 1 56 ? 13.203 -14.477 -3.355 1 96.5 56 GLY B C 1
ATOM 2655 O O . GLY B 1 56 ? 13.719 -14.344 -4.465 1 96.5 56 GLY B O 1
ATOM 2656 N N . HIS B 1 57 ? 12.055 -13.93 -3.059 1 97.31 57 HIS B N 1
ATOM 2657 C CA . HIS B 1 57 ? 11.297 -13.109 -3.994 1 97.31 57 HIS B CA 1
ATOM 2658 C C . HIS B 1 57 ? 11.172 -11.672 -3.484 1 97.31 57 HIS B C 1
ATOM 2660 O O . HIS B 1 57 ? 11.25 -11.43 -2.279 1 97.31 57 HIS B O 1
ATOM 2666 N N . GLY B 1 58 ? 10.992 -10.812 -4.508 1 92.44 58 GLY B N 1
ATOM 2667 C CA . GLY B 1 58 ? 10.953 -9.422 -4.09 1 92.44 58 GLY B CA 1
ATOM 2668 C C . GLY B 1 58 ? 12.156 -9.016 -3.258 1 92.44 58 GLY B C 1
ATOM 2669 O O . GLY B 1 58 ? 13.297 -9.25 -3.654 1 92.44 58 GLY B O 1
ATOM 2670 N N . ASP B 1 59 ? 11.859 -8.43 -2.088 1 88.94 59 ASP B N 1
ATOM 2671 C CA . ASP B 1 59 ? 12.93 -7.965 -1.211 1 88.94 59 ASP B CA 1
ATOM 2672 C C . ASP B 1 59 ? 13.102 -8.898 -0.013 1 88.94 59 ASP B C 1
ATOM 2674 O O . ASP B 1 59 ? 13.984 -8.688 0.821 1 88.94 59 ASP B O 1
ATOM 2678 N N . THR B 1 60 ? 12.211 -9.922 0.027 1 95.38 60 THR B N 1
ATOM 2679 C CA . THR B 1 60 ? 12.258 -10.844 1.155 1 95.38 60 THR B CA 1
ATOM 2680 C C . THR B 1 60 ? 13.508 -11.711 1.1 1 95.38 60 THR B C 1
ATOM 2682 O O . THR B 1 60 ? 13.836 -12.273 0.051 1 95.38 60 THR B O 1
ATOM 2685 N N . LYS B 1 61 ? 14.141 -11.773 2.166 1 88.88 61 LYS B N 1
ATOM 2686 C CA . LYS B 1 61 ? 15.367 -12.547 2.26 1 88.88 61 LYS B CA 1
ATOM 2687 C C . LYS B 1 61 ? 15.086 -13.969 2.734 1 88.88 61 LYS B C 1
ATOM 2689 O O . LYS B 1 61 ? 13.953 -14.305 3.082 1 88.88 61 LYS B O 1
ATOM 2694 N N . PHE B 1 62 ? 16.094 -14.781 2.551 1 93.19 62 PHE B N 1
ATOM 2695 C CA . PHE B 1 62 ? 16.016 -16.141 3.072 1 93.19 62 PHE B CA 1
ATOM 2696 C C . PHE B 1 62 ? 17.328 -16.562 3.723 1 93.19 62 PHE B C 1
ATOM 2698 O O . PHE B 1 62 ? 18.391 -16.062 3.348 1 93.19 62 PHE B O 1
ATOM 2705 N N . ASP B 1 63 ? 17.234 -17.391 4.707 1 91.12 63 ASP B N 1
ATOM 2706 C CA . ASP B 1 63 ? 18.391 -17.75 5.523 1 91.12 63 ASP B CA 1
ATOM 2707 C C . ASP B 1 63 ? 18.969 -19.094 5.086 1 91.12 63 ASP B C 1
ATOM 2709 O O . ASP B 1 63 ? 20.125 -19.406 5.379 1 91.12 63 ASP B O 1
ATOM 2713 N N . SER B 1 64 ? 18.141 -19.906 4.52 1 93.19 64 SER B N 1
ATOM 2714 C CA . SER B 1 64 ? 18.578 -21.234 4.105 1 93.19 64 SER B CA 1
ATOM 2715 C C . SER B 1 64 ? 17.875 -21.703 2.842 1 93.19 64 SER B C 1
ATOM 2717 O O . SER B 1 64 ? 16.781 -21.203 2.523 1 93.19 64 SER B O 1
ATOM 2719 N N . ASN B 1 65 ? 18.422 -22.672 2.207 1 92.38 65 ASN B N 1
ATOM 2720 C CA . ASN B 1 65 ? 17.859 -23.203 0.977 1 92.38 65 ASN B CA 1
ATOM 2721 C C . ASN B 1 65 ? 16.516 -23.875 1.231 1 92.38 65 ASN B C 1
ATOM 2723 O O . ASN B 1 65 ? 15.664 -23.938 0.34 1 92.38 65 ASN B O 1
ATOM 2727 N N . GLU B 1 66 ? 16.328 -24.328 2.42 1 93.12 66 GLU B N 1
ATOM 2728 C CA . GLU B 1 66 ? 15.07 -24.984 2.768 1 93.12 66 GLU B CA 1
ATOM 2729 C C . GLU B 1 66 ? 13.898 -24.031 2.695 1 93.12 66 GLU B C 1
ATOM 2731 O O . GLU B 1 66 ? 12.75 -24.453 2.52 1 93.12 66 GLU B O 1
ATOM 2736 N N . GLN B 1 67 ? 14.195 -22.781 2.756 1 95.94 67 GLN B N 1
ATOM 2737 C CA . GLN B 1 67 ? 13.148 -21.766 2.734 1 95.94 67 GLN B CA 1
ATOM 2738 C C . GLN B 1 67 ? 12.703 -21.453 1.306 1 95.94 67 GLN B C 1
ATOM 2740 O O . GLN B 1 67 ? 11.688 -20.781 1.093 1 95.94 67 GLN B O 1
ATOM 2745 N N . ILE B 1 68 ? 13.469 -22.016 0.376 1 96.75 68 ILE B N 1
ATOM 2746 C CA . ILE B 1 68 ? 13.109 -21.859 -1.03 1 96.75 68 ILE B CA 1
ATOM 2747 C C . ILE B 1 68 ? 12.383 -23.109 -1.521 1 96.75 68 ILE B C 1
ATOM 2749 O O . ILE B 1 68 ? 12.914 -23.859 -2.34 1 96.75 68 ILE B O 1
ATOM 2753 N N . SER B 1 69 ? 11.203 -23.266 -1.078 1 96.5 69 SER B N 1
ATOM 2754 C CA . SER B 1 69 ? 10.391 -24.422 -1.451 1 96.5 69 SER B CA 1
ATOM 2755 C C . SER B 1 69 ? 8.906 -24.094 -1.36 1 96.5 69 SER B C 1
ATOM 2757 O O . SER B 1 69 ? 8.484 -23.328 -0.497 1 96.5 69 SER B O 1
ATOM 2759 N N . ILE B 1 70 ? 8.148 -24.75 -2.131 1 97.31 70 ILE B N 1
ATOM 2760 C CA . ILE B 1 70 ? 6.711 -24.531 -2.182 1 97.31 70 ILE B CA 1
ATOM 2761 C C . ILE B 1 70 ? 6.078 -24.938 -0.853 1 97.31 70 ILE B C 1
ATOM 2763 O O . ILE B 1 70 ? 5.16 -24.281 -0.365 1 97.31 70 ILE B O 1
ATOM 2767 N N . ASN B 1 71 ? 6.582 -26.016 -0.248 1 96.94 71 ASN B N 1
ATOM 2768 C CA . ASN B 1 71 ? 6.066 -26.453 1.046 1 96.94 71 ASN B CA 1
ATOM 2769 C C . ASN B 1 71 ? 6.223 -25.359 2.105 1 96.94 71 ASN B C 1
ATOM 2771 O O . ASN B 1 71 ? 5.301 -25.109 2.879 1 96.94 71 ASN B O 1
ATOM 2775 N N . TYR B 1 72 ? 7.336 -24.75 2.139 1 97.5 72 TYR B N 1
ATOM 2776 C CA . TYR B 1 72 ? 7.562 -23.688 3.105 1 97.5 72 TYR B CA 1
ATOM 2777 C C . TYR B 1 72 ? 6.68 -22.484 2.803 1 97.5 72 TYR B C 1
ATOM 2779 O O . TYR B 1 72 ? 6.141 -21.844 3.717 1 97.5 72 TYR B O 1
ATOM 2787 N N . PHE B 1 73 ? 6.559 -22.188 1.507 1 98.44 73 PHE B N 1
ATOM 2788 C CA . PHE B 1 73 ? 5.691 -21.094 1.113 1 98.44 73 PHE B CA 1
ATOM 2789 C C . PHE B 1 73 ? 4.262 -21.328 1.593 1 98.44 73 PHE B C 1
ATOM 2791 O O . PHE B 1 73 ? 3.6 -20.391 2.061 1 98.44 73 PHE B O 1
ATOM 2798 N N . CYS B 1 74 ? 3.793 -22.547 1.492 1 98.56 74 CYS B N 1
ATOM 2799 C CA . CYS B 1 74 ? 2.465 -22.906 1.981 1 98.56 74 CYS B CA 1
ATOM 2800 C C . CYS B 1 74 ? 2.355 -22.656 3.482 1 98.56 74 CYS B C 1
ATOM 2802 O O . CYS B 1 74 ? 1.377 -22.078 3.953 1 98.56 74 CYS B O 1
ATOM 2804 N N . GLU B 1 75 ? 3.338 -23.078 4.184 1 98.19 75 GLU B N 1
ATOM 2805 C CA . GLU B 1 75 ? 3.361 -22.859 5.629 1 98.19 75 GLU B CA 1
ATOM 2806 C C . GLU B 1 75 ? 3.301 -21.375 5.973 1 98.19 75 GLU B C 1
ATOM 2808 O O . GLU B 1 75 ? 2.578 -20.984 6.887 1 98.19 75 GLU B O 1
ATOM 2813 N N . LEU B 1 76 ? 4.078 -20.625 5.25 1 98.31 76 LEU B N 1
ATOM 2814 C CA . LEU B 1 76 ? 4.094 -19.188 5.473 1 98.31 76 LEU B CA 1
ATOM 2815 C C . LEU B 1 76 ? 2.717 -18.578 5.227 1 98.31 76 LEU B C 1
ATOM 2817 O O . LEU B 1 76 ? 2.264 -17.719 5.988 1 98.31 76 LEU B O 1
ATOM 2821 N N . GLY B 1 77 ? 2.082 -19 4.137 1 98.69 77 GLY B N 1
ATOM 2822 C CA . GLY B 1 77 ? 0.747 -18.5 3.848 1 98.69 77 GLY B CA 1
ATOM 2823 C C . GLY B 1 77 ? -0.246 -18.781 4.961 1 98.69 77 GLY B C 1
ATOM 2824 O O . GLY B 1 77 ? -0.992 -17.875 5.367 1 98.69 77 GLY B O 1
ATOM 2825 N N . ILE B 1 78 ? -0.226 -19.984 5.469 1 98.69 78 ILE B N 1
ATOM 2826 C CA . ILE B 1 78 ? -1.115 -20.375 6.555 1 98.69 78 ILE B CA 1
ATOM 2827 C C . ILE B 1 78 ? -0.815 -19.547 7.797 1 98.69 78 ILE B C 1
ATOM 2829 O O . ILE B 1 78 ? -1.722 -18.969 8.391 1 98.69 78 ILE B O 1
ATOM 2833 N N . GLN B 1 79 ? 0.429 -19.438 8.117 1 98.44 79 GLN B N 1
ATOM 2834 C CA . GLN B 1 79 ? 0.823 -18.703 9.32 1 98.44 79 GLN B CA 1
ATOM 2835 C C . GLN B 1 79 ? 0.518 -17.219 9.188 1 98.44 79 GLN B C 1
ATOM 2837 O O . GLN B 1 79 ? 0.173 -16.562 10.172 1 98.44 79 GLN B O 1
ATOM 2842 N N . PHE B 1 80 ? 0.703 -16.672 8.008 1 98.31 80 PHE B N 1
ATOM 2843 C CA . PHE B 1 80 ? 0.405 -15.266 7.781 1 98.31 80 PHE B CA 1
ATOM 2844 C C . PHE B 1 80 ? -1.05 -14.961 8.117 1 98.31 80 PHE B C 1
ATOM 2846 O O . PHE B 1 80 ? -1.341 -13.969 8.789 1 98.31 80 PHE B O 1
ATOM 2853 N N . ILE B 1 81 ? -1.923 -15.828 7.684 1 98.56 81 ILE B N 1
ATOM 2854 C CA . ILE B 1 81 ? -3.352 -15.68 7.938 1 98.56 81 ILE B CA 1
ATOM 2855 C C . ILE B 1 81 ? -3.625 -15.789 9.438 1 98.56 81 ILE B C 1
ATOM 2857 O O . ILE B 1 81 ? -4.348 -14.969 10.008 1 98.56 81 ILE B O 1
ATOM 2861 N N . LEU B 1 82 ? -3.002 -16.766 10.07 1 97.94 82 LEU B N 1
ATOM 2862 C CA . LEU B 1 82 ? -3.223 -17 11.492 1 97.94 82 LEU B CA 1
ATOM 2863 C C . LEU B 1 82 ? -2.633 -15.875 12.328 1 97.94 82 LEU B C 1
ATOM 2865 O O . LEU B 1 82 ? -3.301 -15.352 13.227 1 97.94 82 LEU B O 1
ATOM 2869 N N . ASP B 1 83 ? -1.384 -15.5 12.016 1 96.06 83 ASP B N 1
ATOM 2870 C CA . ASP B 1 83 ? -0.674 -14.516 12.82 1 96.06 83 ASP B CA 1
ATOM 2871 C C . ASP B 1 83 ? -1.341 -13.141 12.719 1 96.06 83 ASP B C 1
ATOM 2873 O O . ASP B 1 83 ? -1.269 -12.344 13.648 1 96.06 83 ASP B O 1
ATOM 2877 N N . ASN B 1 84 ? -2.023 -12.883 11.609 1 94.88 84 ASN B N 1
ATOM 2878 C CA . ASN B 1 84 ? -2.721 -11.609 11.445 1 94.88 84 ASN B CA 1
ATOM 2879 C C . ASN B 1 84 ? -4.207 -11.742 11.758 1 94.88 84 ASN B C 1
ATOM 2881 O O . ASN B 1 84 ? -4.973 -10.797 11.547 1 94.88 84 ASN B O 1
ATOM 2885 N N . ASP B 1 85 ? -4.629 -12.891 12.188 1 95.25 85 ASP B N 1
ATOM 2886 C CA . ASP B 1 85 ? -6.012 -13.18 12.547 1 95.25 85 ASP B CA 1
ATOM 2887 C C . ASP B 1 85 ? -6.969 -12.766 11.43 1 95.25 85 ASP B C 1
ATOM 2889 O O . ASP B 1 85 ? -7.949 -12.062 11.68 1 95.25 85 ASP B O 1
ATOM 2893 N N . ILE B 1 86 ? -6.652 -13.078 10.211 1 97.38 86 ILE B N 1
ATOM 2894 C CA . ILE B 1 86 ? -7.453 -12.695 9.055 1 97.38 86 ILE B CA 1
ATOM 2895 C C . ILE B 1 86 ? -8.633 -13.656 8.898 1 97.38 86 ILE B C 1
ATOM 2897 O O . ILE B 1 86 ? -8.445 -14.875 8.859 1 97.38 86 ILE B O 1
ATOM 2901 N N . ASN B 1 87 ? -9.82 -13.148 8.867 1 97.44 87 ASN B N 1
ATOM 2902 C CA . ASN B 1 87 ? -11.047 -13.906 8.656 1 97.44 87 ASN B CA 1
ATOM 2903 C C . ASN B 1 87 ? -11.758 -13.477 7.379 1 97.44 87 ASN B C 1
ATOM 2905 O O . ASN B 1 87 ? -11.375 -12.492 6.746 1 97.44 87 ASN B O 1
ATOM 2909 N N . ASN B 1 88 ? -12.789 -14.328 6.98 1 98 88 ASN B N 1
ATOM 2910 C CA . ASN B 1 88 ? -13.5 -14.047 5.738 1 98 88 ASN B CA 1
ATOM 2911 C C . ASN B 1 88 ? -12.531 -13.836 4.578 1 98 88 ASN B C 1
ATOM 2913 O O . ASN B 1 88 ? -12.602 -12.82 3.881 1 98 88 ASN B O 1
ATOM 2917 N N . VAL B 1 89 ? -11.68 -14.758 4.371 1 98.69 89 VAL B N 1
ATOM 2918 C CA . VAL B 1 89 ? -10.523 -14.648 3.486 1 98.69 89 VAL B CA 1
ATOM 2919 C C . VAL B 1 89 ? -10.922 -15.016 2.061 1 98.69 89 VAL B C 1
ATOM 2921 O O . VAL B 1 89 ? -11.609 -16.016 1.843 1 98.69 89 VAL B O 1
ATOM 2924 N N . ILE B 1 90 ? -10.578 -14.25 1.137 1 98.62 90 ILE B N 1
ATOM 2925 C CA . ILE B 1 90 ? -10.484 -14.633 -0.269 1 98.62 90 ILE B CA 1
ATOM 2926 C C . ILE B 1 90 ? -9.023 -14.867 -0.64 1 98.62 90 ILE B C 1
ATOM 2928 O O . ILE B 1 90 ? -8.211 -13.938 -0.623 1 98.62 90 ILE B O 1
ATOM 2932 N N . LEU B 1 91 ? -8.672 -16.094 -0.899 1 98.88 91 LEU B N 1
ATOM 2933 C CA . LEU B 1 91 ? -7.32 -16.391 -1.355 1 98.88 91 LEU B CA 1
ATOM 2934 C C . LEU B 1 91 ? -7.168 -16.094 -2.844 1 98.88 91 LEU B C 1
ATOM 2936 O O . LEU B 1 91 ? -7.961 -16.578 -3.66 1 98.88 91 LEU B O 1
ATOM 2940 N N . PHE B 1 92 ? -6.219 -15.312 -3.164 1 98.62 92 PHE B N 1
ATOM 2941 C CA . PHE B 1 92 ? -5.945 -14.914 -4.539 1 98.62 92 PHE B CA 1
ATOM 2942 C C . PHE B 1 92 ? -4.516 -15.266 -4.93 1 98.62 92 PHE B C 1
ATOM 2944 O O . PHE B 1 92 ? -3.562 -14.812 -4.289 1 98.62 92 PHE B O 1
ATOM 2951 N N . GLY B 1 93 ? -4.355 -16.031 -5.961 1 98.62 93 GLY B N 1
ATOM 2952 C CA . GLY B 1 93 ? -3.01 -16.422 -6.359 1 98.62 93 GLY B CA 1
ATOM 2953 C C . GLY B 1 93 ? -2.789 -16.359 -7.859 1 98.62 93 GLY B C 1
ATOM 2954 O O . GLY B 1 93 ? -3.688 -16.688 -8.633 1 98.62 93 GLY B O 1
ATOM 2955 N N . HIS B 1 94 ? -1.574 -16 -8.234 1 98.62 94 HIS B N 1
ATOM 2956 C CA . HIS B 1 94 ? -1.139 -16 -9.625 1 98.62 94 HIS B CA 1
ATOM 2957 C C . HIS B 1 94 ? -0.022 -17.016 -9.859 1 98.62 94 HIS B C 1
ATOM 2959 O O . HIS B 1 94 ? 0.997 -16.984 -9.164 1 98.62 94 HIS B O 1
ATOM 2965 N N . SER B 1 95 ? -0.171 -17.906 -10.875 1 98.5 95 SER B N 1
ATOM 2966 C CA . SER B 1 95 ? 0.866 -18.844 -11.281 1 98.5 95 SER B CA 1
ATOM 2967 C C . SER B 1 95 ? 1.338 -19.688 -10.109 1 98.5 95 SER B C 1
ATOM 2969 O O . SER B 1 95 ? 0.533 -20.359 -9.453 1 98.5 95 SER B O 1
ATOM 2971 N N . MET B 1 96 ? 2.49 -19.547 -9.617 1 98.31 96 MET B N 1
ATOM 2972 C CA . MET B 1 96 ? 2.982 -20.25 -8.438 1 98.31 96 MET B CA 1
ATOM 2973 C C . MET B 1 96 ? 2.094 -19.969 -7.227 1 98.31 96 MET B C 1
ATOM 2975 O O . MET B 1 96 ? 1.736 -20.891 -6.488 1 98.31 96 MET B O 1
ATOM 2979 N N . GLY B 1 97 ? 1.733 -18.734 -7.102 1 98.75 97 GLY B N 1
ATOM 2980 C CA . GLY B 1 97 ? 0.833 -18.359 -6.02 1 98.75 97 GLY B CA 1
ATOM 2981 C C . GLY B 1 97 ? -0.522 -19.031 -6.113 1 98.75 97 GLY B C 1
ATOM 2982 O O . GLY B 1 97 ? -1.135 -19.344 -5.094 1 98.75 97 GLY B O 1
ATOM 2983 N N . GLY B 1 98 ? -0.981 -19.203 -7.324 1 98.81 98 GLY B N 1
ATOM 2984 C CA . GLY B 1 98 ? -2.217 -19.938 -7.512 1 98.81 98 GLY B CA 1
ATOM 2985 C C . GLY B 1 98 ? -2.117 -21.391 -7.07 1 98.81 98 GLY B C 1
ATOM 2986 O O . GLY B 1 98 ? -3.059 -21.938 -6.488 1 98.81 98 GLY B O 1
ATOM 2987 N N . GLY B 1 99 ? -0.998 -22 -7.41 1 98.81 99 GLY B N 1
ATOM 2988 C CA . GLY B 1 99 ? -0.756 -23.344 -6.906 1 98.81 99 GLY B CA 1
ATOM 2989 C C . GLY B 1 99 ? -0.755 -23.422 -5.395 1 98.81 99 GLY B C 1
ATOM 2990 O O . GLY B 1 99 ? -1.385 -24.312 -4.812 1 98.81 99 GLY B O 1
ATOM 2991 N N . ILE B 1 100 ? -0.102 -22.5 -4.762 1 98.81 100 ILE B N 1
ATOM 2992 C CA . ILE B 1 100 ? -0.013 -22.453 -3.307 1 98.81 100 ILE B CA 1
ATOM 2993 C C . ILE B 1 100 ? -1.411 -22.297 -2.709 1 98.81 100 ILE B C 1
ATOM 2995 O O . ILE B 1 100 ? -1.776 -23.031 -1.784 1 98.81 100 ILE B O 1
ATOM 2999 N N . VAL B 1 101 ? -2.174 -21.406 -3.262 1 98.88 101 VAL B N 1
ATOM 3000 C CA . VAL B 1 101 ? -3.541 -21.156 -2.812 1 98.88 101 VAL B CA 1
ATOM 3001 C C . VAL B 1 101 ? -4.344 -22.453 -2.865 1 98.88 101 VAL B C 1
ATOM 3003 O O . VAL B 1 101 ? -5.051 -22.797 -1.912 1 98.88 101 VAL B O 1
ATOM 3006 N N . THR B 1 102 ? -4.219 -23.141 -3.92 1 98.81 102 THR B N 1
ATOM 3007 C CA . THR B 1 102 ? -4.953 -24.391 -4.098 1 98.81 102 THR B CA 1
ATOM 3008 C C . THR B 1 102 ? -4.551 -25.406 -3.035 1 98.81 102 THR B C 1
ATOM 3010 O O . THR B 1 102 ? -5.395 -26.156 -2.531 1 98.81 102 THR B O 1
ATOM 3013 N N . MET B 1 103 ? -3.322 -25.422 -2.703 1 98.69 103 MET B N 1
ATOM 3014 C CA . MET B 1 103 ? -2.805 -26.406 -1.749 1 98.69 103 MET B CA 1
ATOM 3015 C C . MET B 1 103 ? -3.26 -26.078 -0.331 1 98.69 103 MET B C 1
ATOM 3017 O O . MET B 1 103 ? -3.463 -26.969 0.484 1 98.69 103 MET B O 1
ATOM 3021 N N . ILE B 1 104 ? -3.494 -24.781 -0.008 1 98.75 104 ILE B N 1
ATOM 3022 C CA . ILE B 1 104 ? -3.658 -24.453 1.405 1 98.75 104 ILE B CA 1
ATOM 3023 C C . ILE B 1 104 ? -5.125 -24.141 1.695 1 98.75 104 ILE B C 1
ATOM 3025 O O . ILE B 1 104 ? -5.531 -24.062 2.857 1 98.75 104 ILE B O 1
ATOM 3029 N N . ALA B 1 105 ? -5.961 -24 0.692 1 98.69 105 ALA B N 1
ATOM 3030 C CA . ALA B 1 105 ? -7.312 -23.469 0.842 1 98.69 105 ALA B CA 1
ATOM 3031 C C . ALA B 1 10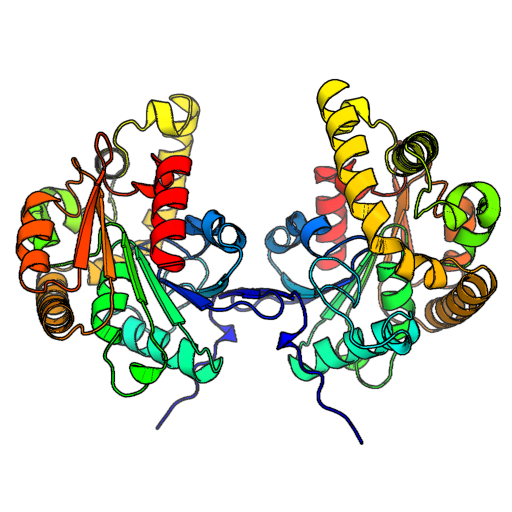5 ? -8.133 -24.312 1.818 1 98.69 105 ALA B C 1
ATOM 3033 O O . ALA B 1 105 ? -8.938 -23.781 2.586 1 98.69 105 ALA B O 1
ATOM 3034 N N . ASN B 1 106 ? -7.91 -25.594 1.876 1 97.5 106 ASN B N 1
ATOM 3035 C CA . ASN B 1 106 ? -8.695 -26.5 2.723 1 97.5 106 ASN B CA 1
ATOM 3036 C C . ASN B 1 106 ? -7.871 -27 3.904 1 97.5 106 ASN B C 1
ATOM 3038 O O . ASN B 1 106 ? -8.25 -27.984 4.547 1 97.5 106 ASN B O 1
ATOM 3042 N N . HIS B 1 107 ? -6.766 -26.406 4.094 1 98.31 107 HIS B N 1
ATOM 3043 C CA . HIS B 1 107 ? -5.977 -26.797 5.262 1 98.31 107 HIS B CA 1
ATOM 3044 C C . HIS B 1 107 ? -6.785 -26.641 6.547 1 98.31 107 HIS B C 1
ATOM 3046 O O . HIS B 1 107 ? -7.453 -25.625 6.75 1 98.31 107 HIS B O 1
ATOM 3052 N N . PRO B 1 108 ? -6.688 -27.5 7.484 1 98.25 108 PRO B N 1
ATOM 3053 C CA . PRO B 1 108 ? -7.551 -27.516 8.672 1 98.25 108 PRO B CA 1
ATOM 3054 C C . PRO B 1 108 ? -7.406 -26.266 9.523 1 98.25 108 PRO B C 1
ATOM 3056 O O . PRO B 1 108 ? -8.367 -25.844 10.172 1 98.25 108 PRO B O 1
ATOM 3059 N N . LEU B 1 109 ? -6.324 -25.688 9.516 1 98.25 109 LEU B N 1
ATOM 3060 C CA . LEU B 1 109 ? -6.062 -24.547 10.391 1 98.25 109 LEU B CA 1
ATOM 3061 C C . LEU B 1 109 ? -6.738 -23.281 9.859 1 98.25 109 LEU B C 1
ATOM 3063 O O . LEU B 1 109 ? -6.949 -22.328 10.609 1 98.25 109 LEU B O 1
ATOM 3067 N N . ILE B 1 110 ? -7.066 -23.234 8.5 1 98.56 110 ILE B N 1
ATOM 3068 C CA . ILE B 1 110 ? -7.539 -21.953 7.984 1 98.56 110 ILE B CA 1
ATOM 3069 C C . ILE B 1 110 ? -8.789 -22.156 7.133 1 98.56 110 ILE B C 1
ATOM 3071 O O . ILE B 1 110 ? -9.422 -21.203 6.695 1 98.56 110 ILE B O 1
ATOM 3075 N N . LYS B 1 111 ? -9.203 -23.406 6.906 1 98.5 111 LYS B N 1
ATOM 3076 C CA . LYS B 1 111 ? -10.273 -23.688 5.965 1 98.5 111 LYS B CA 1
ATOM 3077 C C . LYS B 1 111 ? -11.555 -22.938 6.336 1 98.5 111 LYS B C 1
ATOM 3079 O O . LYS B 1 111 ? -12.289 -22.5 5.461 1 98.5 111 LYS B O 1
ATOM 3084 N N . ASP B 1 112 ? -11.859 -22.781 7.633 1 98.5 112 ASP B N 1
ATOM 3085 C CA . ASP B 1 112 ? -13.078 -22.109 8.07 1 98.5 112 ASP B CA 1
ATOM 3086 C C . ASP B 1 112 ? -12.992 -20.609 7.855 1 98.5 112 ASP B C 1
ATOM 3088 O O . ASP B 1 112 ? -14.016 -19.906 7.852 1 98.5 112 ASP B O 1
ATOM 3092 N N . ARG B 1 113 ? -11.758 -20.094 7.73 1 98.56 113 ARG B N 1
ATOM 3093 C CA . ARG B 1 113 ? -11.547 -18.672 7.496 1 98.56 113 ARG B CA 1
ATOM 3094 C C . ARG B 1 113 ? -11.664 -18.344 6.012 1 98.56 113 ARG B C 1
ATOM 3096 O O . ARG B 1 113 ? -11.945 -17.203 5.648 1 98.56 113 ARG B O 1
ATOM 3103 N N . VAL B 1 114 ? -11.453 -19.312 5.117 1 98.81 114 VAL B N 1
ATOM 3104 C CA . VAL B 1 114 ? -11.43 -19.094 3.676 1 98.81 114 VAL B CA 1
ATOM 3105 C C . VAL B 1 114 ? -12.844 -19.156 3.115 1 98.81 114 VAL B C 1
ATOM 3107 O O . VAL B 1 114 ? -13.555 -20.156 3.309 1 98.81 114 VAL B O 1
ATOM 3110 N N . LYS B 1 115 ? -13.227 -18.141 2.393 1 98.56 115 LYS B N 1
ATOM 3111 C CA . LYS B 1 115 ? -14.594 -18.078 1.871 1 98.56 115 LYS B CA 1
ATOM 3112 C C . LYS B 1 115 ? -14.617 -18.312 0.364 1 98.56 115 LYS B C 1
ATOM 3114 O O . LYS B 1 115 ? -15.531 -18.953 -0.152 1 98.56 115 LYS B O 1
ATOM 3119 N N . LYS B 1 116 ? -13.641 -17.797 -0.343 1 98.69 116 LYS B N 1
ATOM 3120 C CA . LYS B 1 116 ? -13.562 -17.906 -1.796 1 98.69 116 LYS B CA 1
ATOM 3121 C C . LYS B 1 116 ? -12.117 -18.016 -2.26 1 98.69 116 LYS B C 1
ATOM 3123 O O . LYS B 1 116 ? -11.188 -17.703 -1.505 1 98.69 116 LYS B O 1
ATOM 3128 N N . ILE B 1 117 ? -12 -18.453 -3.518 1 98.81 117 ILE B N 1
ATOM 3129 C CA . ILE B 1 117 ? -10.68 -18.609 -4.125 1 98.81 117 ILE B CA 1
ATOM 3130 C C . ILE B 1 117 ? -10.672 -17.984 -5.516 1 98.81 117 ILE B C 1
ATOM 3132 O O . ILE B 1 117 ? -11.625 -18.141 -6.281 1 98.81 117 ILE B O 1
ATOM 3136 N N . ILE B 1 118 ? -9.633 -17.25 -5.812 1 98.75 118 ILE B N 1
ATOM 3137 C CA . ILE B 1 118 ? -9.422 -16.703 -7.145 1 98.75 118 ILE B CA 1
ATOM 3138 C C . ILE B 1 118 ? -8.039 -17.094 -7.66 1 98.75 118 ILE B C 1
ATOM 3140 O O . ILE B 1 118 ? -7.023 -16.812 -7.016 1 98.75 118 ILE B O 1
ATOM 3144 N N . LEU B 1 119 ? -8.016 -17.703 -8.789 1 98.88 119 LEU B N 1
ATOM 3145 C CA . LEU B 1 119 ? -6.785 -18.203 -9.375 1 98.88 119 LEU B CA 1
ATOM 3146 C C . LEU B 1 119 ? -6.555 -17.609 -10.766 1 98.88 119 LEU B C 1
ATOM 3148 O O . LEU B 1 119 ? -7.398 -17.766 -11.648 1 98.88 119 LEU B O 1
ATOM 3152 N N . GLU B 1 120 ? -5.434 -16.953 -10.891 1 98.69 120 GLU B N 1
ATOM 3153 C CA . GLU B 1 120 ? -4.996 -16.469 -12.195 1 98.69 120 GLU B CA 1
ATOM 3154 C C . GLU B 1 120 ? -3.865 -17.344 -12.75 1 98.69 120 GLU B C 1
ATOM 3156 O O . GLU B 1 120 ? -2.738 -17.297 -12.25 1 98.69 120 GLU B O 1
ATOM 3161 N N . CYS B 1 121 ? -4.152 -18.078 -13.781 1 98.69 121 CYS B N 1
ATOM 3162 C CA . CYS B 1 121 ? -3.178 -18.953 -14.43 1 98.69 121 CYS B CA 1
ATOM 3163 C C . CYS B 1 121 ? -2.396 -19.75 -13.398 1 98.69 121 CYS B C 1
ATOM 3165 O O . CYS B 1 121 ? -1.164 -19.766 -13.422 1 98.69 121 CYS B O 1
ATOM 3167 N N . PRO B 1 122 ? -3.08 -20.5 -12.609 1 98.81 122 PRO B N 1
ATOM 3168 C CA . PRO B 1 122 ? -2.406 -21.203 -11.508 1 98.81 122 PRO B CA 1
ATOM 3169 C C . PRO B 1 122 ? -1.483 -22.312 -11.992 1 98.81 122 PRO B C 1
ATOM 3171 O O . PRO B 1 122 ? -1.824 -23.047 -12.938 1 98.81 122 PRO B O 1
ATOM 3174 N N . ALA B 1 123 ? -0.361 -22.391 -11.312 1 98.38 123 ALA B N 1
ATOM 3175 C CA . ALA B 1 123 ? 0.491 -23.562 -11.523 1 98.38 123 ALA B CA 1
ATOM 3176 C C . ALA B 1 123 ? -0.275 -24.844 -11.266 1 98.38 123 ALA B C 1
ATOM 3178 O O . ALA B 1 123 ? -1.117 -24.906 -10.367 1 98.38 123 ALA B O 1
ATOM 3179 N N . SER B 1 124 ? -0.042 -25.875 -11.992 1 98 124 SER B N 1
ATOM 3180 C CA . SER B 1 124 ? -0.616 -27.203 -11.93 1 98 124 SER B CA 1
ATOM 3181 C C . SER B 1 124 ? 0.182 -28.188 -12.781 1 98 124 SER B C 1
ATOM 3183 O O . SER B 1 124 ? 1.255 -27.859 -13.281 1 98 124 SER B O 1
ATOM 3185 N N . LEU B 1 125 ? -0.334 -29.359 -12.922 1 97.62 125 LEU B N 1
ATOM 3186 C CA . LEU B 1 125 ? 0.327 -30.344 -13.766 1 97.62 125 LEU B CA 1
ATOM 3187 C C . LEU B 1 125 ? 0.331 -29.891 -15.227 1 97.62 125 LEU B C 1
ATOM 3189 O O . LEU B 1 125 ? 1.091 -30.422 -16.047 1 97.62 125 LEU B O 1
ATOM 3193 N N . ALA B 1 126 ? -0.464 -28.906 -15.547 1 97.5 126 ALA B N 1
ATOM 3194 C CA . ALA B 1 126 ? -0.509 -28.375 -16.906 1 97.5 126 ALA B CA 1
ATOM 3195 C C . ALA B 1 126 ? 0.837 -27.781 -17.312 1 97.5 126 ALA B C 1
ATOM 3197 O O . ALA B 1 126 ? 1.177 -27.734 -18.484 1 97.5 126 ALA B O 1
ATOM 3198 N N . SER B 1 127 ? 1.608 -27.312 -16.328 1 95.81 127 SER B N 1
ATOM 3199 C CA . SER B 1 127 ? 2.893 -26.672 -16.594 1 95.81 127 SER B CA 1
ATOM 3200 C C . SER B 1 127 ? 3.883 -27.672 -17.203 1 95.81 127 SER B C 1
ATOM 3202 O O . SER B 1 127 ? 4.867 -27.266 -17.828 1 95.81 127 SER B O 1
ATOM 3204 N N . LEU B 1 128 ? 3.686 -28.938 -17.031 1 96.81 128 LEU B N 1
ATOM 3205 C CA . LEU B 1 128 ? 4.637 -29.938 -17.469 1 96.81 128 LEU B CA 1
ATOM 3206 C C . LEU B 1 128 ? 4.574 -30.125 -18.984 1 96.81 128 LEU B C 1
ATOM 3208 O O . LEU B 1 128 ? 5.5 -30.688 -19.578 1 96.81 128 LEU B O 1
ATOM 3212 N N . VAL B 1 129 ? 3.471 -29.656 -19.594 1 96.5 129 VAL B N 1
ATOM 3213 C CA . VAL B 1 129 ? 3.271 -29.812 -21.031 1 96.5 129 VAL B CA 1
ATOM 3214 C C . VAL B 1 129 ? 4.418 -29.141 -21.781 1 96.5 129 VAL B C 1
ATOM 3216 O O . VAL B 1 129 ? 4.945 -29.703 -22.75 1 96.5 129 VAL B O 1
ATOM 3219 N N . ASN B 1 130 ? 4.793 -27.984 -21.359 1 96.5 130 ASN B N 1
ATOM 3220 C CA . ASN B 1 130 ? 5.859 -27.234 -22.016 1 96.5 130 ASN B CA 1
ATOM 3221 C C . ASN B 1 130 ? 7.059 -27.047 -21.094 1 96.5 130 ASN B C 1
ATOM 3223 O O . ASN B 1 130 ? 7.676 -25.969 -21.078 1 96.5 130 ASN B O 1
ATOM 3227 N N . TYR B 1 131 ? 7.301 -28.031 -20.281 1 97.38 131 TYR B N 1
ATOM 3228 C CA . TYR B 1 131 ? 8.352 -27.922 -19.281 1 97.38 131 TYR B CA 1
ATOM 3229 C C . TYR B 1 131 ? 9.695 -27.625 -19.938 1 97.38 131 TYR B C 1
ATOM 3231 O O . TYR B 1 131 ? 10.367 -26.656 -19.562 1 97.38 131 TYR B O 1
ATOM 3239 N N . GLU B 1 132 ? 10.109 -28.328 -21.031 1 95.88 132 GLU B N 1
ATOM 3240 C CA . GLU B 1 132 ? 11.438 -28.234 -21.625 1 95.88 132 GLU B CA 1
ATOM 3241 C C . GLU B 1 132 ? 11.609 -26.922 -22.375 1 95.88 132 GLU B C 1
ATOM 3243 O O . GLU B 1 132 ? 12.711 -26.359 -22.422 1 95.88 132 GLU B O 1
ATOM 3248 N N . THR B 1 133 ? 10.531 -26.391 -22.844 1 94.31 133 THR B N 1
ATOM 3249 C CA . THR B 1 133 ? 10.656 -25.25 -23.734 1 94.31 133 THR B CA 1
ATOM 3250 C C . THR B 1 133 ? 10.383 -23.953 -22.984 1 94.31 133 THR B C 1
ATOM 3252 O O . THR B 1 133 ? 10.844 -22.875 -23.406 1 94.31 133 THR B O 1
ATOM 3255 N N . VAL B 1 134 ? 9.656 -24.062 -21.875 1 95.75 134 VAL B N 1
ATOM 3256 C CA . VAL B 1 134 ? 9.227 -22.812 -21.266 1 95.75 134 VAL B CA 1
ATOM 3257 C C . VAL B 1 134 ? 9.594 -22.812 -19.781 1 95.75 134 VAL B C 1
ATOM 3259 O O . VAL B 1 134 ? 10.43 -22.016 -19.344 1 95.75 134 VAL B O 1
ATOM 3262 N N . ILE B 1 135 ? 9.125 -23.781 -19.031 1 96.5 135 ILE B N 1
ATOM 3263 C CA . ILE B 1 135 ? 9.195 -23.75 -17.578 1 96.5 135 ILE B CA 1
ATOM 3264 C C . ILE B 1 135 ? 10.648 -23.75 -17.125 1 96.5 135 ILE B C 1
ATOM 3266 O O . ILE B 1 135 ? 11.047 -22.938 -16.297 1 96.5 135 ILE B O 1
ATOM 3270 N N . LYS B 1 136 ? 11.43 -24.625 -17.719 1 95.5 136 LYS B N 1
ATOM 3271 C CA . LYS B 1 136 ? 12.828 -24.766 -17.328 1 95.5 136 LYS B CA 1
ATOM 3272 C C . LYS B 1 136 ? 13.602 -23.469 -17.609 1 95.5 136 LYS B C 1
ATOM 3274 O O . LYS B 1 136 ? 14.688 -23.266 -17.062 1 95.5 136 LYS B O 1
ATOM 3279 N N . LYS B 1 137 ? 13.008 -22.562 -18.391 1 95.56 137 LYS B N 1
ATOM 3280 C CA . LYS B 1 137 ? 13.719 -21.359 -18.844 1 95.56 137 LYS B CA 1
ATOM 3281 C C . LYS B 1 137 ? 13.172 -20.109 -18.156 1 95.56 137 LYS B C 1
ATOM 3283 O O . LYS B 1 137 ? 13.508 -18.984 -18.547 1 95.56 137 LYS B O 1
ATOM 3288 N N . LEU B 1 138 ? 12.336 -20.297 -17.172 1 97.12 138 LEU B N 1
ATOM 3289 C CA . LEU B 1 138 ? 11.703 -19.141 -16.516 1 97.12 138 LEU B CA 1
ATOM 3290 C C . LEU B 1 138 ? 12.75 -18.281 -15.82 1 97.12 138 LEU B C 1
ATOM 3292 O O . LEU B 1 138 ? 12.5 -17.109 -15.539 1 97.12 138 LEU B O 1
ATOM 3296 N N . ILE B 1 139 ? 13.852 -18.828 -15.438 1 97.5 139 ILE B N 1
ATOM 3297 C CA . ILE B 1 139 ? 15.055 -18.078 -15.094 1 97.5 139 ILE B CA 1
ATOM 3298 C C . ILE B 1 139 ? 16.047 -18.156 -16.25 1 97.5 139 ILE B C 1
ATOM 3300 O O . ILE B 1 139 ? 16.828 -19.094 -16.359 1 97.5 139 ILE B O 1
ATOM 3304 N N . PRO B 1 140 ? 16.047 -17.109 -17.016 1 97 140 PRO B N 1
ATOM 3305 C CA . PRO B 1 140 ? 16.812 -17.172 -18.266 1 97 140 PRO B CA 1
ATOM 3306 C C . PRO B 1 140 ? 18.312 -17.062 -18.047 1 97 140 PRO B C 1
ATOM 3308 O O . PRO B 1 140 ? 18.75 -16.312 -17.156 1 97 140 PRO B O 1
ATOM 3311 N N . ASP B 1 141 ? 19.062 -17.672 -18.906 1 96.06 141 ASP B N 1
ATOM 3312 C CA . ASP B 1 141 ? 20.516 -17.641 -18.828 1 96.06 141 ASP B CA 1
ATOM 3313 C C . ASP B 1 141 ? 21.094 -16.641 -19.844 1 96.06 141 ASP B C 1
ATOM 3315 O O . ASP B 1 141 ? 22.297 -16.406 -19.891 1 96.06 141 ASP B O 1
ATOM 3319 N N . SER B 1 142 ? 20.25 -16.109 -20.719 1 96.56 142 SER B N 1
ATOM 3320 C CA . SER B 1 142 ? 20.656 -15.148 -21.734 1 96.56 142 SER B CA 1
ATOM 3321 C C . SER B 1 142 ? 19.531 -14.172 -22.047 1 96.56 142 SER B C 1
ATOM 3323 O O . SER B 1 142 ? 18.375 -14.398 -21.672 1 96.56 142 SER B O 1
ATOM 3325 N N . LEU B 1 143 ? 19.844 -13.117 -22.656 1 96.5 143 LEU B N 1
ATOM 3326 C CA . LEU B 1 143 ? 18.859 -12.117 -23.062 1 96.5 143 LEU B CA 1
ATOM 3327 C C . LEU B 1 143 ? 17.891 -12.703 -24.078 1 96.5 143 LEU B C 1
ATOM 3329 O O . LEU B 1 143 ? 16.703 -12.344 -24.094 1 96.5 143 LEU B O 1
ATOM 3333 N N . GLU B 1 144 ? 18.375 -13.539 -24.938 1 95.94 144 GLU B N 1
ATOM 3334 C CA . GLU B 1 144 ? 17.516 -14.211 -25.906 1 95.94 144 GLU B CA 1
ATOM 3335 C C . GLU B 1 144 ? 16.453 -15.062 -25.219 1 95.94 144 GLU B C 1
ATOM 3337 O O . GLU B 1 144 ? 15.289 -15.047 -25.609 1 95.94 144 GLU B O 1
ATOM 3342 N N . GLU B 1 145 ? 16.844 -15.797 -24.234 1 96 145 GLU B N 1
ATOM 3343 C CA . GLU B 1 145 ? 15.891 -16.578 -23.453 1 96 145 GLU B CA 1
ATOM 3344 C C . GLU B 1 145 ? 14.898 -15.68 -22.734 1 96 145 GLU B C 1
ATOM 3346 O O . GLU B 1 145 ? 13.719 -16.016 -22.609 1 96 145 GLU B O 1
ATOM 3351 N N . MET B 1 146 ? 15.422 -14.523 -22.203 1 96.81 146 MET B N 1
ATOM 3352 C CA . MET B 1 146 ? 14.539 -13.562 -21.562 1 96.81 146 MET B CA 1
ATOM 3353 C C . MET B 1 146 ? 13.438 -13.094 -22.516 1 96.81 146 MET B C 1
ATOM 3355 O O . MET B 1 146 ? 12.281 -12.984 -22.125 1 96.81 146 MET B O 1
ATOM 3359 N N . GLU B 1 147 ? 13.82 -12.852 -23.688 1 95.94 147 GLU B N 1
ATOM 3360 C CA . GLU B 1 147 ? 12.859 -12.422 -24.703 1 95.94 147 GLU B CA 1
ATOM 3361 C C . GLU B 1 147 ? 11.836 -13.508 -24.984 1 95.94 147 GLU B C 1
ATOM 3363 O O . GLU B 1 147 ? 10.648 -13.219 -25.156 1 95.94 147 GLU B O 1
ATOM 3368 N N . LEU B 1 148 ? 12.273 -14.734 -25.094 1 94.44 148 LEU B N 1
ATOM 3369 C CA . LEU B 1 148 ? 11.383 -15.867 -25.312 1 94.44 148 LEU B CA 1
ATOM 3370 C C . LEU B 1 148 ? 10.352 -15.953 -24.188 1 94.44 148 LEU B C 1
ATOM 3372 O O . LEU B 1 148 ? 9.156 -16.109 -24.453 1 94.44 148 LEU B O 1
ATOM 3376 N N . ILE B 1 149 ? 10.852 -15.805 -22.984 1 94.56 149 ILE B N 1
ATOM 3377 C CA . ILE B 1 149 ? 9.977 -15.906 -21.828 1 94.56 149 ILE B CA 1
ATOM 3378 C C . ILE B 1 149 ? 9 -14.734 -21.812 1 94.56 149 ILE B C 1
ATOM 3380 O O . ILE B 1 149 ? 7.809 -14.914 -21.531 1 94.56 149 ILE B O 1
ATOM 3384 N N . ALA B 1 150 ? 9.477 -13.562 -22.078 1 95 150 ALA B N 1
ATOM 3385 C CA . ALA B 1 150 ? 8.617 -12.383 -22.125 1 95 150 ALA B CA 1
ATOM 3386 C C . ALA B 1 150 ? 7.512 -12.562 -23.156 1 95 150 ALA B C 1
ATOM 3388 O O . ALA B 1 150 ? 6.371 -12.148 -22.938 1 95 150 ALA B O 1
ATOM 3389 N N . ASN B 1 151 ? 7.855 -13.18 -24.203 1 93.69 151 ASN B N 1
ATOM 3390 C CA . ASN B 1 151 ? 6.883 -13.422 -25.266 1 93.69 151 ASN B CA 1
ATOM 3391 C C . ASN B 1 151 ? 5.848 -14.461 -24.844 1 93.69 151 ASN B C 1
ATOM 3393 O O . ASN B 1 151 ? 4.766 -14.539 -25.422 1 93.69 151 ASN B O 1
ATOM 3397 N N . GLU B 1 152 ? 6.164 -15.258 -23.906 1 93.94 152 GLU B N 1
ATOM 3398 C CA . GLU B 1 152 ? 5.199 -16.219 -23.375 1 93.94 152 GLU B CA 1
ATOM 3399 C C . GLU B 1 152 ? 4.359 -15.594 -22.266 1 93.94 152 GLU B C 1
ATOM 3401 O O . GLU B 1 152 ? 3.295 -16.109 -21.922 1 93.94 152 GLU B O 1
ATOM 3406 N N . LEU B 1 153 ? 4.836 -14.523 -21.719 1 94.19 153 LEU B N 1
ATOM 3407 C CA . LEU B 1 153 ? 4.121 -13.828 -20.656 1 94.19 153 LEU B CA 1
ATOM 3408 C C . LEU B 1 153 ? 3.012 -12.953 -21.219 1 94.19 153 LEU B C 1
ATOM 3410 O O . LEU B 1 153 ? 1.903 -12.914 -20.688 1 94.19 153 LEU B O 1
ATOM 3414 N N . PHE B 1 154 ? 3.33 -12.32 -22.359 1 95.56 154 PHE B N 1
ATOM 3415 C CA . PHE B 1 154 ? 2.434 -11.305 -22.891 1 95.56 154 PHE B CA 1
ATOM 3416 C C . PHE B 1 154 ? 1.986 -11.664 -24.312 1 95.56 154 PHE B C 1
ATOM 3418 O O . PHE B 1 154 ? 2.807 -12.055 -25.141 1 95.56 154 PHE B O 1
ATOM 3425 N N . TYR B 1 155 ? 0.748 -11.469 -24.578 1 95.5 155 TYR B N 1
ATOM 3426 C CA . TYR B 1 155 ? 0.191 -11.734 -25.906 1 95.5 155 TYR B CA 1
ATOM 3427 C C . TYR B 1 155 ? 0.731 -10.75 -26.938 1 95.5 155 TYR B C 1
ATOM 3429 O O . TYR B 1 155 ? 1.091 -11.133 -28.047 1 95.5 155 TYR B O 1
ATOM 3437 N N . ASP B 1 156 ? 0.761 -9.5 -26.562 1 93.88 156 ASP B N 1
ATOM 3438 C CA . ASP B 1 156 ? 1.276 -8.414 -27.391 1 93.88 156 ASP B CA 1
ATOM 3439 C C . ASP B 1 156 ? 2.143 -7.461 -26.562 1 93.88 156 ASP B C 1
ATOM 3441 O O . ASP B 1 156 ? 1.673 -6.41 -26.125 1 93.88 156 ASP B O 1
ATOM 3445 N N . PRO B 1 157 ? 3.41 -7.805 -26.453 1 93.44 157 PRO B N 1
ATOM 3446 C CA . PRO B 1 157 ? 4.293 -7 -25.609 1 93.44 157 PRO B CA 1
ATOM 3447 C C . PRO B 1 157 ? 4.418 -5.555 -26.094 1 93.44 157 PRO B C 1
ATOM 3449 O O . PRO B 1 157 ? 4.508 -4.637 -25.266 1 93.44 157 PRO B O 1
ATOM 3452 N N . LEU B 1 158 ? 4.434 -5.34 -27.375 1 91.56 158 LEU B N 1
ATOM 3453 C CA . LEU B 1 158 ? 4.582 -3.984 -27.875 1 91.56 158 LEU B CA 1
ATOM 3454 C C . LEU B 1 158 ? 3.383 -3.121 -27.5 1 91.56 158 LEU B C 1
ATOM 3456 O O . LEU B 1 158 ? 3.545 -1.953 -27.141 1 91.56 158 LEU B O 1
ATOM 3460 N N . LYS B 1 159 ? 2.277 -3.707 -27.609 1 91.25 159 LYS B N 1
ATOM 3461 C CA . LYS B 1 159 ? 1.073 -2.998 -27.188 1 91.25 159 LYS B CA 1
ATOM 3462 C C . LYS B 1 159 ? 1.07 -2.777 -25.672 1 91.25 159 LYS B C 1
ATOM 3464 O O . LYS B 1 159 ? 0.701 -1.7 -25.203 1 91.25 159 LYS B O 1
ATOM 3469 N N . PHE B 1 160 ? 1.531 -3.764 -24.969 1 91.56 160 PHE B N 1
ATOM 3470 C CA . PHE B 1 160 ? 1.516 -3.719 -23.5 1 91.56 160 PHE B CA 1
ATOM 3471 C C . PHE B 1 160 ? 2.471 -2.652 -22.984 1 91.56 160 PHE B C 1
ATOM 3473 O O . PHE B 1 160 ? 2.123 -1.888 -22.078 1 91.56 160 PHE B O 1
ATOM 3480 N N . PHE B 1 161 ? 3.588 -2.486 -23.594 1 93.44 161 PHE B N 1
ATOM 3481 C CA . PHE B 1 161 ? 4.609 -1.565 -23.109 1 93.44 161 PHE B CA 1
ATOM 3482 C C . PHE B 1 161 ? 4.555 -0.247 -23.859 1 93.44 161 PHE B C 1
ATOM 3484 O O . PHE B 1 161 ? 5.281 0.694 -23.547 1 93.44 161 PHE B O 1
ATOM 3491 N N . GLY B 1 162 ? 3.76 -0.191 -24.875 1 91.81 162 GLY B N 1
ATOM 3492 C CA . GLY B 1 162 ? 3.521 1.027 -25.641 1 91.81 162 GLY B CA 1
ATOM 3493 C C . GLY B 1 162 ? 4.414 1.155 -26.859 1 91.81 162 GLY B C 1
ATOM 3494 O O . GLY B 1 162 ? 3.965 1.603 -27.922 1 91.81 162 GLY B O 1
ATOM 3495 N N . ASN B 1 163 ? 5.781 0.816 -26.672 1 94 163 ASN B N 1
ATOM 3496 C CA . ASN B 1 163 ? 6.73 0.861 -27.781 1 94 163 ASN B CA 1
ATOM 3497 C C . ASN B 1 163 ? 7.91 -0.078 -27.547 1 94 163 ASN B C 1
ATOM 3499 O O . ASN B 1 163 ? 8.047 -0.648 -26.453 1 94 163 ASN B O 1
ATOM 3503 N N . ASP B 1 164 ? 8.617 -0.227 -28.625 1 94 164 ASP B N 1
ATOM 3504 C CA . ASP B 1 164 ? 9.727 -1.176 -28.594 1 94 164 ASP B CA 1
ATOM 3505 C C . ASP B 1 164 ? 10.805 -0.732 -27.609 1 94 164 ASP B C 1
ATOM 3507 O O . ASP B 1 164 ? 11.461 -1.565 -26.984 1 94 164 ASP B O 1
ATOM 3511 N N . LYS B 1 165 ? 11.031 0.598 -27.547 1 95.38 165 LYS B N 1
ATOM 3512 C CA . LYS B 1 165 ? 12.039 1.113 -26.625 1 95.38 165 LYS B CA 1
ATOM 3513 C C . LYS B 1 165 ? 11.719 0.727 -25.188 1 95.38 165 LYS B C 1
ATOM 3515 O O . LYS B 1 165 ? 12.586 0.24 -24.469 1 95.38 165 LYS B O 1
ATOM 3520 N N . ASN B 1 166 ? 10.492 0.859 -24.75 1 96.06 166 ASN B N 1
ATOM 3521 C CA . ASN B 1 166 ? 10.047 0.491 -23.422 1 96.06 166 ASN B CA 1
ATOM 3522 C C . ASN B 1 166 ? 10.125 -1.017 -23.188 1 96.06 166 ASN B C 1
ATOM 3524 O O . ASN B 1 166 ? 10.492 -1.47 -22.109 1 96.06 166 ASN B O 1
ATOM 3528 N N . TYR B 1 167 ? 9.789 -1.728 -24.234 1 96 167 TYR B N 1
ATOM 3529 C CA . TYR B 1 167 ? 9.844 -3.182 -24.141 1 96 167 TYR B CA 1
ATOM 3530 C C . TYR B 1 167 ? 11.273 -3.668 -23.953 1 96 167 TYR B C 1
ATOM 3532 O O . TYR B 1 167 ? 11.555 -4.504 -23.094 1 96 167 TYR B O 1
ATOM 3540 N N . GLN B 1 168 ? 12.203 -3.127 -24.703 1 96.44 168 GLN B N 1
ATOM 3541 C CA . GLN B 1 168 ? 13.609 -3.498 -24.594 1 96.44 168 GLN B CA 1
ATOM 3542 C C . GLN B 1 168 ? 14.172 -3.113 -23.234 1 96.44 168 GLN B C 1
ATOM 3544 O O . GLN B 1 168 ? 14.969 -3.857 -22.656 1 96.44 168 GLN B O 1
ATOM 3549 N N . LYS B 1 169 ? 13.781 -1.933 -22.812 1 96.81 169 LYS B N 1
ATOM 3550 C CA . LYS B 1 169 ? 14.188 -1.512 -21.484 1 96.81 169 LYS B CA 1
ATOM 3551 C C . LYS B 1 169 ? 13.711 -2.502 -20.422 1 96.81 169 LYS B C 1
ATOM 3553 O O . LYS B 1 169 ? 14.469 -2.879 -19.531 1 96.81 169 LYS B O 1
ATOM 3558 N N . PHE B 1 170 ? 12.539 -2.949 -20.531 1 96.19 170 PHE B N 1
ATOM 3559 C CA . PHE B 1 170 ? 11.977 -3.943 -19.625 1 96.19 170 PHE B CA 1
ATOM 3560 C C . PHE B 1 170 ? 12.789 -5.234 -19.672 1 96.19 170 PHE B C 1
ATOM 3562 O O . PHE B 1 170 ? 13.156 -5.789 -18.641 1 96.19 170 PHE B O 1
ATOM 3569 N N . LEU B 1 171 ? 13.031 -5.691 -20.844 1 97.19 171 LEU B N 1
ATOM 3570 C CA . LEU B 1 171 ? 13.758 -6.945 -21.031 1 97.19 171 LEU B CA 1
ATOM 3571 C C . LEU B 1 171 ? 15.125 -6.887 -20.344 1 97.19 171 LEU B C 1
ATOM 3573 O O . LEU B 1 171 ? 15.492 -7.809 -19.609 1 97.19 171 LEU B O 1
ATOM 3577 N N . ASN B 1 172 ? 15.797 -5.805 -20.547 1 97.31 172 ASN B N 1
ATOM 3578 C CA . ASN B 1 172 ? 17.125 -5.656 -19.969 1 97.31 172 ASN B CA 1
ATOM 3579 C C . ASN B 1 172 ? 17.094 -5.59 -18.453 1 97.31 172 ASN B C 1
ATOM 3581 O O . ASN B 1 172 ? 17.875 -6.262 -17.766 1 97.31 172 ASN B O 1
ATOM 3585 N N . LEU B 1 173 ? 16.188 -4.82 -17.969 1 96.06 173 LEU B N 1
ATOM 3586 C CA . LEU B 1 173 ? 16.062 -4.672 -16.516 1 96.06 173 LEU B CA 1
ATOM 3587 C C . LEU B 1 173 ? 15.648 -5.992 -15.875 1 96.06 173 LEU B C 1
ATOM 3589 O O . LEU B 1 173 ? 16.188 -6.375 -14.836 1 96.06 173 LEU B O 1
ATOM 3593 N N . GLU B 1 174 ? 14.734 -6.652 -16.5 1 95.81 174 GLU B N 1
ATOM 3594 C CA . GLU B 1 174 ? 14.227 -7.914 -15.961 1 95.81 174 GLU B CA 1
ATOM 3595 C C . GLU B 1 174 ? 15.305 -9 -16.016 1 95.81 174 GLU B C 1
ATOM 3597 O O . GLU B 1 174 ? 15.43 -9.797 -15.078 1 95.81 174 GLU B O 1
ATOM 3602 N N . PHE B 1 175 ? 16.016 -9.023 -17.062 1 97.25 175 PHE B N 1
ATOM 3603 C CA . PHE B 1 175 ? 17.094 -10 -17.172 1 97.25 175 PHE B CA 1
ATOM 3604 C C . PHE B 1 175 ? 18.125 -9.797 -16.078 1 97.25 175 PHE B C 1
ATOM 3606 O O . PHE B 1 175 ? 18.578 -10.766 -15.453 1 97.25 175 PHE B O 1
ATOM 3613 N N . GLU B 1 176 ? 18.531 -8.562 -15.875 1 96.56 176 GLU B N 1
ATOM 3614 C CA . GLU B 1 176 ? 19.484 -8.25 -14.82 1 96.56 176 GLU B CA 1
ATOM 3615 C C . GLU B 1 176 ? 18.953 -8.672 -13.453 1 96.56 176 GLU B C 1
ATOM 3617 O O . GLU B 1 176 ? 19.703 -9.234 -12.641 1 96.56 176 GLU B O 1
ATOM 3622 N N . ARG B 1 177 ? 17.734 -8.445 -13.258 1 95.25 177 ARG B N 1
ATOM 3623 C CA . ARG B 1 177 ? 17.109 -8.812 -11.992 1 95.25 177 ARG B CA 1
ATOM 3624 C C . ARG B 1 177 ? 17.109 -10.32 -11.789 1 95.25 177 ARG B C 1
ATOM 3626 O O . ARG B 1 177 ? 17.469 -10.805 -10.719 1 95.25 177 ARG B O 1
ATOM 3633 N N . LEU B 1 178 ? 16.812 -11.055 -12.781 1 96.44 178 LEU B N 1
ATOM 3634 C CA . LEU B 1 178 ? 16.641 -12.5 -12.672 1 96.44 178 LEU B CA 1
ATOM 3635 C C . LEU B 1 178 ? 18 -13.188 -12.609 1 96.44 178 LEU B C 1
ATOM 3637 O O . LEU B 1 178 ? 18.125 -14.266 -12.023 1 96.44 178 LEU B O 1
ATOM 3641 N N . LYS B 1 179 ? 18.984 -12.555 -13.172 1 94.88 179 LYS B N 1
ATOM 3642 C CA . LYS B 1 179 ? 20.344 -13.094 -13.094 1 94.88 179 LYS B CA 1
ATOM 3643 C C . LYS B 1 179 ? 20.781 -13.266 -11.641 1 94.88 179 LYS B C 1
ATOM 3645 O O . LYS B 1 179 ? 21.516 -14.195 -11.32 1 94.88 179 LYS B O 1
ATOM 3650 N N . ASN B 1 180 ? 20.25 -12.43 -10.805 1 93.12 180 ASN B N 1
ATOM 3651 C CA . ASN B 1 180 ? 20.625 -12.453 -9.398 1 93.12 180 ASN B CA 1
ATOM 3652 C C . ASN B 1 180 ? 19.719 -13.383 -8.594 1 93.12 180 ASN B C 1
ATOM 3654 O O . ASN B 1 180 ? 19.797 -13.43 -7.367 1 93.12 180 ASN B O 1
ATOM 3658 N N . LYS B 1 181 ? 18.891 -14.195 -9.25 1 95.5 181 LYS B N 1
ATOM 3659 C CA . LYS B 1 181 ? 17.938 -15.07 -8.555 1 95.5 181 LYS B CA 1
ATOM 3660 C C . LYS B 1 181 ? 18.094 -16.516 -9.008 1 95.5 181 LYS B C 1
ATOM 3662 O O . LYS B 1 181 ? 17.125 -17.266 -9.047 1 95.5 181 LYS B O 1
ATOM 3667 N N . GLN B 1 182 ? 19.25 -16.891 -9.328 1 94.62 182 GLN B N 1
ATOM 3668 C CA . GLN B 1 182 ? 19.547 -18.234 -9.836 1 94.62 182 GLN B CA 1
ATOM 3669 C C . GLN B 1 182 ? 19.188 -19.297 -8.797 1 94.62 182 GLN B C 1
ATOM 3671 O O . GLN B 1 182 ? 18.875 -20.438 -9.156 1 94.62 182 GLN B O 1
ATOM 3676 N N . TYR B 1 183 ? 19.203 -18.922 -7.523 1 95.12 183 TYR B N 1
ATOM 3677 C CA . TYR B 1 183 ? 18.891 -19.859 -6.441 1 95.12 183 TYR B CA 1
ATOM 3678 C C . TYR B 1 183 ? 17.438 -20.328 -6.539 1 95.12 183 TYR B C 1
ATOM 3680 O O . TYR B 1 183 ? 17.078 -21.344 -5.945 1 95.12 183 TYR B O 1
ATOM 3688 N N . LEU B 1 184 ? 16.609 -19.703 -7.312 1 97.25 184 LEU B N 1
ATOM 3689 C CA . LEU B 1 184 ? 15.203 -20.078 -7.445 1 97.25 184 LEU B CA 1
ATOM 3690 C C . LEU B 1 184 ? 15.039 -21.234 -8.422 1 97.25 184 LEU B C 1
ATOM 3692 O O . LEU B 1 184 ? 13.969 -21.844 -8.484 1 97.25 184 LEU B O 1
ATOM 3696 N N . LYS B 1 185 ? 16.062 -21.578 -9.203 1 96.62 185 LYS B N 1
ATOM 3697 C CA . LYS B 1 185 ? 15.969 -22.625 -10.211 1 96.62 185 LYS B CA 1
ATOM 3698 C C . LYS B 1 185 ? 15.57 -23.969 -9.594 1 96.62 185 LYS B C 1
ATOM 3700 O O . LYS B 1 185 ? 15.008 -24.828 -10.273 1 96.62 185 LYS B O 1
ATOM 3705 N N . VAL B 1 186 ? 15.844 -24.094 -8.344 1 96.5 186 VAL B N 1
ATOM 3706 C CA . VAL B 1 186 ? 15.508 -25.328 -7.652 1 96.5 186 VAL B CA 1
ATOM 3707 C C . VAL B 1 186 ? 14 -25.578 -7.719 1 96.5 186 VAL B C 1
ATOM 3709 O O . VAL B 1 186 ? 13.555 -26.719 -7.812 1 96.5 186 VAL B O 1
ATOM 3712 N N . ILE B 1 187 ? 13.219 -24.547 -7.734 1 96.88 187 ILE B N 1
ATOM 3713 C CA . ILE B 1 187 ? 11.758 -24.641 -7.773 1 96.88 187 ILE B CA 1
ATOM 3714 C C . ILE B 1 187 ? 11.312 -25.141 -9.148 1 96.88 187 ILE B C 1
ATOM 3716 O O . ILE B 1 187 ? 10.273 -25.797 -9.273 1 96.88 187 ILE B O 1
ATOM 3720 N N . LEU B 1 188 ? 12.125 -24.938 -10.156 1 97.25 188 LEU B N 1
ATOM 3721 C CA . LEU B 1 188 ? 11.781 -25.266 -11.531 1 97.25 188 LEU B CA 1
ATOM 3722 C C . LEU B 1 188 ? 12.164 -26.703 -11.859 1 97.25 188 LEU B C 1
ATOM 3724 O O . LEU B 1 188 ? 11.789 -27.234 -12.906 1 97.25 188 LEU B O 1
ATOM 3728 N N . ASP B 1 189 ? 12.844 -27.281 -10.961 1 96.81 189 ASP B N 1
ATOM 3729 C CA . ASP B 1 189 ? 13.25 -28.672 -11.188 1 96.81 189 ASP B CA 1
ATOM 3730 C C . ASP B 1 189 ? 12.047 -29.547 -11.539 1 96.81 189 ASP B C 1
ATOM 3732 O O . ASP B 1 189 ? 10.984 -29.422 -10.922 1 96.81 189 ASP B O 1
ATOM 3736 N N . LYS B 1 190 ? 12.242 -30.469 -12.453 1 96.81 190 LYS B N 1
ATOM 3737 C CA . LYS B 1 190 ? 11.125 -31.234 -12.984 1 96.81 190 LYS B CA 1
ATOM 3738 C C . LYS B 1 190 ? 10.477 -32.094 -11.891 1 96.81 190 LYS B C 1
ATOM 3740 O O . LYS B 1 190 ? 9.25 -32.188 -11.828 1 96.81 190 LYS B O 1
ATOM 3745 N N . ASP B 1 191 ? 11.281 -32.719 -11.094 1 96.31 191 ASP B N 1
ATOM 3746 C CA . ASP B 1 191 ? 10.742 -33.531 -10.016 1 96.31 191 ASP B CA 1
ATOM 3747 C C . ASP B 1 191 ? 9.969 -32.688 -9.008 1 96.31 191 ASP B C 1
ATOM 3749 O O . ASP B 1 191 ? 8.914 -33.094 -8.523 1 96.31 191 ASP B O 1
ATOM 3753 N N . ASN B 1 192 ? 10.484 -31.562 -8.703 1 95.75 192 ASN B N 1
ATOM 3754 C CA . ASN B 1 192 ? 9.781 -30.656 -7.809 1 95.75 192 ASN B CA 1
ATOM 3755 C C . ASN B 1 192 ? 8.469 -30.172 -8.414 1 95.75 192 ASN B C 1
ATOM 3757 O O . ASN B 1 192 ? 7.457 -30.078 -7.719 1 95.75 192 ASN B O 1
ATOM 3761 N N . GLN B 1 193 ? 8.508 -29.906 -9.703 1 96.44 193 GLN B N 1
ATOM 3762 C CA . GLN B 1 193 ? 7.297 -29.484 -10.406 1 96.44 193 GLN B CA 1
ATOM 3763 C C . GLN B 1 193 ? 6.242 -30.594 -10.383 1 96.44 193 GLN B C 1
ATOM 3765 O O . GLN B 1 193 ? 5.055 -30.312 -10.18 1 96.44 193 GLN B O 1
ATOM 3770 N N . LYS B 1 194 ? 6.664 -31.766 -10.578 1 97.31 194 LYS B N 1
ATOM 3771 C CA . LYS B 1 194 ? 5.754 -32.906 -10.539 1 97.31 194 LYS B CA 1
ATOM 3772 C C . LYS B 1 194 ? 5.156 -33.094 -9.148 1 97.31 194 LYS B C 1
ATOM 3774 O O . LYS B 1 194 ? 3.951 -33.312 -9.008 1 97.31 194 LYS B O 1
ATOM 3779 N N . GLU B 1 195 ? 6 -33.031 -8.219 1 97.12 195 GLU B N 1
ATOM 3780 C CA . GLU B 1 195 ? 5.539 -33.188 -6.84 1 97.12 195 GLU B CA 1
ATOM 3781 C C . GLU B 1 195 ? 4.531 -32.094 -6.477 1 97.12 195 GLU B C 1
ATOM 3783 O O . GLU B 1 195 ? 3.461 -32.375 -5.938 1 97.12 195 GLU B O 1
ATOM 3788 N N . MET B 1 196 ? 4.883 -30.922 -6.766 1 96.25 196 MET B N 1
ATOM 3789 C CA . MET B 1 196 ? 3.984 -29.797 -6.527 1 96.25 196 MET B CA 1
ATOM 3790 C C . MET B 1 196 ? 2.67 -29.984 -7.277 1 96.25 196 MET B C 1
ATOM 3792 O O . MET B 1 196 ? 1.595 -29.781 -6.715 1 96.25 196 MET B O 1
ATOM 3796 N N . GLY B 1 197 ? 2.793 -30.344 -8.516 1 97.81 197 GLY B N 1
ATOM 3797 C CA . GLY B 1 197 ? 1.608 -30.578 -9.336 1 97.81 197 GLY B CA 1
ATOM 3798 C C . GLY B 1 197 ? 0.667 -31.594 -8.742 1 97.81 197 GLY B C 1
ATOM 3799 O O . GLY B 1 197 ? -0.552 -31.422 -8.75 1 97.81 197 GLY B O 1
ATOM 3800 N N . ASN B 1 198 ? 1.207 -32.625 -8.203 1 98.19 198 ASN B N 1
ATOM 3801 C CA . ASN B 1 198 ? 0.393 -33.656 -7.594 1 98.19 198 ASN B CA 1
ATOM 3802 C C . ASN B 1 198 ? -0.321 -33.156 -6.344 1 98.19 198 ASN B C 1
ATOM 3804 O O . ASN B 1 198 ? -1.491 -33.469 -6.121 1 98.19 198 ASN B O 1
ATOM 3808 N N . LYS B 1 199 ? 0.371 -32.469 -5.578 1 98.12 199 LYS B N 1
ATOM 3809 C CA . LYS B 1 199 ? -0.238 -31.875 -4.391 1 98.12 199 LYS B CA 1
ATOM 3810 C C . LYS B 1 199 ? -1.338 -30.875 -4.77 1 98.12 199 LYS B C 1
ATOM 3812 O O . LYS B 1 199 ? -2.385 -30.828 -4.117 1 98.12 199 LYS B O 1
ATOM 3817 N N . ILE B 1 200 ? -1.09 -30.094 -5.773 1 98.62 200 ILE B N 1
ATOM 3818 C CA . ILE B 1 200 ? -2.076 -29.141 -6.266 1 98.62 200 ILE B CA 1
ATOM 3819 C C . ILE B 1 200 ? -3.32 -29.891 -6.746 1 98.62 200 ILE B C 1
ATOM 3821 O O . ILE B 1 200 ? -4.445 -29.484 -6.445 1 98.62 200 ILE B O 1
ATOM 3825 N N . ASN B 1 201 ? -3.076 -30.953 -7.469 1 98.56 201 ASN B N 1
ATOM 3826 C CA . ASN B 1 201 ? -4.199 -31.766 -7.934 1 98.56 201 ASN B CA 1
ATOM 3827 C C . ASN B 1 201 ? -5.059 -32.25 -6.77 1 98.56 201 ASN B C 1
ATOM 3829 O O . ASN B 1 201 ? -6.289 -32.25 -6.855 1 98.56 201 ASN B O 1
ATOM 3833 N N . GLN B 1 202 ? -4.441 -32.719 -5.719 1 98.44 202 GLN B N 1
ATOM 3834 C CA . GLN B 1 202 ? -5.18 -33.125 -4.527 1 98.44 202 GLN B CA 1
ATOM 3835 C C . GLN B 1 202 ? -6 -31.969 -3.967 1 98.44 202 GLN B C 1
ATOM 3837 O O . GLN B 1 202 ? -7.141 -32.156 -3.543 1 98.44 202 GLN B O 1
ATOM 3842 N N . GLY B 1 203 ? -5.395 -30.812 -3.971 1 98.56 203 GLY B N 1
ATOM 3843 C CA . GLY B 1 203 ? -6.105 -29.625 -3.518 1 98.56 203 GLY B CA 1
ATOM 3844 C C . GLY B 1 203 ? -7.305 -29.281 -4.383 1 98.56 203 GLY B C 1
ATOM 3845 O O . GLY B 1 203 ? -8.352 -28.875 -3.869 1 98.56 203 GLY B O 1
ATOM 3846 N N . ILE B 1 204 ? -7.121 -29.406 -5.648 1 98.81 204 ILE B N 1
ATOM 3847 C CA . ILE B 1 204 ? -8.203 -29.141 -6.59 1 98.81 204 ILE B CA 1
ATOM 3848 C C . ILE B 1 204 ? -9.391 -30.047 -6.277 1 98.81 204 ILE B C 1
ATOM 3850 O O . ILE B 1 204 ? -10.531 -29.578 -6.168 1 98.81 204 ILE B O 1
ATOM 3854 N N . ILE B 1 205 ? -9.141 -31.25 -6.09 1 98.44 205 ILE B N 1
ATOM 3855 C CA . ILE B 1 205 ? -10.18 -32.25 -5.855 1 98.44 205 ILE B CA 1
ATOM 3856 C C . ILE B 1 205 ? -10.859 -31.969 -4.516 1 98.44 205 ILE B C 1
ATOM 3858 O O . ILE B 1 205 ? -12.086 -32.094 -4.398 1 98.44 205 ILE B O 1
ATOM 3862 N N . ALA B 1 206 ? -10.164 -31.547 -3.549 1 98.06 206 ALA B N 1
ATOM 3863 C CA . ALA B 1 206 ? -10.656 -31.406 -2.182 1 98.06 206 ALA B CA 1
ATOM 3864 C C . ALA B 1 206 ? -11.383 -30.078 -1.987 1 98.06 206 ALA B C 1
ATOM 3866 O O . ALA B 1 206 ? -12.078 -29.891 -0.988 1 98.06 206 ALA B O 1
ATOM 3867 N N . ASN B 1 207 ? -11.242 -29.141 -2.883 1 98.56 207 ASN B N 1
ATOM 3868 C CA . ASN B 1 207 ? -11.75 -27.781 -2.688 1 98.56 207 ASN B CA 1
ATOM 3869 C C . ASN B 1 207 ? -13.266 -27.781 -2.527 1 98.56 207 ASN B C 1
ATOM 3871 O O . ASN B 1 207 ? -13.984 -28.359 -3.346 1 98.56 207 ASN B O 1
ATOM 3875 N N . ASP B 1 208 ? -13.734 -27.172 -1.544 1 98.44 208 ASP B N 1
ATOM 3876 C CA . ASP B 1 208 ? -15.172 -27.062 -1.306 1 98.44 208 ASP B CA 1
ATOM 3877 C C . ASP B 1 208 ? -15.625 -25.609 -1.342 1 98.44 208 ASP B C 1
ATOM 3879 O O . ASP B 1 208 ? -16.766 -25.297 -0.975 1 98.44 208 ASP B O 1
ATOM 3883 N N . LYS B 1 209 ? -14.727 -24.719 -1.707 1 98.31 209 LYS B N 1
ATOM 3884 C CA . LYS B 1 209 ? -15.023 -23.281 -1.804 1 98.31 209 LYS B CA 1
ATOM 3885 C C . LYS B 1 209 ? -15.383 -22.891 -3.232 1 98.31 209 LYS B C 1
ATOM 3887 O O . LYS B 1 209 ? -14.906 -23.516 -4.191 1 98.31 209 LYS B O 1
ATOM 3892 N N . LYS B 1 210 ? -16.25 -21.859 -3.33 1 98.5 210 LYS B N 1
ATOM 3893 C CA . LYS B 1 210 ? -16.453 -21.234 -4.641 1 98.5 210 LYS B CA 1
ATOM 3894 C C . LYS B 1 210 ? -15.141 -20.672 -5.172 1 98.5 210 LYS B C 1
ATOM 3896 O O . LYS B 1 210 ? -14.43 -19.953 -4.457 1 98.5 210 LYS B O 1
ATOM 3901 N N . ALA B 1 211 ? -14.82 -20.969 -6.406 1 98.81 211 ALA B N 1
ATOM 3902 C CA . ALA B 1 211 ? -13.523 -20.578 -6.957 1 98.81 211 ALA B CA 1
ATOM 3903 C C . ALA B 1 211 ? -13.68 -20.016 -8.367 1 98.81 211 ALA B C 1
ATOM 3905 O O . ALA B 1 211 ? -14.5 -20.5 -9.148 1 98.81 211 ALA B O 1
ATOM 3906 N N . LEU B 1 212 ? -12.938 -18.984 -8.664 1 98.88 212 LEU B N 1
ATOM 3907 C CA . LEU B 1 212 ? -12.82 -18.438 -10.008 1 98.88 212 LEU B CA 1
ATOM 3908 C C . LEU B 1 212 ? -11.453 -18.734 -10.617 1 98.88 212 LEU B C 1
ATOM 3910 O O . LEU B 1 212 ? -10.422 -18.375 -10.039 1 98.88 212 LEU B O 1
ATOM 3914 N N . LEU B 1 213 ? -11.461 -19.453 -11.672 1 98.88 213 LEU B N 1
ATOM 3915 C CA . LEU B 1 213 ? -10.25 -19.781 -12.422 1 98.88 213 LEU B CA 1
ATOM 3916 C C . LEU B 1 213 ? -10.148 -18.953 -13.688 1 98.88 213 LEU B C 1
ATOM 3918 O O . LEU B 1 213 ? -10.984 -19.078 -14.586 1 98.88 213 LEU B O 1
ATOM 3922 N N . ILE B 1 214 ? -9.133 -18.125 -13.766 1 98.81 214 ILE B N 1
ATOM 3923 C CA . ILE B 1 214 ? -8.891 -17.266 -14.914 1 98.81 214 ILE B CA 1
ATOM 3924 C C . ILE B 1 214 ? -7.691 -17.781 -15.703 1 98.81 214 ILE B C 1
ATOM 3926 O O . ILE B 1 214 ? -6.59 -17.922 -15.164 1 98.81 214 ILE B O 1
ATOM 3930 N N . LEU B 1 215 ? -7.914 -18.016 -17 1 98.62 215 LEU B N 1
ATOM 3931 C CA . LEU B 1 215 ? -6.871 -18.562 -17.859 1 98.62 215 LEU B CA 1
ATOM 3932 C C . LEU B 1 215 ? -6.664 -17.703 -19.094 1 98.62 215 LEU B C 1
ATOM 3934 O O . LEU B 1 215 ? -7.621 -17.141 -19.625 1 98.62 215 LEU B O 1
ATOM 3938 N N . GLY B 1 216 ? -5.414 -17.578 -19.453 1 98.44 216 GLY B N 1
ATOM 3939 C CA . GLY B 1 216 ? -5.133 -16.969 -20.75 1 98.44 216 GLY B CA 1
ATOM 3940 C C . GLY B 1 216 ? -5.25 -17.953 -21.906 1 98.44 216 GLY B C 1
ATOM 3941 O O . GLY B 1 216 ? -4.676 -19.031 -21.859 1 98.44 216 GLY B O 1
ATOM 3942 N N . GLU B 1 217 ? -5.887 -17.562 -22.891 1 98.19 217 GLU B N 1
ATOM 3943 C CA . GLU B 1 217 ? -6.168 -18.453 -24.016 1 98.19 217 GLU B CA 1
ATOM 3944 C C . GLU B 1 217 ? -4.879 -18.922 -24.688 1 98.19 217 GLU B C 1
ATOM 3946 O O . GLU B 1 217 ? -4.773 -20.078 -25.109 1 98.19 217 GLU B O 1
ATOM 3951 N N . GLU B 1 218 ? -3.92 -18.078 -24.75 1 97.75 218 GLU B N 1
ATOM 3952 C CA . GLU B 1 218 ? -2.701 -18.375 -25.5 1 97.75 218 GLU B CA 1
ATOM 3953 C C . GLU B 1 218 ? -1.516 -18.594 -24.562 1 97.75 218 GLU B C 1
ATOM 3955 O O . GLU B 1 218 ? -0.361 -18.453 -24.969 1 97.75 218 GLU B O 1
ATOM 3960 N N . ASP B 1 219 ? -1.803 -18.844 -23.344 1 98 219 ASP B N 1
ATOM 3961 C CA . ASP B 1 219 ? -0.791 -19.078 -22.312 1 98 219 ASP B CA 1
ATOM 3962 C C . ASP B 1 219 ? -0.046 -20.391 -22.562 1 98 219 ASP B C 1
ATOM 3964 O O . ASP B 1 219 ? -0.646 -21.469 -22.547 1 98 219 ASP B O 1
ATOM 3968 N N . LYS B 1 220 ? 1.28 -20.344 -22.719 1 95.81 220 LYS B N 1
ATOM 3969 C CA . LYS B 1 220 ? 2.07 -21.547 -22.922 1 95.81 220 LYS B CA 1
ATOM 3970 C C . LYS B 1 220 ? 2.805 -21.953 -21.641 1 95.81 220 LYS B C 1
ATOM 3972 O O . LYS B 1 220 ? 3.344 -23.047 -21.547 1 95.81 220 LYS B O 1
ATOM 3977 N N . ILE B 1 221 ? 2.875 -21.062 -20.688 1 97.5 221 ILE B N 1
ATOM 3978 C CA . ILE B 1 221 ? 3.438 -21.406 -19.391 1 97.5 221 ILE B CA 1
ATOM 3979 C C . ILE B 1 221 ? 2.492 -22.344 -18.641 1 97.5 221 ILE B C 1
ATOM 3981 O O . ILE B 1 221 ? 2.9 -23.422 -18.219 1 97.5 221 ILE B O 1
ATOM 3985 N N . ILE B 1 222 ? 1.274 -21.922 -18.578 1 98.12 222 ILE B N 1
ATOM 3986 C CA . ILE B 1 222 ? 0.181 -22.734 -18.062 1 98.12 222 ILE B CA 1
ATOM 3987 C C . ILE B 1 222 ? -0.911 -22.859 -19.125 1 98.12 222 ILE B C 1
ATOM 3989 O O . ILE B 1 222 ? -1.853 -22.062 -19.156 1 98.12 222 ILE B O 1
ATOM 3993 N N . PRO B 1 223 ? -0.895 -23.875 -19.875 1 98.25 223 PRO B N 1
ATOM 3994 C CA . PRO B 1 223 ? -1.816 -23.984 -21.016 1 98.25 223 PRO B CA 1
ATOM 3995 C C . PRO B 1 223 ? -3.275 -24.094 -20.578 1 98.25 223 PRO B C 1
ATOM 3997 O O . PRO B 1 223 ? -3.605 -24.922 -19.719 1 98.25 223 PRO B O 1
ATOM 4000 N N . ALA B 1 224 ? -4.086 -23.281 -21.266 1 98.38 224 ALA B N 1
ATOM 4001 C CA . ALA B 1 224 ? -5.488 -23.156 -20.875 1 98.38 224 ALA B CA 1
ATOM 4002 C C . ALA B 1 224 ? -6.23 -24.469 -21.078 1 98.38 224 ALA B C 1
ATOM 4004 O O . ALA B 1 224 ? -7.055 -24.859 -20.25 1 98.38 224 ALA B O 1
ATOM 4005 N N . LYS B 1 225 ? -6 -25.141 -22.156 1 98.06 225 LYS B N 1
ATOM 4006 C CA . LYS B 1 225 ? -6.691 -26.391 -22.453 1 98.06 225 LYS B CA 1
ATOM 4007 C C . LYS B 1 225 ? -6.441 -27.438 -21.375 1 98.06 225 LYS B C 1
ATOM 4009 O O . LYS B 1 225 ? -7.387 -28.016 -20.812 1 98.06 225 LYS B O 1
ATOM 4014 N N . GLU B 1 226 ? -5.195 -27.703 -21.109 1 98.38 226 GLU B N 1
ATOM 4015 C CA . GLU B 1 226 ? -4.824 -28.672 -20.094 1 98.38 226 GLU B CA 1
ATOM 4016 C C . GLU B 1 226 ? -5.336 -28.266 -18.719 1 98.38 226 GLU B C 1
ATOM 4018 O O . GLU B 1 226 ? -5.812 -29.109 -17.953 1 98.38 226 GLU B O 1
ATOM 4023 N N . SER B 1 227 ? -5.191 -26.984 -18.391 1 98.69 227 SER B N 1
ATOM 4024 C CA . SER B 1 227 ? -5.695 -26.484 -17.109 1 98.69 227 SER B CA 1
ATOM 4025 C C . SER B 1 227 ? -7.195 -26.734 -16.969 1 98.69 227 SER B C 1
ATOM 4027 O O . SER B 1 227 ? -7.668 -27.156 -15.914 1 98.69 227 SER B O 1
ATOM 4029 N N . THR B 1 228 ? -7.91 -26.422 -18.031 1 98.62 228 THR B N 1
ATOM 4030 C CA . THR B 1 228 ? -9.352 -26.641 -18.016 1 98.62 228 THR B CA 1
ATOM 4031 C C . THR B 1 228 ? -9.664 -28.109 -17.703 1 98.62 228 THR B C 1
ATOM 4033 O O . THR B 1 228 ? -10.523 -28.391 -16.859 1 98.62 228 THR B O 1
ATOM 4036 N N . GLU B 1 229 ? -8.969 -29.016 -18.297 1 98.38 229 GLU B N 1
ATOM 4037 C CA . GLU B 1 229 ? -9.188 -30.438 -18.062 1 98.38 229 GLU B CA 1
ATOM 4038 C C . GLU B 1 229 ? -8.891 -30.828 -16.609 1 98.38 229 GLU B C 1
ATOM 4040 O O . GLU B 1 229 ? -9.602 -31.641 -16.031 1 98.38 229 GLU B O 1
ATOM 4045 N N . ILE B 1 230 ? -7.934 -30.281 -16.109 1 98.62 230 ILE B N 1
ATOM 4046 C CA . ILE B 1 230 ? -7.5 -30.609 -14.75 1 98.62 230 ILE B CA 1
ATOM 4047 C C . ILE B 1 230 ? -8.516 -30.078 -13.742 1 98.62 230 ILE B C 1
ATOM 4049 O O . ILE B 1 230 ? -8.891 -30.781 -12.797 1 98.62 230 ILE B O 1
ATOM 4053 N N . PHE B 1 231 ? -9 -28.859 -13.906 1 98.69 231 PHE B N 1
ATOM 4054 C CA . PHE B 1 231 ? -9.805 -28.188 -12.891 1 98.69 231 PHE B CA 1
ATOM 4055 C C . PHE B 1 231 ? -11.281 -28.547 -13.039 1 98.69 231 PHE B C 1
ATOM 4057 O O . PHE B 1 231 ? -12.055 -28.406 -12.094 1 98.69 231 PHE B O 1
ATOM 4064 N N . LYS B 1 232 ? -11.727 -29 -14.211 1 98 232 LYS B N 1
ATOM 4065 C CA . LYS B 1 232 ? -13.141 -29.297 -14.469 1 98 232 LYS B CA 1
ATOM 4066 C C . LYS B 1 232 ? -13.617 -30.469 -13.625 1 98 232 LYS B C 1
ATOM 4068 O O . LYS B 1 232 ? -14.828 -30.719 -13.523 1 98 232 LYS B O 1
ATOM 4073 N N . VAL B 1 233 ? -12.75 -31.234 -13.031 1 98 233 VAL B N 1
ATOM 4074 C CA . VAL B 1 233 ? -13.117 -32.375 -12.211 1 98 233 VAL B CA 1
ATOM 4075 C C . VAL B 1 233 ? -13.891 -31.906 -10.984 1 98 233 VAL B C 1
ATOM 4077 O O . VAL B 1 233 ? -14.555 -32.719 -10.312 1 98 233 VAL B O 1
ATOM 4080 N N . ASN B 1 234 ? -13.773 -30.703 -10.609 1 98.44 234 ASN B N 1
ATOM 4081 C CA . ASN B 1 234 ? -14.469 -30.094 -9.484 1 98.44 234 ASN B CA 1
ATOM 4082 C C . ASN B 1 234 ? -15.344 -28.938 -9.938 1 98.44 234 ASN B C 1
ATOM 4084 O O . ASN B 1 234 ? -14.844 -27.938 -10.445 1 98.44 234 ASN B O 1
ATOM 4088 N N . SER B 1 235 ? -16.594 -29.016 -9.719 1 98.06 235 SER B N 1
ATOM 4089 C CA . SER B 1 235 ? -17.594 -28.094 -10.25 1 98.06 235 SER B CA 1
ATOM 4090 C C . SER B 1 235 ? -17.578 -26.766 -9.492 1 98.06 235 SER B C 1
ATOM 4092 O O . SER B 1 235 ? -18.234 -25.812 -9.891 1 98.06 235 SER B O 1
ATOM 4094 N N . ASN B 1 236 ? -16.781 -26.688 -8.414 1 98.38 236 ASN B N 1
ATOM 4095 C CA . ASN B 1 236 ? -16.688 -25.453 -7.652 1 98.38 236 ASN B CA 1
ATOM 4096 C C . ASN B 1 236 ? -15.859 -24.406 -8.383 1 98.38 236 ASN B C 1
ATOM 4098 O O . ASN B 1 236 ? -15.883 -23.219 -8.023 1 98.38 236 ASN B O 1
ATOM 4102 N N . TYR B 1 237 ? -15.133 -24.781 -9.406 1 98.62 237 TYR B N 1
ATOM 4103 C CA . TYR B 1 237 ? -14.312 -23.844 -10.172 1 98.62 237 TYR B CA 1
ATOM 4104 C C . TYR B 1 237 ? -15.086 -23.281 -11.359 1 98.62 237 TYR B C 1
ATOM 4106 O O . TYR B 1 237 ? -15.469 -24.016 -12.266 1 98.62 237 TYR B O 1
ATOM 4114 N N . GLN B 1 238 ? -15.32 -22.047 -11.289 1 98.31 238 GLN B N 1
ATOM 4115 C CA . GLN B 1 238 ? -15.805 -21.312 -12.453 1 98.31 238 GLN B CA 1
ATOM 4116 C C . GLN B 1 238 ? -14.648 -20.922 -13.375 1 98.31 238 GLN B C 1
ATOM 4118 O O . GLN B 1 238 ? -13.812 -20.094 -13.008 1 98.31 238 GLN B O 1
ATOM 4123 N N . ILE B 1 239 ? -14.68 -21.422 -14.602 1 98.19 239 ILE B N 1
ATOM 4124 C CA . ILE B 1 239 ? -13.539 -21.266 -15.492 1 98.19 239 ILE B CA 1
ATOM 4125 C C . ILE B 1 239 ? -13.805 -20.125 -16.469 1 98.19 239 ILE B C 1
ATOM 4127 O O . ILE B 1 239 ? -14.852 -20.094 -17.125 1 98.19 239 ILE B O 1
ATOM 4131 N N . SER B 1 240 ? -12.914 -19.172 -16.5 1 98.12 240 SER B N 1
ATOM 4132 C CA . SER B 1 240 ? -12.945 -18.047 -17.438 1 98.12 240 SER B CA 1
ATOM 4133 C C . SER B 1 240 ? -11.688 -18.016 -18.297 1 98.12 240 SER B C 1
ATOM 4135 O O . SER B 1 240 ? -10.594 -17.719 -17.797 1 98.12 240 SER B O 1
ATOM 4137 N N . ILE B 1 241 ? -11.836 -18.297 -19.594 1 98.19 241 ILE B N 1
ATOM 4138 C CA . ILE B 1 241 ? -10.719 -18.234 -20.531 1 98.19 241 ILE B CA 1
ATOM 4139 C C . ILE B 1 241 ? -10.734 -16.891 -21.266 1 98.19 241 ILE B C 1
ATOM 4141 O O . ILE B 1 241 ? -11.727 -16.547 -21.906 1 98.19 241 ILE B O 1
ATOM 4145 N N . ILE B 1 242 ? -9.688 -16.172 -21.172 1 98.38 242 ILE B N 1
ATOM 4146 C CA . ILE B 1 242 ? -9.641 -14.805 -21.688 1 98.38 242 ILE B CA 1
ATOM 4147 C C . ILE B 1 242 ? -8.945 -14.789 -23.047 1 98.38 242 ILE B C 1
ATOM 4149 O O . ILE B 1 242 ? -7.766 -15.141 -23.156 1 98.38 242 ILE B O 1
ATOM 4153 N N . LYS B 1 243 ? -9.617 -14.305 -24.062 1 97.56 243 LYS B N 1
ATOM 4154 C CA . LYS B 1 243 ? -9.102 -14.281 -25.422 1 97.56 243 LYS B CA 1
ATOM 4155 C C . LYS B 1 243 ? -7.957 -13.289 -25.562 1 97.56 243 LYS B C 1
ATOM 4157 O O . LYS B 1 243 ? -7.953 -12.234 -24.922 1 97.56 243 LYS B O 1
ATOM 4162 N N . ASN B 1 244 ? -6.988 -13.602 -26.359 1 97.12 244 ASN B N 1
ATOM 4163 C CA . ASN B 1 244 ? -5.875 -12.734 -26.734 1 97.12 244 ASN B CA 1
ATOM 4164 C C . ASN B 1 244 ? -5.055 -12.328 -25.516 1 97.12 244 ASN B C 1
ATOM 4166 O O . ASN B 1 244 ? -4.734 -11.156 -25.328 1 97.12 244 ASN B O 1
ATOM 4170 N N . THR B 1 245 ? -4.914 -13.25 -24.609 1 98.06 245 THR B N 1
ATOM 4171 C CA . THR B 1 245 ? -4.023 -13.07 -23.469 1 98.06 245 THR B CA 1
ATOM 4172 C C . THR B 1 245 ? -3.143 -14.297 -23.281 1 98.06 245 THR B C 1
ATOM 4174 O O . THR B 1 245 ? -3.424 -15.359 -23.828 1 98.06 245 THR B O 1
ATOM 4177 N N . LYS B 1 246 ? -2.135 -14.133 -22.562 1 98.12 246 LYS B N 1
ATOM 4178 C CA . LYS B 1 246 ? -1.236 -15.234 -22.203 1 98.12 246 LYS B CA 1
ATOM 4179 C C . LYS B 1 246 ? -1.154 -15.414 -20.703 1 98.12 246 LYS B C 1
ATOM 4181 O O . LYS B 1 246 ? -2.162 -15.703 -20.047 1 98.12 246 LYS B O 1
ATOM 4186 N N . HIS B 1 247 ? -0.066 -15.164 -20.047 1 98.38 247 HIS B N 1
ATOM 4187 C CA . HIS B 1 247 ? 0.148 -15.633 -18.688 1 98.38 247 HIS B CA 1
ATOM 4188 C C . HIS B 1 247 ? -0.188 -14.547 -17.672 1 98.38 247 HIS B C 1
ATOM 4190 O O . HIS B 1 247 ? -0.113 -14.781 -16.469 1 98.38 247 HIS B O 1
ATOM 4196 N N . VAL B 1 248 ? -0.515 -13.328 -18.094 1 97.12 248 VAL B N 1
ATOM 4197 C CA . VAL B 1 248 ? -0.892 -12.25 -17.188 1 97.12 248 VAL B CA 1
ATOM 4198 C C . VAL B 1 248 ? -2.189 -11.602 -17.656 1 97.12 248 VAL B C 1
ATOM 4200 O O . VAL B 1 248 ? -2.266 -10.383 -17.797 1 97.12 248 VAL B O 1
ATOM 4203 N N . PRO B 1 249 ? -3.234 -12.359 -17.688 1 97.25 249 PRO B N 1
ATOM 4204 C CA . PRO B 1 249 ? -4.469 -11.844 -18.297 1 97.25 249 PRO B CA 1
ATOM 4205 C C . PRO B 1 249 ? -4.996 -10.594 -17.578 1 97.25 249 PRO B C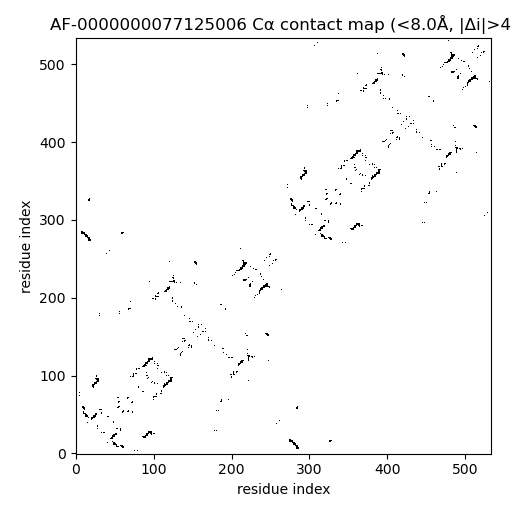 1
ATOM 4207 O O . PRO B 1 249 ? -5.496 -9.68 -18.234 1 97.25 249 PRO B O 1
ATOM 4210 N N . ILE B 1 250 ? -4.902 -10.492 -16.328 1 94.88 250 ILE B N 1
ATOM 4211 C CA . ILE B 1 250 ? -5.418 -9.344 -15.602 1 94.88 250 ILE B CA 1
ATOM 4212 C C . ILE B 1 250 ? -4.676 -8.078 -16.031 1 94.88 250 ILE B C 1
ATOM 4214 O O . ILE B 1 250 ? -5.273 -7.008 -16.141 1 94.88 250 ILE B O 1
ATOM 4218 N N . ALA B 1 251 ? -3.396 -8.195 -16.219 1 93.94 251 ALA B N 1
ATOM 4219 C CA . ALA B 1 251 ? -2.619 -7.047 -16.688 1 93.94 251 ALA B CA 1
ATOM 4220 C C . ALA B 1 251 ? -2.951 -6.707 -18.125 1 93.94 251 ALA B C 1
ATOM 4222 O O . ALA B 1 251 ? -2.924 -5.539 -18.516 1 93.94 251 ALA B O 1
ATOM 4223 N N . GLU B 1 252 ? -3.297 -7.715 -18.891 1 95.19 252 GLU B N 1
ATOM 4224 C CA . GLU B 1 252 ? -3.518 -7.527 -20.328 1 95.19 252 GLU B CA 1
ATOM 4225 C C . GLU B 1 252 ? -4.941 -7.055 -20.609 1 95.19 252 GLU B C 1
ATOM 4227 O O . GLU B 1 252 ? -5.188 -6.367 -21.594 1 95.19 252 GLU B O 1
ATOM 4232 N N . LYS B 1 253 ? -5.836 -7.516 -19.797 1 95.5 253 LYS B N 1
ATOM 4233 C CA . LYS B 1 253 ? -7.238 -7.121 -19.891 1 95.5 253 LYS B CA 1
ATOM 4234 C C . LYS B 1 253 ? -7.75 -6.621 -18.531 1 95.5 253 LYS B C 1
ATOM 4236 O O . LYS B 1 253 ? -8.727 -7.156 -18 1 95.5 253 LYS B O 1
ATOM 4241 N N . THR B 1 254 ? -7.219 -5.535 -18.094 1 94.5 254 THR B N 1
ATOM 4242 C CA . THR B 1 254 ? -7.348 -5.094 -16.719 1 94.5 254 THR B CA 1
ATOM 4243 C C . THR B 1 254 ? -8.797 -4.75 -16.391 1 94.5 254 THR B C 1
ATOM 4245 O O . THR B 1 254 ? -9.406 -5.363 -15.508 1 94.5 254 THR B O 1
ATOM 4248 N N . ASN B 1 255 ? -9.375 -3.818 -17.109 1 93.06 255 ASN B N 1
ATOM 4249 C CA . ASN B 1 255 ? -10.719 -3.338 -16.797 1 93.06 255 ASN B CA 1
ATOM 4250 C C . ASN B 1 255 ? -11.742 -4.465 -16.844 1 93.06 255 ASN B C 1
ATOM 4252 O O . ASN B 1 255 ? -12.539 -4.629 -15.922 1 93.06 255 ASN B O 1
ATOM 4256 N N . GLU B 1 256 ? -11.641 -5.199 -17.859 1 93.69 256 GLU B N 1
ATOM 4257 C CA . GLU B 1 256 ? -12.578 -6.301 -18.062 1 93.69 256 GLU B CA 1
ATOM 4258 C C . GLU B 1 256 ? -12.469 -7.328 -16.938 1 93.69 256 GLU B C 1
ATOM 4260 O O . GLU B 1 256 ? -13.484 -7.754 -16.375 1 93.69 256 GLU B O 1
ATOM 4265 N N . LEU B 1 257 ? -11.336 -7.664 -16.531 1 95.12 257 LEU B N 1
ATOM 4266 C CA . LEU B 1 257 ? -11.141 -8.75 -15.578 1 95.12 257 LEU B CA 1
ATOM 4267 C C . LEU B 1 257 ? -11.367 -8.258 -14.156 1 95.12 257 LEU B C 1
ATOM 4269 O O . LEU B 1 257 ? -11.844 -9.008 -13.305 1 95.12 257 LEU B O 1
ATOM 4273 N N . LEU B 1 258 ? -11.047 -7.012 -13.875 1 95.31 258 LEU B N 1
ATOM 4274 C CA . LEU B 1 258 ? -11.383 -6.469 -12.562 1 95.31 258 LEU B CA 1
ATOM 4275 C C . LEU B 1 258 ? -12.891 -6.484 -12.336 1 95.31 258 LEU B C 1
ATOM 4277 O O . LEU B 1 258 ? -13.352 -6.781 -11.227 1 95.31 258 LEU B O 1
ATOM 4281 N N . LYS B 1 259 ? -13.617 -6.18 -13.391 1 94.12 259 LYS B N 1
ATOM 4282 C CA . LYS B 1 259 ? -15.07 -6.246 -13.297 1 94.12 259 LYS B CA 1
ATOM 4283 C C . LYS B 1 259 ? -15.539 -7.672 -13.031 1 94.12 259 LYS B C 1
ATOM 4285 O O . LYS B 1 259 ? -16.391 -7.898 -12.164 1 94.12 259 LYS B O 1
ATOM 4290 N N . THR B 1 260 ? -14.953 -8.586 -13.758 1 95.38 260 THR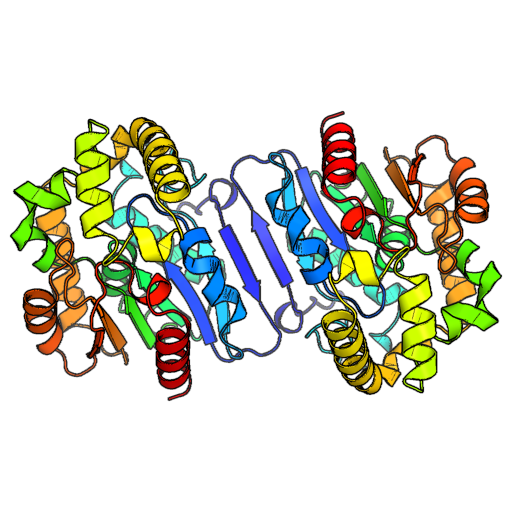 B N 1
ATOM 4291 C CA . THR B 1 260 ? -15.297 -9.992 -13.594 1 95.38 260 THR B CA 1
ATOM 4292 C C . THR B 1 260 ? -15 -10.461 -12.172 1 95.38 260 THR B C 1
ATOM 4294 O O . THR B 1 260 ? -15.828 -11.133 -11.547 1 95.38 260 THR B O 1
ATOM 4297 N N . ILE B 1 261 ? -13.906 -10.125 -11.656 1 97.06 261 ILE B N 1
ATOM 4298 C CA . ILE B 1 261 ? -13.492 -10.516 -10.312 1 97.06 261 ILE B CA 1
ATOM 4299 C C . ILE B 1 261 ? -14.422 -9.875 -9.281 1 97.06 261 ILE B C 1
ATOM 4301 O O . ILE B 1 261 ? -14.836 -10.531 -8.32 1 97.06 261 ILE B O 1
ATOM 4305 N N . ASN B 1 262 ? -14.703 -8.625 -9.477 1 95.75 262 ASN B N 1
ATOM 4306 C CA . ASN B 1 262 ? -15.594 -7.938 -8.555 1 95.75 262 ASN B CA 1
ATOM 4307 C C . ASN B 1 262 ? -16.969 -8.617 -8.492 1 95.75 262 ASN B C 1
ATOM 4309 O O . ASN B 1 262 ? -17.531 -8.773 -7.414 1 95.75 262 ASN B O 1
ATOM 4313 N N . TYR B 1 263 ? -17.5 -8.984 -9.664 1 95.56 263 TYR B N 1
ATOM 4314 C CA . TYR B 1 263 ? -18.766 -9.703 -9.711 1 95.56 263 TYR B CA 1
ATOM 4315 C C . TYR B 1 263 ? -18.672 -11.008 -8.938 1 95.56 263 TYR B C 1
ATOM 4317 O O . TYR B 1 263 ? -19.594 -11.352 -8.18 1 95.56 263 TYR B O 1
ATOM 4325 N N . PHE B 1 264 ? -17.656 -11.727 -9.109 1 97.56 264 PHE B N 1
ATOM 4326 C CA . PHE B 1 264 ? -17.453 -12.992 -8.422 1 97.56 264 PHE B CA 1
ATOM 4327 C C . PHE B 1 264 ? -17.406 -12.781 -6.91 1 97.56 264 PHE B C 1
ATOM 4329 O O . PHE B 1 264 ? -17.984 -13.57 -6.152 1 97.56 264 PHE B O 1
ATOM 4336 N N . ILE B 1 265 ? -16.703 -11.703 -6.449 1 96.56 265 ILE B N 1
ATOM 4337 C CA . ILE B 1 265 ? -16.547 -11.406 -5.031 1 96.56 265 ILE B CA 1
ATOM 4338 C C . ILE B 1 265 ? -17.906 -11.102 -4.414 1 96.56 265 ILE B C 1
ATOM 4340 O O . ILE B 1 265 ? -18.203 -11.539 -3.301 1 96.56 265 ILE B O 1
ATOM 4344 N N . GLN B 1 266 ? -18.734 -10.438 -5.145 1 93.44 266 GLN B N 1
ATOM 4345 C CA . GLN B 1 266 ? -20.031 -10 -4.625 1 93.44 266 GLN B CA 1
ATOM 4346 C C . GLN B 1 266 ? -21.047 -11.133 -4.656 1 93.44 266 GLN B C 1
ATOM 4348 O O . GLN B 1 266 ? -22.094 -11.055 -3.992 1 93.44 266 GLN B O 1
ATOM 4353 N N . ASP B 1 267 ? -20.859 -12.047 -5.449 1 88.44 267 ASP B N 1
ATOM 4354 C CA . ASP B 1 267 ? -21.781 -13.18 -5.57 1 88.44 267 ASP B CA 1
ATOM 4355 C C . ASP B 1 267 ? -21.719 -14.07 -4.332 1 88.44 267 ASP B C 1
ATOM 4357 O O . ASP B 1 267 ? -20.656 -14.266 -3.752 1 88.44 267 ASP B O 1
#

Sequence (534 aa):
MNNKINWEKFSKCIITYPFKKYNIVYFHAFTGSYKNKSIIANQFEDCNFYAFDMPGHGDTKFDSNEQISINYFCELGIQFILDNDINNVILFGHSMGGGIVTMIANHPLIKDRVKKIILECPASLASLVNYETVIKKLIPDSLEEMELIANELFYDPLKFFGNDKNYQKFLNLEFERLKNKQYLKVILDKDNQKEMGNKINQGIIANDKKALLILGEEDKIIPAKESTEIFKVNSNYQISIIKNTKHVPIAEKTNELLKTINYFIQDMNNKINWEKFSKCIITYPFKKYNIVYFHAFTGSYKNKSIIANQFEDCNFYAFDMPGHGDTKFDSNEQISINYFCELGIQFILDNDINNVILFGHSMGGGIVTMIANHPLIKDRVKKIILECPASLASLVNYETVIKKLIPDSLEEMELIANELFYDPLKFFGNDKNYQKFLNLEFERLKNKQYLKVILDKDNQKEMGNKINQGIIANDKKALLILGEEDKIIPAKESTEIFKVNSNYQISIIKNTKHVPIAEKTNELLKTINYFIQD

Radius of gyration: 25.26 Å; Cα contacts (8 Å, |Δi|>4): 1053; chains: 2; bounding box: 44×69×60 Å

Nearest PDB structures (foldseek):
  1c4x-assembly1_A  TM=7.971E-01  e=6.425E-12  Rhodococcus jostii RHA1
  4q3l-assembly2_F  TM=7.242E-01  e=3.617E-12  unidentified
  4lxh-assembly1_A  TM=7.436E-01  e=6.425E-12  Rhizorhabdus wittichii RW1
  3e3a-assembly1_A  TM=7.733E-01  e=7.976E-09  Mycobacterium tuberculosis
  7ld8-assembly1_A-2  TM=7.351E-01  e=1.126E-08  Mycobacterium tuberculosis H37Rv

Organism: Malacoplasma penetrans (strain HF-2) (NCBI:txid272633)